Protein AF-A0A8S2ERN0-F1 (afdb_monomer)

Organism: NCBI:txid1234261

Sequence (405 aa):
MSYMSVAFYAIYRSSVLSDYANKTKGFGINRALESDCRTRWNSTRRMLETFLLFKNVISSFHKEKSSLTLRSEQRTKLSSLELDTDAWSVLEAGEIVLRPFKLATDFISGRQYPTIGASYHAIHQIKEFLEDTSEQDTLVYQIKILLLHQLEHYFFEDQQQLELIQCNVCRDGIRLNYTMTSTTVPPLPSDCAVITASRCWASIFWELDFNRTFLEFHGRPGMAINAPSRDVVSVRIVKGMERNNQTLSSGREVIYECDSSDKCNDQAGLEKLLSSLVVEDQFQQEVAPLLKIVSPFDIRAADCLYFHNTTFRCPPPDLRRCHRCTIEVGQQTSLIEHVCATCEVDEVRENFVERFKTFVLSNRTEDIDVAVLGCQLKGCNSVNNANIVYKASQITFNSDEYFKN

Solvent-accessible surface area (backbone atoms only — not comparable to full-atom values): 22435 Å² total; per-residue (Å²): 128,71,66,65,58,50,46,48,54,54,51,74,68,29,65,69,55,52,52,48,57,66,68,48,70,85,73,78,75,90,73,76,84,47,73,65,42,97,89,45,88,60,24,58,47,51,18,41,56,44,49,60,70,41,44,66,59,52,55,49,46,68,70,47,53,82,82,48,99,65,58,71,70,57,50,51,59,53,57,76,58,64,76,52,71,66,58,50,50,54,49,51,34,49,38,61,67,45,46,60,57,47,54,39,51,57,50,55,26,88,88,61,67,56,51,72,69,56,42,52,49,44,52,49,54,51,49,53,60,37,68,54,72,86,63,83,52,67,65,43,49,54,51,27,52,58,50,41,56,51,46,40,51,70,72,74,61,38,50,81,83,40,54,51,28,43,17,40,29,38,89,65,69,48,80,40,92,40,69,69,47,42,88,56,60,63,79,77,60,88,75,44,44,81,42,78,13,28,30,24,31,30,37,41,36,34,37,62,84,73,37,22,24,38,37,39,35,37,53,46,72,62,75,55,65,95,64,77,73,54,31,34,42,36,39,38,42,38,40,32,38,40,97,82,73,74,51,74,50,42,38,38,37,38,39,40,37,35,41,80,51,65,38,50,56,36,49,69,36,47,22,46,50,40,68,21,47,47,80,48,74,39,48,80,78,74,46,48,83,60,56,46,90,51,84,83,71,49,65,76,75,18,52,58,75,68,65,89,72,54,97,66,89,65,74,84,59,47,80,90,51,45,65,33,25,26,23,37,38,31,35,55,59,93,78,42,71,43,50,40,48,39,35,42,65,62,87,74,74,53,24,33,39,35,39,40,39,32,37,36,60,76,79,70,40,70,44,38,45,35,26,38,36,34,22,46,39,62,58,48,55,31,71,70,51,39,53,45,55,56,70,32,37,47,81,50,73,40,61,72,62,48,71,72,115

Nearest PDB structures (foldseek):
  6gbi-assembly1_A  TM=4.073E-01  e=3.941E+00  Homo sapiens
  5voh-assembly1_C  TM=3.138E-01  e=2.389E+00  Levilactobacillus brevis KB290
  4ye5-assembly1_A  TM=2.500E-01  e=2.022E+00  Bifidobacterium adolescentis ATCC 15703
  4ye5-assembly2_B  TM=2.511E-01  e=2.259E+00  Bifidobacterium adolescentis ATCC 15703

InterPro domains:
  IPR012337 Ribonuclease H-like superfamily [SSF53098] (33-155)

Foldseek 3Di:
DPLVLVLLVLCLPPPVLVVQVVVCPVLVDPDDQFHADPVDPCSLLSNLVSVLSCVVVLVVCLVCVVVDPDDPVVSVSSVVSDDDPVNSVLSVLVNVLCVLVVVLCVCVDPVNPDDPVVNVVSLVVNLVVLPDPVDPDPSNVVVSVVVNVVSCVPPVVPCVVQLKAKWWAAPDKDKFQAQDALVRQDADDPRTDIDIAQKKKKKWKAFPVRRMIIIGIDGHHDGPDPDPWWWKKKKKWKWKQDPVQPDITTMIMIMTMGSPHHHCVGSNNVSLQRVQKDKAFQCVPQPVVQFHDDPPFDCVQQVLPDDDDAPDDEDAAPNVQFLWKKWKWKDAPPPGTDIYIYGDNDPPNMWMKMWMWMATLVVRDTGMTMIMTTGRHHCSRDPVSSVSRVVRMDIGGHSVSSPPD

Mean predicted aligned error: 14.94 Å

Radius of gyration: 35.51 Å; Cα contacts (8 Å, |Δi|>4): 699; chains: 1; bounding box: 63×47×109 Å

Secondary structure (DSSP, 8-state):
-HHHHHHHHHHHT-HHHHHHHHH-GGG----PPPPP-TTSTTHHHHHHHHHHHTHHHHHHHHHHTTTS---HHHHHHHHTT---HHHHHHHHHHHHHHHHHHHHHHHHSTTT---HHHHHHHHHHHHHHHH------HHHHHHHHHHHHHHIIIIIS-TTTTT-EEEEE-SS-EEESS---TT-PPPPPTTPEEEEESEEEEEEEEETTTTEEEEEEEEE-SPPPSSPP--EEEEEEEEEE-TTSSPEEEEEEEEEEE-SSTTTTSHHHHHHHHHTEEEEE-HHHHTGGG----SS--TTTTT-------SS-PPPP-TTS--SEEEEEEEETTTEEEEEEEE--SS----EEEEEEEEETTTTEEEEEEEEEEE-STTTTSHHHHHHHHHTEEEEE-HHHHTT-

pLDDT: mean 83.31, std 13.03, range [38.31, 98.31]

Structure (mmCIF, N/CA/C/O backbone):
data_AF-A0A8S2ERN0-F1
#
_entry.id   AF-A0A8S2ERN0-F1
#
loop_
_atom_site.group_PDB
_atom_site.id
_atom_site.type_symbol
_atom_site.label_atom_id
_atom_site.label_alt_id
_atom_site.label_comp_id
_atom_site.label_asym_id
_atom_site.label_entity_id
_atom_site.label_seq_id
_atom_site.pdbx_PDB_ins_code
_atom_site.Cartn_x
_atom_site.Cartn_y
_atom_site.Cartn_z
_atom_site.occupancy
_atom_site.B_iso_or_equiv
_atom_site.auth_seq_id
_atom_site.auth_comp_id
_atom_site.auth_asym_id
_atom_site.auth_atom_id
_atom_site.pdbx_PDB_model_num
ATOM 1 N N . MET A 1 1 ? 19.504 3.166 -39.425 1.00 40.09 1 MET A N 1
ATOM 2 C CA . MET A 1 1 ? 18.797 1.954 -39.915 1.00 40.09 1 MET A CA 1
ATOM 3 C C . MET A 1 1 ? 18.474 1.943 -41.427 1.00 40.09 1 MET A C 1
ATOM 5 O O . MET A 1 1 ? 17.782 1.028 -41.856 1.00 40.09 1 MET A O 1
ATOM 9 N N . SER A 1 2 ? 18.972 2.867 -42.273 1.00 41.00 2 SER A N 1
ATOM 10 C CA . SER A 1 2 ? 18.612 2.896 -43.713 1.00 41.00 2 SER A CA 1
ATOM 11 C C . SER A 1 2 ? 19.577 2.162 -44.662 1.00 41.00 2 SER A C 1
ATOM 13 O O . SER A 1 2 ? 19.144 1.748 -45.729 1.00 41.00 2 SER A O 1
ATOM 15 N N . TYR A 1 3 ? 20.844 1.937 -44.293 1.00 38.31 3 TYR A N 1
ATOM 16 C CA . TYR A 1 3 ? 21.815 1.269 -45.179 1.00 38.31 3 TYR A CA 1
ATOM 17 C C . TYR A 1 3 ? 21.750 -0.268 -45.118 1.00 38.31 3 TYR A C 1
ATOM 19 O O . TYR A 1 3 ? 21.763 -0.925 -46.157 1.00 38.31 3 TYR A O 1
ATOM 27 N N . MET A 1 4 ? 21.594 -0.854 -43.922 1.00 46.22 4 MET A N 1
ATOM 28 C CA . MET A 1 4 ? 21.590 -2.317 -43.739 1.00 46.22 4 MET A CA 1
ATOM 29 C C . MET A 1 4 ? 20.371 -3.009 -44.358 1.00 46.22 4 MET A C 1
ATOM 31 O O . MET A 1 4 ? 20.527 -4.034 -45.017 1.00 46.22 4 MET A O 1
ATOM 35 N N . SER A 1 5 ? 19.162 -2.456 -44.197 1.00 44.47 5 SER A N 1
ATOM 36 C CA . SER A 1 5 ? 17.960 -3.094 -44.751 1.00 44.47 5 SER A CA 1
ATOM 37 C C . SER A 1 5 ? 17.917 -2.997 -46.276 1.00 44.47 5 SER A C 1
ATOM 39 O O . SE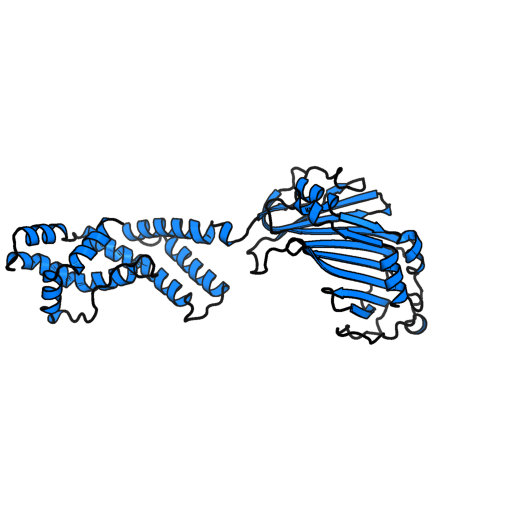R A 1 5 ? 17.490 -3.942 -46.927 1.00 44.47 5 SER A O 1
ATOM 41 N N . VAL A 1 6 ? 18.419 -1.904 -46.861 1.00 45.88 6 VAL A N 1
ATOM 42 C CA . VAL A 1 6 ? 18.461 -1.700 -48.316 1.00 45.88 6 VAL A CA 1
ATOM 43 C C . VAL A 1 6 ? 19.513 -2.596 -48.967 1.00 45.88 6 VAL A C 1
ATOM 45 O O . VAL A 1 6 ? 19.208 -3.243 -49.971 1.00 45.88 6 VAL A O 1
ATOM 48 N N . ALA A 1 7 ? 20.710 -2.700 -48.376 1.00 48.09 7 ALA A N 1
ATOM 49 C CA . ALA A 1 7 ? 21.753 -3.597 -48.865 1.00 48.09 7 ALA A CA 1
ATOM 50 C C . ALA A 1 7 ? 21.302 -5.063 -48.799 1.00 48.09 7 ALA A C 1
ATOM 52 O O . ALA A 1 7 ? 21.364 -5.786 -49.794 1.00 48.09 7 ALA A O 1
ATOM 53 N N . PHE A 1 8 ? 20.731 -5.470 -47.664 1.00 52.81 8 PHE A N 1
ATOM 54 C CA . PHE A 1 8 ? 20.222 -6.821 -47.466 1.00 52.81 8 PHE A CA 1
ATOM 55 C C . PHE A 1 8 ? 19.047 -7.155 -48.400 1.00 52.81 8 PHE A C 1
ATOM 57 O O . PHE A 1 8 ? 19.038 -8.200 -49.050 1.00 52.81 8 PHE A O 1
ATOM 64 N N . TYR A 1 9 ? 18.069 -6.253 -48.531 1.00 50.78 9 TYR A N 1
ATOM 65 C CA . TYR A 1 9 ? 16.900 -6.452 -49.393 1.00 50.78 9 TYR A CA 1
ATOM 66 C C . TYR A 1 9 ? 17.283 -6.552 -50.877 1.00 50.78 9 TYR A C 1
ATOM 68 O O . TYR A 1 9 ? 16.685 -7.324 -51.632 1.00 50.78 9 TYR A O 1
ATOM 76 N N . ALA A 1 10 ? 18.307 -5.806 -51.302 1.00 49.50 10 ALA A N 1
ATOM 77 C CA . ALA A 1 10 ? 18.823 -5.859 -52.664 1.00 49.50 10 ALA A CA 1
ATOM 78 C C . ALA A 1 10 ? 19.654 -7.127 -52.947 1.00 49.50 10 ALA A C 1
ATOM 80 O O . ALA A 1 10 ? 19.554 -7.675 -54.045 1.00 49.50 10 ALA A O 1
ATOM 81 N N . ILE A 1 11 ? 20.408 -7.623 -51.960 1.00 52.97 11 ILE A N 1
ATOM 82 C CA . ILE A 1 11 ? 21.165 -8.887 -52.012 1.00 52.97 11 ILE A CA 1
ATOM 83 C C . ILE A 1 11 ? 20.207 -10.088 -52.053 1.00 52.97 11 ILE A C 1
ATOM 85 O O . ILE A 1 11 ? 20.339 -10.946 -52.924 1.00 52.97 11 ILE A O 1
ATOM 89 N N . TYR A 1 12 ? 19.190 -10.115 -51.186 1.00 53.38 12 TYR A N 1
ATOM 90 C CA . TYR A 1 12 ? 18.214 -11.208 -51.076 1.00 53.38 12 TYR A CA 1
ATOM 91 C C . TYR A 1 12 ? 17.341 -11.379 -52.332 1.00 53.38 12 TYR A C 1
ATOM 93 O O . TYR A 1 12 ? 17.023 -12.499 -52.723 1.00 53.38 12 TYR A O 1
ATOM 101 N N . ARG A 1 13 ? 16.966 -10.279 -53.004 1.00 53.78 13 ARG A N 1
ATOM 102 C CA . ARG A 1 13 ? 16.193 -10.324 -54.263 1.00 53.78 13 ARG A CA 1
ATOM 103 C C . ARG A 1 13 ? 17.046 -10.434 -55.528 1.00 53.78 13 ARG A C 1
ATOM 105 O O . ARG A 1 13 ? 16.488 -10.512 -56.624 1.00 53.78 13 ARG A O 1
ATOM 112 N N . SER A 1 14 ? 18.373 -10.429 -55.417 1.00 61.94 14 SER A N 1
ATOM 113 C CA . SER A 1 14 ? 19.241 -10.645 -56.571 1.00 61.94 14 SER A CA 1
ATOM 114 C C . SER A 1 14 ? 19.281 -12.136 -56.898 1.00 61.94 14 SER A C 1
ATOM 116 O O . SER A 1 14 ? 20.059 -12.887 -56.309 1.00 61.94 14 SER A O 1
ATOM 118 N N . SER A 1 15 ? 18.463 -12.570 -57.865 1.00 64.06 15 SER A N 1
ATOM 119 C CA . SER A 1 15 ? 18.507 -13.945 -58.386 1.00 64.06 15 SER A CA 1
ATOM 120 C C . SER A 1 15 ? 19.922 -14.332 -58.823 1.00 64.06 15 SER A C 1
ATOM 122 O O . SER A 1 15 ? 20.353 -15.446 -58.587 1.00 64.06 15 SER A O 1
ATOM 124 N N . VAL A 1 16 ? 20.694 -13.370 -59.337 1.00 66.62 16 VAL A N 1
ATOM 125 C CA . VAL A 1 16 ? 22.097 -13.536 -59.739 1.00 66.62 16 VAL A CA 1
ATOM 126 C C . VAL A 1 16 ? 23.006 -13.900 -58.562 1.00 66.62 16 VAL A C 1
ATOM 128 O O . VAL A 1 16 ? 23.854 -14.777 -58.699 1.00 66.62 16 VAL A O 1
ATOM 131 N N . LEU A 1 17 ? 22.850 -13.235 -57.413 1.00 65.88 17 LEU A N 1
ATOM 132 C CA . LEU A 1 17 ? 23.678 -13.502 -56.235 1.00 65.88 17 LEU A CA 1
ATOM 133 C C . LEU A 1 17 ? 23.269 -14.820 -55.565 1.00 65.88 17 LEU A C 1
ATOM 135 O O . LEU A 1 17 ? 24.129 -15.591 -55.146 1.00 65.88 17 LEU A O 1
ATOM 139 N N . SER A 1 18 ? 21.964 -15.101 -55.510 1.00 64.44 18 SER A N 1
ATOM 140 C CA . SER A 1 18 ? 21.445 -16.376 -55.008 1.00 64.44 18 SER A CA 1
ATOM 141 C C . SER A 1 18 ? 21.891 -17.550 -55.890 1.00 64.44 18 SER A C 1
ATOM 143 O O . SER A 1 18 ? 22.392 -18.547 -55.376 1.00 64.44 18 SER A O 1
ATOM 145 N N . ASP A 1 19 ? 21.825 -17.404 -57.216 1.00 69.44 19 ASP A N 1
ATOM 146 C CA . ASP A 1 19 ? 22.321 -18.394 -58.177 1.00 69.44 19 ASP A CA 1
ATOM 147 C C . ASP A 1 19 ? 23.839 -18.581 -58.072 1.00 69.44 19 ASP A C 1
ATOM 149 O O . ASP A 1 19 ? 24.326 -19.705 -58.187 1.00 69.44 19 ASP A O 1
ATOM 153 N N . TYR A 1 20 ? 24.598 -17.505 -57.834 1.00 72.31 20 TYR A N 1
ATOM 154 C CA . TYR A 1 20 ? 26.042 -17.579 -57.611 1.00 72.31 20 TYR A CA 1
ATOM 155 C C . TYR A 1 20 ? 26.372 -18.345 -56.324 1.00 72.31 20 TYR A C 1
ATOM 157 O O . TYR A 1 20 ? 27.139 -19.305 -56.368 1.00 72.31 20 TYR A O 1
ATOM 165 N N . ALA A 1 21 ? 25.720 -17.995 -55.212 1.00 64.88 21 ALA A N 1
ATOM 166 C CA . ALA A 1 21 ? 25.876 -18.677 -53.931 1.00 64.88 21 ALA A CA 1
ATOM 167 C C . ALA A 1 21 ? 25.505 -20.172 -54.017 1.00 64.88 21 ALA A C 1
ATOM 169 O O . ALA A 1 21 ? 26.222 -21.017 -53.481 1.00 64.88 21 ALA A O 1
ATOM 170 N N . ASN A 1 22 ? 24.441 -20.510 -54.758 1.00 65.62 22 ASN A N 1
ATOM 171 C CA . ASN A 1 22 ? 24.001 -21.889 -54.997 1.00 65.62 22 ASN A CA 1
ATOM 172 C C . ASN A 1 22 ? 24.946 -22.676 -55.926 1.00 65.62 22 ASN A C 1
ATOM 174 O O . ASN A 1 22 ? 25.107 -23.888 -55.762 1.00 65.62 22 ASN A O 1
ATOM 178 N N . LYS A 1 23 ? 25.579 -22.012 -56.905 1.00 64.38 23 LYS A N 1
ATOM 179 C CA . LYS A 1 23 ? 26.601 -22.617 -57.780 1.00 64.38 23 LYS A CA 1
ATOM 180 C C . LYS A 1 23 ? 27.892 -22.903 -57.025 1.00 64.38 23 LYS A C 1
ATOM 182 O O . LYS A 1 23 ? 28.546 -23.911 -57.287 1.00 64.38 23 LYS A O 1
ATOM 187 N N . THR A 1 24 ? 28.232 -22.079 -56.042 1.00 58.03 24 THR A N 1
ATOM 188 C CA . THR A 1 24 ? 29.378 -22.305 -55.167 1.00 58.03 24 THR A CA 1
ATOM 189 C C . THR A 1 24 ? 29.045 -23.282 -54.032 1.00 58.03 24 THR A C 1
ATOM 191 O O . THR A 1 24 ? 29.126 -22.944 -52.854 1.00 58.03 24 THR A O 1
ATOM 194 N N . LYS A 1 25 ? 28.748 -24.549 -54.367 1.00 53.00 25 LYS A N 1
ATOM 195 C CA . LYS A 1 25 ? 28.655 -25.660 -53.388 1.00 53.00 25 LYS A CA 1
ATOM 196 C C . LYS A 1 25 ? 29.949 -25.882 -52.573 1.00 53.00 25 LYS A C 1
ATOM 198 O O . LYS A 1 25 ? 29.944 -26.657 -51.624 1.00 53.00 25 LYS A O 1
ATOM 203 N N . GLY A 1 26 ? 31.048 -25.209 -52.925 1.00 53.94 26 GLY A N 1
ATOM 204 C CA . GLY A 1 26 ? 32.361 -25.325 -52.284 1.00 53.94 26 GLY A CA 1
ATOM 205 C C . GLY A 1 26 ? 32.527 -24.610 -50.937 1.00 53.94 26 GLY A C 1
ATOM 206 O O . GLY A 1 26 ? 33.544 -24.829 -50.291 1.00 53.94 26 GLY A O 1
ATOM 207 N N . PHE A 1 27 ? 31.568 -23.790 -50.485 1.00 59.62 27 PHE A N 1
ATOM 208 C CA . PHE A 1 27 ? 31.702 -23.051 -49.214 1.00 59.62 27 PHE A CA 1
ATOM 209 C C . PHE A 1 27 ? 31.040 -23.729 -48.001 1.00 59.62 27 PHE A C 1
ATOM 211 O O . PHE A 1 27 ? 31.152 -23.217 -46.893 1.00 59.62 27 PHE A O 1
ATOM 218 N N . GLY A 1 28 ? 30.358 -24.869 -48.176 1.00 61.94 28 GLY A N 1
ATOM 219 C CA . GLY A 1 28 ? 29.804 -25.652 -47.057 1.00 61.94 28 GLY A CA 1
ATOM 220 C C . GLY A 1 28 ? 28.675 -24.976 -46.259 1.00 61.94 28 GLY A C 1
ATOM 221 O O . GLY A 1 28 ? 28.356 -25.421 -45.158 1.00 61.94 28 GLY A O 1
ATOM 222 N N . ILE A 1 29 ? 28.060 -23.911 -46.785 1.00 66.44 29 ILE A N 1
ATOM 223 C CA . ILE A 1 29 ? 26.994 -23.163 -46.103 1.00 66.44 29 ILE A CA 1
ATOM 224 C C . ILE A 1 29 ? 25.632 -23.797 -46.423 1.00 66.44 29 ILE A C 1
ATOM 226 O O . ILE A 1 29 ? 25.141 -23.694 -47.542 1.00 66.44 29 ILE A O 1
ATOM 230 N N . ASN A 1 30 ? 25.000 -24.420 -45.423 1.00 64.00 30 ASN A N 1
ATOM 231 C CA . ASN A 1 30 ? 23.682 -25.071 -45.546 1.00 64.00 30 ASN A CA 1
ATOM 232 C C . ASN A 1 30 ? 22.506 -24.194 -45.063 1.00 64.00 30 ASN A C 1
ATOM 234 O O . ASN A 1 30 ? 21.386 -24.686 -44.923 1.00 64.00 30 ASN A O 1
ATOM 238 N N . ARG A 1 31 ? 22.746 -22.912 -44.756 1.00 67.19 31 ARG A N 1
ATOM 239 C CA . ARG A 1 31 ? 21.732 -21.970 -44.252 1.00 67.19 31 ARG A CA 1
ATOM 240 C C . ARG A 1 31 ? 21.358 -20.945 -45.324 1.00 67.19 31 ARG A C 1
ATOM 242 O O . ARG A 1 31 ? 22.231 -20.439 -46.021 1.00 67.19 31 ARG A O 1
ATOM 249 N N . ALA A 1 32 ? 20.070 -20.625 -45.430 1.00 68.81 32 ALA A N 1
ATOM 250 C CA . ALA A 1 32 ? 19.577 -19.557 -46.298 1.00 68.81 32 ALA A CA 1
ATOM 251 C C . ALA A 1 32 ? 19.725 -18.190 -45.615 1.00 68.81 32 ALA A C 1
ATOM 253 O O . ALA A 1 32 ? 19.572 -18.104 -44.401 1.00 68.81 32 ALA A O 1
ATOM 254 N N . LEU A 1 33 ? 19.968 -17.130 -46.393 1.00 68.94 33 LEU A N 1
ATOM 255 C CA . LEU A 1 33 ? 20.003 -15.750 -45.893 1.00 68.94 33 LEU A CA 1
ATOM 256 C C . LEU A 1 33 ? 18.667 -15.374 -45.222 1.00 68.94 33 LEU A C 1
ATOM 258 O O . LEU A 1 33 ? 17.611 -15.457 -45.850 1.00 68.94 33 LEU A O 1
ATOM 262 N N . GLU A 1 34 ? 18.717 -14.943 -43.959 1.00 71.00 34 GLU A N 1
ATOM 263 C CA . GLU A 1 34 ? 17.536 -14.570 -43.166 1.00 71.00 34 GLU A CA 1
ATOM 264 C C . GLU A 1 34 ? 17.273 -13.064 -43.202 1.00 71.00 34 GLU A C 1
ATOM 266 O O . GLU A 1 34 ? 18.189 -12.288 -42.974 1.00 71.00 34 GLU A O 1
ATOM 271 N N . SER A 1 35 ? 16.027 -12.632 -43.421 1.00 70.88 35 SER A N 1
ATOM 272 C CA . SER A 1 35 ? 15.659 -11.211 -43.385 1.00 70.88 35 SER A CA 1
ATOM 273 C C . SER A 1 35 ? 15.354 -10.704 -41.978 1.00 70.88 35 SER A C 1
ATOM 275 O O . SER A 1 35 ? 14.624 -11.359 -41.229 1.00 70.88 35 SER A O 1
ATOM 277 N N . ASP A 1 36 ? 15.793 -9.480 -41.683 1.00 72.81 36 ASP A N 1
ATOM 278 C CA . ASP A 1 36 ? 15.362 -8.746 -40.495 1.00 72.81 36 ASP A CA 1
ATOM 279 C C . ASP A 1 36 ? 13.834 -8.550 -40.467 1.00 72.81 36 ASP A C 1
ATOM 281 O O . ASP A 1 36 ? 13.187 -8.320 -41.495 1.00 72.81 36 ASP A O 1
ATOM 285 N N . CYS A 1 37 ? 13.237 -8.669 -39.283 1.00 74.12 37 CYS A N 1
ATOM 286 C CA . CYS A 1 37 ? 11.791 -8.652 -39.103 1.00 74.12 37 CYS A CA 1
ATOM 287 C C . CYS A 1 37 ? 11.424 -7.912 -37.818 1.00 74.12 37 CYS A C 1
ATOM 289 O O . CYS A 1 37 ? 11.622 -8.426 -36.717 1.00 74.12 37 CYS A O 1
ATOM 291 N N . ARG A 1 38 ? 10.806 -6.735 -37.972 1.00 69.75 38 ARG A N 1
ATOM 292 C CA . ARG A 1 38 ? 10.484 -5.817 -36.866 1.00 69.75 38 ARG A CA 1
ATOM 293 C C . ARG A 1 38 ? 9.676 -6.446 -35.728 1.00 69.75 38 ARG A C 1
ATOM 295 O O . ARG A 1 38 ? 9.835 -6.046 -34.587 1.00 69.75 38 ARG A O 1
ATOM 302 N N . THR A 1 39 ? 8.803 -7.407 -36.027 1.00 62.22 39 THR A N 1
ATOM 303 C CA . THR A 1 39 ? 7.916 -8.031 -35.031 1.00 62.22 39 THR A CA 1
ATOM 304 C C . THR A 1 39 ? 8.508 -9.283 -34.387 1.00 62.22 39 THR A C 1
ATOM 306 O O . THR A 1 39 ? 7.945 -9.798 -33.426 1.00 62.22 39 THR A O 1
ATOM 309 N N . ARG A 1 40 ? 9.634 -9.800 -34.897 1.00 75.06 40 ARG A N 1
ATOM 310 C CA . ARG A 1 40 ? 10.280 -11.008 -34.371 1.00 75.06 40 ARG A CA 1
ATOM 311 C C . ARG A 1 40 ? 11.545 -10.629 -33.623 1.00 75.06 40 ARG A C 1
ATOM 313 O O . ARG A 1 40 ? 12.512 -10.170 -34.227 1.00 75.06 40 ARG A O 1
ATOM 320 N N . TRP A 1 41 ? 11.554 -10.891 -32.321 1.00 74.50 41 TRP A N 1
ATOM 321 C CA . TRP A 1 41 ? 12.728 -10.676 -31.484 1.00 74.50 41 TRP A CA 1
ATOM 322 C C . TRP A 1 41 ? 13.931 -11.458 -32.024 1.00 74.50 41 TRP A C 1
ATOM 324 O O . TRP A 1 41 ? 13.803 -12.606 -32.461 1.00 74.50 41 TRP A O 1
ATOM 334 N N . ASN A 1 42 ? 15.105 -10.825 -31.986 1.00 83.19 42 ASN A N 1
ATOM 335 C CA . ASN A 1 42 ? 16.387 -11.347 -32.475 1.00 83.19 42 ASN A CA 1
ATOM 336 C C . ASN A 1 42 ? 16.525 -11.568 -33.990 1.00 83.19 42 ASN A C 1
ATOM 338 O O . ASN A 1 42 ? 17.522 -12.154 -34.419 1.00 83.19 42 ASN A O 1
ATOM 342 N N . SER A 1 43 ? 15.571 -11.128 -34.810 1.00 83.25 43 SER A N 1
ATOM 343 C CA . SER A 1 43 ? 15.654 -11.276 -36.270 1.00 83.25 43 SER A CA 1
ATOM 344 C C . SER A 1 43 ? 16.889 -10.583 -36.860 1.00 83.25 43 SER A C 1
ATOM 346 O O . SER A 1 43 ? 17.585 -11.183 -37.677 1.00 83.25 43 SER A O 1
ATOM 348 N N . THR A 1 44 ? 17.246 -9.395 -36.362 1.00 85.56 44 THR A N 1
ATOM 349 C CA . THR A 1 44 ? 18.450 -8.663 -36.783 1.00 85.56 44 THR A CA 1
ATOM 350 C C . THR A 1 44 ? 19.728 -9.456 -36.516 1.00 85.56 44 THR A C 1
ATOM 352 O O . THR A 1 44 ? 20.563 -9.586 -37.405 1.00 85.56 44 THR A O 1
ATOM 355 N N . ARG A 1 45 ? 19.879 -10.057 -35.326 1.00 87.88 45 ARG A N 1
ATOM 356 C CA . ARG A 1 45 ? 21.062 -10.874 -35.013 1.00 87.88 45 ARG A CA 1
ATOM 357 C C . ARG A 1 45 ? 21.157 -12.083 -35.942 1.00 87.88 45 ARG A C 1
ATOM 359 O O . ARG A 1 45 ? 22.232 -12.352 -36.461 1.00 87.88 45 ARG A O 1
ATOM 366 N N . ARG A 1 46 ? 20.054 -12.808 -36.163 1.00 84.25 46 ARG A N 1
ATOM 367 C CA . ARG A 1 46 ? 20.065 -13.996 -37.039 1.00 84.25 46 ARG A CA 1
ATOM 368 C C . ARG A 1 46 ? 20.398 -13.644 -38.487 1.00 84.25 46 ARG A C 1
ATOM 370 O O . ARG A 1 46 ? 21.142 -14.377 -39.141 1.00 84.25 46 ARG A O 1
ATOM 377 N N . MET A 1 47 ? 19.893 -12.501 -38.958 1.00 85.69 47 MET A N 1
ATOM 378 C CA . MET A 1 47 ? 20.289 -11.922 -40.239 1.00 85.69 47 MET A CA 1
ATOM 379 C C . MET A 1 47 ? 21.801 -11.675 -40.270 1.00 85.69 47 MET A C 1
ATOM 381 O O . MET A 1 47 ? 22.451 -12.148 -41.195 1.00 85.69 47 MET A O 1
ATOM 385 N N . LEU A 1 48 ? 22.365 -10.984 -39.271 1.00 87.94 48 LEU A N 1
ATOM 386 C CA . LEU A 1 48 ? 23.800 -10.679 -39.207 1.00 87.94 48 LEU A CA 1
ATOM 387 C C . LEU A 1 48 ? 24.666 -11.940 -39.141 1.00 87.94 48 LEU A C 1
ATOM 389 O O . LEU A 1 48 ? 25.585 -12.075 -39.942 1.00 87.94 48 LEU A O 1
ATOM 393 N N . GLU A 1 49 ? 24.342 -12.880 -38.250 1.00 87.25 49 GLU A N 1
ATOM 394 C CA . GLU A 1 49 ? 25.042 -14.163 -38.109 1.00 87.25 49 GLU A CA 1
ATOM 395 C C . GLU A 1 49 ? 25.104 -14.881 -39.459 1.00 87.25 49 GLU A C 1
ATOM 397 O O . GLU A 1 49 ? 26.171 -15.284 -39.916 1.00 87.25 49 GLU A O 1
ATOM 402 N N . THR A 1 50 ? 23.962 -14.986 -40.138 1.00 83.12 50 THR A N 1
ATOM 403 C CA . THR A 1 50 ? 23.902 -15.657 -41.434 1.00 83.12 50 THR A CA 1
ATOM 404 C C . THR A 1 50 ? 24.644 -14.864 -42.502 1.00 83.12 50 THR A C 1
ATOM 406 O O . THR A 1 50 ? 25.406 -15.438 -43.268 1.00 83.12 50 THR A O 1
ATOM 409 N N . PHE A 1 51 ? 24.470 -13.548 -42.557 1.00 84.00 51 PHE A N 1
ATOM 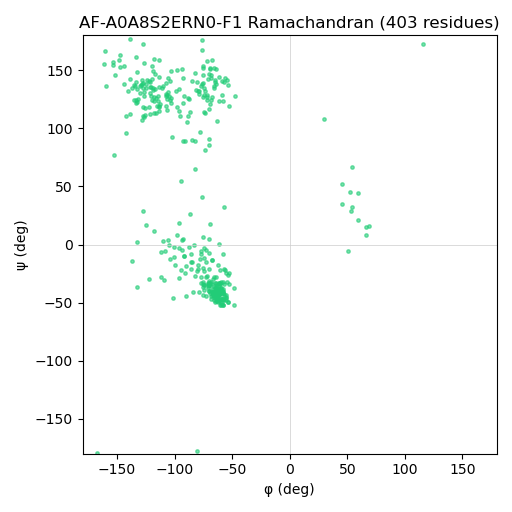410 C CA . PHE A 1 51 ? 25.099 -12.697 -43.562 1.00 84.00 51 PHE A CA 1
ATOM 411 C C . PHE A 1 51 ? 26.632 -12.706 -43.459 1.00 84.00 51 PHE A C 1
ATOM 413 O O . PHE A 1 51 ? 27.314 -12.791 -44.481 1.00 84.00 51 PHE A O 1
ATOM 420 N N . LEU A 1 52 ? 27.177 -12.720 -42.240 1.00 87.19 52 LEU A N 1
ATOM 421 C CA . LEU A 1 52 ? 28.614 -12.843 -41.989 1.00 87.19 52 LEU A CA 1
ATOM 422 C C . LEU A 1 52 ? 29.174 -14.200 -42.447 1.00 87.19 52 LEU A C 1
ATOM 424 O O . LEU A 1 52 ? 30.286 -14.240 -42.970 1.00 87.19 52 LEU A O 1
ATOM 428 N N . LEU A 1 53 ? 28.402 -15.296 -42.371 1.00 84.75 53 LEU A N 1
ATOM 429 C CA . LEU A 1 53 ? 28.810 -16.582 -42.967 1.00 84.75 53 LEU A CA 1
ATOM 430 C C . LEU A 1 53 ? 29.009 -16.472 -44.487 1.00 84.75 53 LEU A C 1
ATOM 432 O O . LEU A 1 53 ? 29.892 -17.119 -45.047 1.00 84.75 53 LEU A O 1
ATOM 436 N N . PHE A 1 54 ? 28.223 -15.626 -45.157 1.00 81.31 54 PHE A N 1
ATOM 437 C CA . PHE A 1 54 ? 28.334 -15.382 -46.596 1.00 81.31 54 PHE A CA 1
ATOM 438 C C . PHE A 1 54 ? 29.413 -14.354 -46.972 1.00 81.31 54 PHE A C 1
ATOM 440 O O . PHE A 1 54 ? 29.612 -14.134 -48.166 1.00 81.31 54 PHE A O 1
ATOM 447 N N . LYS A 1 55 ? 30.154 -13.767 -46.016 1.00 86.00 55 LYS A N 1
ATOM 448 C CA . LYS A 1 55 ? 31.177 -12.733 -46.273 1.00 86.00 55 LYS A CA 1
ATOM 449 C C . LYS A 1 55 ? 32.134 -13.124 -47.398 1.00 86.00 55 LYS A C 1
ATOM 451 O O . LYS A 1 55 ? 32.254 -12.400 -48.379 1.00 86.00 55 LYS A O 1
ATOM 456 N N . ASN A 1 56 ? 32.734 -14.313 -47.319 1.00 83.88 56 ASN A N 1
ATOM 457 C CA . ASN A 1 56 ? 33.678 -14.792 -48.335 1.00 83.88 56 ASN A CA 1
ATOM 458 C C . ASN A 1 56 ? 33.020 -15.003 -49.705 1.00 83.88 56 ASN A C 1
ATOM 460 O O . ASN A 1 56 ? 33.624 -14.694 -50.728 1.00 83.88 56 ASN A O 1
ATOM 464 N N . VAL A 1 57 ? 31.777 -15.491 -49.733 1.00 81.38 57 VAL A N 1
ATOM 465 C CA . VAL A 1 57 ? 31.018 -15.696 -50.977 1.00 81.38 57 VAL A CA 1
ATOM 466 C C . VAL A 1 57 ? 30.723 -14.355 -51.641 1.00 81.38 57 VAL A C 1
ATOM 468 O O . VAL A 1 57 ? 30.936 -14.204 -52.842 1.00 81.38 57 VAL A O 1
ATOM 471 N N . ILE A 1 58 ? 30.284 -13.371 -50.853 1.00 80.94 58 ILE A N 1
ATOM 472 C CA . ILE A 1 58 ? 30.008 -12.006 -51.307 1.00 80.94 58 ILE A CA 1
ATOM 473 C C . ILE A 1 58 ? 31.308 -11.360 -51.800 1.00 80.94 58 ILE A C 1
ATOM 475 O O . ILE A 1 58 ? 31.357 -10.867 -52.924 1.00 80.94 58 ILE A O 1
ATOM 479 N N . SER A 1 59 ? 32.399 -11.432 -51.037 1.00 83.94 59 SER A N 1
ATOM 480 C CA . SER A 1 59 ? 33.693 -10.887 -51.462 1.00 83.94 59 SER A CA 1
ATOM 481 C C . SER A 1 59 ? 34.213 -11.533 -52.752 1.00 83.94 59 SER A C 1
ATOM 483 O O . SER A 1 59 ? 34.696 -10.822 -53.632 1.00 83.94 59 SER A O 1
ATOM 485 N N . SER A 1 60 ? 34.097 -12.856 -52.909 1.00 82.44 60 SER A N 1
ATOM 486 C CA . SER A 1 60 ? 34.478 -13.545 -54.151 1.00 82.44 60 SER A CA 1
ATOM 487 C C . SER A 1 60 ? 33.577 -13.159 -55.320 1.00 82.44 60 SER A C 1
ATOM 489 O O . SER A 1 60 ? 34.078 -12.863 -56.401 1.00 82.44 60 SER A O 1
ATOM 491 N N . PHE A 1 61 ? 32.263 -13.059 -55.096 1.00 82.25 61 PHE A N 1
ATOM 492 C CA . PHE A 1 61 ? 31.329 -12.568 -56.106 1.00 82.25 61 PHE A CA 1
ATOM 493 C C . PHE A 1 61 ? 31.731 -11.182 -56.613 1.00 82.25 61 PHE A C 1
ATOM 495 O O . PHE A 1 61 ? 31.777 -10.954 -57.818 1.00 82.25 61 PHE A O 1
ATOM 502 N N . HIS A 1 62 ? 32.068 -10.257 -55.713 1.00 81.25 62 HIS A N 1
ATOM 503 C CA . HIS A 1 62 ? 32.463 -8.904 -56.097 1.00 81.25 62 HIS A CA 1
ATOM 504 C C . HIS A 1 62 ? 33.794 -8.854 -56.862 1.00 81.25 62 HIS A C 1
ATOM 506 O O . HIS A 1 62 ? 33.943 -8.012 -57.749 1.00 81.25 62 HIS A O 1
ATOM 512 N N . LYS A 1 63 ? 34.716 -9.790 -56.604 1.00 82.81 63 LYS A N 1
ATOM 513 C CA . LYS A 1 63 ? 35.948 -9.959 -57.396 1.00 82.81 63 LYS A CA 1
ATOM 514 C C . LYS A 1 63 ? 35.666 -10.517 -58.795 1.00 82.81 63 LYS A C 1
ATOM 516 O O . LYS A 1 63 ? 36.263 -10.066 -59.769 1.00 82.81 63 LYS A O 1
ATOM 521 N N . GLU A 1 64 ? 34.739 -11.465 -58.903 1.00 81.69 64 GLU A N 1
ATOM 522 C CA . GLU A 1 64 ? 34.430 -12.190 -60.143 1.00 81.69 64 GLU A CA 1
ATOM 523 C C . GLU A 1 64 ? 33.311 -11.538 -60.977 1.00 81.69 64 GLU A C 1
ATOM 525 O O . GLU A 1 64 ? 33.115 -11.881 -62.139 1.00 81.69 64 GLU A O 1
ATOM 530 N N . LYS A 1 65 ? 32.590 -10.537 -60.453 1.00 77.19 65 LYS A N 1
ATOM 531 C CA . LYS A 1 65 ? 31.439 -9.905 -61.137 1.00 77.19 65 LYS A CA 1
ATOM 532 C C . LYS A 1 65 ? 31.758 -9.349 -62.530 1.00 77.19 65 LYS A C 1
ATOM 534 O O . LYS A 1 65 ? 30.854 -9.185 -63.351 1.00 77.19 65 LYS A O 1
ATOM 539 N N . SER A 1 66 ? 33.024 -9.021 -62.795 1.00 76.12 66 SER A N 1
ATOM 540 C CA . SER A 1 66 ? 33.491 -8.514 -64.087 1.00 76.12 66 SER A CA 1
ATOM 541 C C . SER A 1 66 ? 33.459 -9.584 -65.184 1.00 76.12 66 SER A C 1
ATOM 543 O O . SER A 1 66 ? 33.151 -9.234 -66.328 1.00 76.12 66 SER A O 1
ATOM 545 N N . SER A 1 67 ? 33.698 -10.854 -64.833 1.00 77.00 67 SER A N 1
ATOM 546 C CA . SER A 1 67 ? 33.688 -12.012 -65.738 1.00 77.00 67 SER A CA 1
ATOM 547 C C . SER A 1 67 ? 32.288 -12.604 -65.943 1.00 77.00 67 SER A C 1
ATOM 549 O O . SER A 1 67 ? 32.064 -13.346 -66.899 1.00 77.00 67 SER A O 1
ATOM 551 N N . LEU A 1 68 ? 31.323 -12.241 -65.093 1.00 77.06 68 LEU A N 1
ATOM 552 C CA . LEU A 1 68 ? 29.927 -12.649 -65.231 1.00 77.06 68 LEU A CA 1
ATOM 553 C C . LEU A 1 68 ? 29.207 -11.866 -66.342 1.00 77.06 68 LEU A C 1
ATOM 555 O O . LEU A 1 68 ? 29.335 -10.642 -66.471 1.00 77.06 68 LEU A O 1
ATOM 559 N N . THR A 1 69 ? 28.377 -12.574 -67.113 1.00 77.19 69 THR A N 1
ATOM 560 C CA . THR A 1 69 ? 27.521 -12.004 -68.164 1.00 77.19 69 THR A CA 1
ATOM 561 C C . THR A 1 69 ? 26.341 -11.242 -67.543 1.00 77.19 69 THR A C 1
ATOM 563 O O . THR A 1 69 ? 25.240 -11.769 -67.408 1.00 77.19 69 THR A O 1
ATOM 566 N N . LEU A 1 70 ? 26.579 -9.996 -67.121 1.00 77.31 70 LEU A N 1
ATOM 567 C CA . LEU A 1 70 ? 25.594 -9.121 -66.469 1.00 77.31 70 LEU A CA 1
ATOM 568 C C . LEU A 1 70 ? 25.248 -7.916 -67.350 1.00 77.31 70 LEU A C 1
ATOM 570 O O . LEU A 1 70 ? 26.128 -7.357 -68.006 1.00 77.31 70 LEU A O 1
ATOM 574 N N . ARG A 1 71 ? 23.986 -7.462 -67.322 1.00 81.19 71 ARG A N 1
ATOM 575 C CA . ARG A 1 71 ? 23.589 -6.191 -67.960 1.00 81.19 71 ARG A CA 1
ATOM 576 C C . ARG A 1 71 ? 24.258 -5.009 -67.246 1.00 81.19 71 ARG A C 1
ATOM 578 O O . ARG A 1 71 ? 24.504 -5.081 -66.040 1.00 81.19 71 ARG A O 1
ATOM 585 N N . SER A 1 72 ? 24.507 -3.906 -67.957 1.00 77.19 72 SER A N 1
ATOM 586 C CA . SER A 1 72 ? 25.173 -2.714 -67.396 1.00 77.19 72 SER A CA 1
ATOM 587 C C . SER A 1 72 ? 24.458 -2.173 -66.150 1.00 77.19 72 SER A C 1
ATOM 589 O O . SER A 1 72 ? 25.097 -1.955 -65.126 1.00 77.19 72 SER A O 1
ATOM 591 N N . GLU A 1 73 ? 23.129 -2.066 -66.188 1.00 77.44 73 GLU A N 1
ATOM 592 C CA . GLU A 1 73 ? 22.303 -1.615 -65.058 1.00 77.44 73 GLU A CA 1
ATOM 593 C C . GLU A 1 73 ? 22.427 -2.527 -63.828 1.00 77.44 73 GLU A C 1
ATOM 595 O O . GLU A 1 73 ? 22.535 -2.053 -62.696 1.00 77.44 73 GLU A O 1
ATOM 600 N N . GLN A 1 74 ? 22.467 -3.848 -64.040 1.00 73.31 74 GLN A N 1
ATOM 601 C CA . GLN A 1 74 ? 22.654 -4.823 -62.962 1.00 73.31 74 GLN A CA 1
ATOM 602 C C . GLN A 1 74 ? 24.049 -4.694 -62.349 1.00 73.31 74 GLN A C 1
ATOM 604 O O . GLN A 1 74 ? 24.189 -4.745 -61.130 1.00 73.31 74 GLN A O 1
ATOM 609 N N . ARG A 1 75 ? 25.076 -4.482 -63.178 1.00 75.31 75 ARG A N 1
ATOM 610 C CA . ARG A 1 75 ? 26.462 -4.304 -62.732 1.00 75.31 75 ARG A CA 1
ATOM 611 C C . ARG A 1 75 ? 26.636 -3.033 -61.897 1.00 75.31 75 ARG A C 1
ATOM 613 O O . ARG A 1 75 ? 27.308 -3.088 -60.867 1.00 75.31 75 ARG A O 1
ATOM 620 N N . THR A 1 76 ? 26.007 -1.926 -62.293 1.00 78.44 76 THR A N 1
ATOM 621 C CA . THR A 1 76 ? 26.015 -0.672 -61.522 1.00 78.44 76 THR A CA 1
ATOM 622 C C . THR A 1 76 ? 25.309 -0.853 -60.182 1.00 78.44 76 THR A C 1
ATOM 624 O O . THR A 1 76 ? 25.890 -0.550 -59.143 1.00 78.44 76 THR A O 1
ATOM 627 N N . LYS A 1 77 ? 24.105 -1.441 -60.185 1.00 75.88 77 LYS A N 1
ATOM 628 C CA . LYS A 1 77 ? 23.334 -1.702 -58.961 1.00 75.88 77 LYS A CA 1
ATOM 629 C C . LYS A 1 77 ? 24.059 -2.643 -57.996 1.00 75.88 77 LYS A C 1
ATOM 631 O O . LYS A 1 77 ? 24.033 -2.420 -56.794 1.00 75.88 77 LYS A O 1
ATOM 636 N N . LEU A 1 78 ? 24.712 -3.689 -58.500 1.00 73.56 78 LEU A N 1
ATOM 637 C CA . LEU A 1 78 ? 25.486 -4.611 -57.665 1.00 73.56 78 LEU A CA 1
ATOM 638 C C . LEU A 1 78 ? 26.763 -3.960 -57.133 1.00 73.56 78 LEU A C 1
ATOM 640 O O . LEU A 1 78 ? 27.138 -4.209 -55.998 1.00 73.56 78 LEU A O 1
ATOM 644 N N . SER A 1 79 ? 27.411 -3.093 -57.912 1.00 78.81 79 SER A N 1
ATOM 645 C CA . SER A 1 79 ? 28.614 -2.392 -57.452 1.00 78.81 79 SER A CA 1
ATOM 646 C C . SER A 1 79 ? 28.314 -1.356 -56.369 1.00 78.81 79 SER A C 1
ATOM 648 O O . SER A 1 79 ? 29.125 -1.198 -55.470 1.00 78.81 79 SER A O 1
ATOM 650 N N . SER A 1 80 ? 27.136 -0.721 -56.383 1.00 75.88 80 SER A N 1
ATOM 651 C CA . SER A 1 80 ? 26.701 0.162 -55.287 1.00 75.88 80 SER A CA 1
ATOM 652 C C . SER A 1 80 ? 26.363 -0.566 -53.978 1.00 75.88 80 SER A C 1
ATOM 654 O O . SER A 1 80 ? 26.077 0.087 -52.982 1.00 75.88 80 SER A O 1
ATOM 656 N N . LEU A 1 81 ? 26.337 -1.902 -53.983 1.00 73.00 81 LEU A N 1
ATOM 657 C CA . LEU A 1 81 ? 26.029 -2.743 -52.818 1.00 73.00 81 LEU A CA 1
ATOM 658 C C . LEU A 1 81 ? 27.279 -3.413 -52.234 1.00 73.00 81 LEU A C 1
ATOM 660 O O . LEU A 1 81 ? 27.167 -4.237 -51.330 1.00 73.00 81 LEU A O 1
ATOM 664 N N . GLU A 1 82 ? 28.455 -3.102 -52.779 1.00 81.44 82 GLU A N 1
ATOM 665 C CA . GLU A 1 82 ? 29.721 -3.618 -52.279 1.00 81.44 82 GLU A CA 1
ATOM 666 C C . GLU A 1 82 ? 30.021 -3.016 -50.909 1.00 81.44 82 GLU A C 1
ATOM 668 O O . GLU A 1 82 ? 30.021 -1.798 -50.745 1.00 81.44 82 GLU A O 1
ATOM 673 N N . LEU A 1 83 ? 30.243 -3.886 -49.928 1.00 83.00 83 LEU A N 1
ATOM 674 C CA . LEU A 1 83 ? 30.595 -3.484 -48.575 1.00 83.00 83 LEU A CA 1
ATOM 675 C C . LEU A 1 83 ? 32.110 -3.322 -48.480 1.00 83.00 83 LEU A C 1
ATOM 677 O O . LEU A 1 83 ? 32.855 -4.254 -48.801 1.00 83.00 83 LEU A O 1
ATOM 681 N N . ASP A 1 84 ? 32.541 -2.150 -48.032 1.00 84.62 84 ASP A N 1
ATOM 682 C CA . ASP A 1 84 ? 33.930 -1.877 -47.690 1.00 84.62 84 ASP A CA 1
ATOM 683 C C . ASP A 1 84 ? 34.311 -2.508 -46.340 1.00 84.62 84 ASP A C 1
ATOM 685 O O . ASP A 1 84 ? 33.501 -3.143 -45.657 1.00 84.62 84 ASP A O 1
ATOM 689 N N . THR A 1 85 ? 35.589 -2.388 -45.979 1.00 86.19 85 THR A N 1
ATOM 690 C CA . THR A 1 85 ? 36.130 -2.947 -44.734 1.00 86.19 85 THR A CA 1
ATOM 691 C C . THR A 1 85 ? 35.387 -2.416 -43.510 1.00 86.19 85 THR A C 1
ATOM 693 O O . THR A 1 85 ? 35.022 -3.207 -42.644 1.00 86.19 85 THR A O 1
ATOM 696 N N . ASP A 1 86 ? 35.096 -1.116 -43.477 1.00 85.44 86 ASP A N 1
ATOM 697 C CA . ASP A 1 86 ? 34.432 -0.466 -42.347 1.00 85.44 86 ASP A CA 1
ATOM 698 C C . ASP A 1 86 ? 32.996 -0.981 -42.180 1.00 85.44 86 ASP A C 1
ATOM 700 O O . ASP A 1 86 ? 32.568 -1.297 -41.068 1.00 85.44 86 ASP A O 1
ATOM 704 N N . ALA A 1 87 ? 32.258 -1.163 -43.281 1.00 84.25 87 ALA A N 1
ATOM 705 C CA . ALA A 1 87 ? 30.924 -1.748 -43.249 1.00 84.25 87 ALA A CA 1
ATOM 706 C C . ALA A 1 87 ? 30.934 -3.191 -42.722 1.00 84.25 87 ALA A C 1
ATOM 708 O O . ALA A 1 87 ? 30.036 -3.570 -41.966 1.00 84.25 87 ALA A O 1
ATOM 709 N N . TRP A 1 88 ? 31.946 -3.994 -43.071 1.00 87.00 88 TRP A N 1
ATOM 710 C CA . TRP A 1 88 ? 32.112 -5.331 -42.491 1.00 87.00 88 TRP A CA 1
ATOM 711 C C . TRP A 1 88 ? 32.422 -5.279 -40.993 1.00 87.00 88 TRP A C 1
ATOM 713 O O . TRP A 1 88 ? 31.818 -6.043 -40.240 1.00 87.00 88 TRP A O 1
ATOM 723 N N . SER A 1 89 ? 33.284 -4.362 -40.552 1.00 89.25 89 SER A N 1
ATOM 724 C CA . SER A 1 89 ? 33.598 -4.174 -39.131 1.00 89.25 89 SER A CA 1
ATOM 725 C C . SER A 1 89 ? 32.370 -3.765 -38.314 1.00 89.25 89 SER A C 1
ATOM 727 O O . SER A 1 89 ? 32.151 -4.293 -37.227 1.00 89.25 89 SER A O 1
ATOM 729 N N . VAL A 1 90 ? 31.496 -2.906 -38.853 1.00 88.56 90 VAL A N 1
ATOM 730 C CA . VAL A 1 90 ? 30.226 -2.543 -38.196 1.00 88.56 90 VAL A CA 1
ATOM 731 C C . VAL A 1 90 ? 29.291 -3.751 -38.052 1.00 88.56 90 VAL A C 1
ATOM 733 O O . VAL A 1 90 ? 28.633 -3.901 -37.021 1.00 88.56 90 VAL A O 1
ATOM 736 N N . LEU A 1 91 ? 29.213 -4.624 -39.064 1.00 88.88 91 LEU A N 1
ATOM 737 C CA . LEU A 1 91 ? 28.390 -5.840 -39.003 1.00 88.88 91 LEU A CA 1
ATOM 738 C C . LEU A 1 91 ? 28.911 -6.830 -37.951 1.00 88.88 91 LEU A C 1
ATOM 740 O O . LEU A 1 91 ? 28.113 -7.423 -37.225 1.00 88.88 91 LEU A O 1
ATOM 744 N N . GLU A 1 92 ? 30.231 -6.989 -37.861 1.00 91.06 92 GLU A N 1
ATOM 745 C CA . GLU A 1 92 ? 30.894 -7.847 -36.873 1.00 91.06 92 GLU A CA 1
ATOM 746 C C . GLU A 1 92 ? 30.693 -7.316 -35.450 1.00 91.06 92 GLU A C 1
ATOM 748 O O . GLU A 1 92 ? 30.236 -8.061 -34.582 1.00 91.06 92 GLU A O 1
ATOM 753 N N . ALA A 1 93 ? 30.908 -6.015 -35.232 1.00 90.81 93 ALA A N 1
ATOM 754 C CA . ALA A 1 93 ? 30.627 -5.360 -33.955 1.00 90.81 93 ALA A CA 1
ATOM 755 C C . ALA A 1 93 ? 29.149 -5.517 -33.549 1.00 90.81 93 ALA A C 1
ATOM 757 O O . ALA A 1 93 ? 28.838 -5.825 -32.397 1.00 90.81 93 ALA A O 1
ATOM 758 N N . GLY A 1 94 ? 28.225 -5.380 -34.506 1.00 89.62 94 GLY A N 1
ATOM 759 C CA . GLY A 1 94 ? 26.798 -5.601 -34.280 1.00 89.62 94 GLY A CA 1
ATOM 760 C C . GLY A 1 94 ? 26.459 -7.033 -33.850 1.00 89.62 94 GLY A C 1
ATOM 761 O O . GLY A 1 94 ? 25.650 -7.219 -32.941 1.00 89.62 94 GLY A O 1
ATOM 762 N N . GLU A 1 95 ? 27.070 -8.058 -34.455 1.00 90.44 95 GLU A N 1
ATOM 763 C CA . GLU A 1 95 ? 26.849 -9.455 -34.043 1.00 90.44 95 GLU A CA 1
ATOM 764 C C . GLU A 1 95 ? 27.382 -9.721 -32.632 1.00 90.44 95 GLU A C 1
ATOM 766 O O . GLU A 1 95 ? 26.674 -10.340 -31.832 1.00 90.44 95 GLU A O 1
ATOM 771 N N . ILE A 1 96 ? 28.569 -9.193 -32.308 1.00 90.62 96 ILE A N 1
ATOM 772 C CA . ILE A 1 96 ? 29.190 -9.312 -30.982 1.00 90.62 96 ILE A CA 1
ATOM 773 C C . ILE A 1 96 ? 28.261 -8.739 -29.909 1.00 90.62 96 ILE A C 1
ATOM 775 O O . ILE A 1 96 ? 27.933 -9.430 -28.943 1.00 90.62 96 ILE A O 1
ATOM 779 N N . VAL A 1 97 ? 27.782 -7.506 -30.098 1.00 92.69 97 VAL A N 1
ATOM 780 C CA . VAL A 1 97 ? 26.958 -6.820 -29.092 1.00 92.69 97 VAL A CA 1
ATOM 781 C C . VAL A 1 97 ? 25.566 -7.436 -28.963 1.00 92.69 97 VAL A C 1
ATOM 783 O O . VAL A 1 97 ? 25.028 -7.515 -27.861 1.00 92.69 97 VAL A O 1
ATOM 786 N N . LEU A 1 98 ? 24.965 -7.921 -30.053 1.00 92.06 98 LEU A N 1
ATOM 787 C CA . LEU A 1 98 ? 23.630 -8.529 -30.004 1.00 92.06 98 LEU A CA 1
ATOM 788 C C . LEU A 1 98 ? 23.637 -9.967 -29.463 1.00 92.06 98 LEU A C 1
ATOM 790 O O . LEU A 1 98 ? 22.574 -10.526 -29.163 1.00 92.06 98 LEU A O 1
ATOM 794 N N . ARG A 1 99 ? 24.808 -10.602 -29.338 1.00 91.62 99 ARG A N 1
ATOM 795 C CA . ARG A 1 99 ? 24.907 -11.996 -28.904 1.00 91.62 99 ARG A CA 1
ATOM 796 C C . ARG A 1 99 ? 24.363 -12.230 -27.486 1.00 91.62 99 ARG A C 1
ATOM 798 O O . ARG A 1 99 ? 23.521 -13.128 -27.367 1.00 91.62 99 ARG A O 1
ATOM 805 N N . PRO A 1 100 ? 24.743 -11.452 -26.453 1.00 93.19 100 PRO A N 1
ATOM 806 C CA . PRO A 1 100 ? 24.183 -11.584 -25.107 1.00 93.19 100 PRO A CA 1
ATOM 807 C C . PRO A 1 100 ? 22.661 -11.410 -25.059 1.00 93.19 100 PRO A C 1
ATOM 809 O O . PRO A 1 100 ? 21.974 -12.214 -24.435 1.00 93.19 100 PRO A O 1
ATOM 812 N N . PHE A 1 101 ? 22.101 -10.450 -25.804 1.00 92.00 101 PHE A N 1
ATOM 813 C CA . PHE A 1 101 ? 20.650 -10.201 -25.834 1.00 92.00 101 PHE A CA 1
ATOM 814 C C . PHE A 1 101 ? 19.845 -11.413 -26.304 1.00 92.00 101 PHE A C 1
ATOM 816 O O . PHE A 1 101 ? 18.771 -11.704 -25.779 1.00 92.00 101 PHE A O 1
ATOM 823 N N . LYS A 1 102 ? 20.363 -12.171 -27.271 1.00 90.81 102 LYS A N 1
ATOM 824 C CA . LYS A 1 102 ? 19.732 -13.426 -27.704 1.00 90.81 102 LYS A CA 1
ATOM 825 C C . LYS A 1 102 ? 19.727 -14.481 -26.603 1.00 90.81 102 LYS A C 1
ATOM 827 O O . LYS A 1 102 ? 18.743 -15.197 -26.474 1.00 90.81 102 LYS A O 1
ATOM 832 N N . LEU A 1 103 ? 20.825 -14.601 -25.855 1.00 90.69 103 LEU A N 1
ATOM 833 C CA . LEU A 1 103 ? 20.923 -15.561 -24.756 1.00 90.69 103 LEU A CA 1
ATOM 834 C C . LEU A 1 103 ? 19.923 -15.194 -23.658 1.00 90.69 103 LEU A C 1
ATOM 836 O O . LEU A 1 103 ? 19.151 -16.048 -23.232 1.00 90.69 103 LEU A O 1
ATOM 840 N N . ALA A 1 104 ? 19.867 -13.911 -23.291 1.00 91.31 104 ALA A N 1
ATOM 841 C CA . ALA A 1 104 ? 18.896 -13.403 -22.331 1.00 91.31 104 ALA A CA 1
ATOM 842 C C . ALA A 1 104 ? 17.454 -13.616 -22.815 1.00 91.31 104 ALA A C 1
ATOM 844 O O . ALA A 1 104 ? 16.639 -14.161 -22.086 1.00 91.31 104 ALA A O 1
ATOM 845 N N . THR A 1 105 ? 17.124 -13.272 -24.060 1.00 89.75 105 THR A N 1
ATOM 846 C CA . THR A 1 105 ? 15.754 -13.447 -24.584 1.00 89.75 105 THR A CA 1
ATOM 847 C C . THR A 1 105 ? 15.351 -14.910 -24.769 1.00 89.75 105 THR A C 1
ATOM 849 O O . THR A 1 105 ? 14.181 -15.234 -24.582 1.00 89.75 105 THR A O 1
ATOM 852 N N . ASP A 1 106 ? 16.279 -15.814 -25.099 1.00 89.19 106 ASP A N 1
ATOM 853 C CA . ASP A 1 106 ? 16.007 -17.257 -25.112 1.00 89.19 106 ASP A CA 1
ATOM 854 C C . ASP A 1 106 ? 15.736 -17.786 -23.706 1.00 89.19 106 ASP A C 1
ATOM 856 O O . ASP A 1 106 ? 14.805 -18.572 -23.517 1.00 89.19 106 ASP A O 1
ATOM 860 N N . PHE A 1 107 ? 16.527 -17.335 -22.731 1.00 89.19 107 PHE A N 1
ATOM 861 C CA . PHE A 1 107 ? 16.340 -17.662 -21.325 1.00 89.19 107 PHE A CA 1
ATOM 862 C C . PHE A 1 107 ? 15.004 -17.130 -20.795 1.00 89.19 107 PHE A C 1
ATOM 864 O O . PHE A 1 107 ? 14.266 -17.873 -20.160 1.00 89.19 107 PHE A O 1
ATOM 871 N N . ILE A 1 108 ? 14.657 -15.884 -21.132 1.00 87.75 108 ILE A N 1
ATOM 872 C CA . ILE A 1 108 ? 13.415 -15.202 -20.728 1.00 87.75 108 ILE A CA 1
ATOM 873 C C . ILE A 1 108 ? 12.186 -15.759 -21.477 1.00 87.75 108 ILE A C 1
ATOM 875 O O . ILE A 1 108 ? 11.039 -15.529 -21.095 1.00 87.75 108 ILE A O 1
ATOM 879 N N . SER A 1 109 ? 12.397 -16.517 -22.556 1.00 85.75 109 SER A N 1
ATOM 880 C CA . SER A 1 109 ? 11.305 -17.008 -23.391 1.00 85.75 109 SER A CA 1
ATOM 881 C C . SER A 1 109 ? 10.374 -17.967 -22.642 1.00 85.75 109 SER A C 1
ATOM 883 O O . SER A 1 109 ? 10.792 -18.772 -21.808 1.00 85.75 109 SER A O 1
ATOM 885 N N . GLY A 1 110 ? 9.101 -17.988 -23.049 1.00 77.06 110 GLY A N 1
ATOM 886 C CA . GLY A 1 110 ? 8.092 -18.909 -22.511 1.00 77.06 110 GLY A CA 1
ATOM 887 C C . GLY A 1 110 ? 8.382 -20.401 -22.734 1.00 77.06 110 GLY A C 1
ATOM 888 O O . GLY A 1 110 ? 7.589 -21.238 -22.328 1.00 77.06 110 GLY A O 1
ATOM 889 N N . ARG A 1 111 ? 9.501 -20.761 -23.380 1.00 83.00 111 ARG A N 1
ATOM 890 C CA . ARG A 1 111 ? 9.968 -22.152 -23.478 1.00 83.00 111 ARG A CA 1
ATOM 891 C C . ARG A 1 111 ? 10.731 -22.609 -22.236 1.00 83.00 111 ARG A C 1
ATOM 893 O O . ARG A 1 111 ? 10.760 -23.805 -21.979 1.00 83.00 111 ARG A O 1
ATOM 900 N N . GLN A 1 112 ? 11.353 -21.679 -21.512 1.00 83.06 112 GLN A N 1
ATOM 901 C CA . GLN A 1 112 ? 12.166 -21.966 -20.326 1.00 83.06 112 GLN A CA 1
ATOM 902 C C . GLN A 1 112 ? 11.417 -21.696 -19.014 1.00 83.06 112 GLN A C 1
ATOM 904 O O . GLN A 1 112 ? 11.893 -22.098 -17.959 1.00 83.06 112 GLN A O 1
ATOM 909 N N . TYR A 1 113 ? 10.247 -21.044 -19.079 1.00 80.38 113 TYR A N 1
ATOM 910 C CA . TYR A 1 113 ? 9.408 -20.691 -17.923 1.00 80.38 113 TYR A CA 1
ATOM 911 C C . TYR A 1 113 ? 10.193 -20.080 -16.740 1.00 80.38 113 TYR A C 1
ATOM 913 O O . TYR A 1 113 ? 10.082 -20.562 -15.611 1.00 80.38 113 TYR A O 1
ATOM 921 N N . PRO A 1 114 ? 11.006 -19.033 -16.966 1.00 84.06 114 PRO A N 1
ATOM 922 C CA . PRO A 1 114 ? 11.785 -18.420 -15.898 1.00 84.06 114 PRO A CA 1
ATOM 923 C C . PRO A 1 114 ? 10.883 -17.676 -14.910 1.00 84.06 114 PRO A C 1
ATOM 925 O O . PRO A 1 114 ? 9.828 -17.144 -15.265 1.00 84.06 114 PRO A O 1
ATOM 928 N N . THR A 1 115 ? 11.326 -17.595 -13.657 1.00 83.56 115 THR A N 1
ATOM 929 C CA . THR A 1 115 ? 10.694 -16.715 -12.669 1.00 83.56 115 THR A CA 1
ATOM 930 C C . THR A 1 115 ? 11.005 -15.254 -12.986 1.00 83.56 115 THR A C 1
ATOM 932 O O . THR A 1 115 ? 12.013 -14.943 -13.620 1.00 83.56 115 THR A O 1
ATOM 935 N N . ILE A 1 116 ? 10.177 -14.331 -12.490 1.00 78.06 116 ILE A N 1
ATOM 936 C CA . ILE A 1 116 ? 10.404 -12.891 -12.685 1.00 78.06 116 ILE A CA 1
ATOM 937 C C . ILE A 1 116 ? 11.768 -12.435 -12.143 1.00 78.06 116 ILE A C 1
ATOM 939 O O . ILE A 1 116 ? 12.460 -11.668 -12.803 1.00 78.06 116 ILE A O 1
ATOM 943 N N . GLY A 1 117 ? 12.206 -12.978 -11.001 1.00 73.56 117 GLY A N 1
ATOM 944 C CA . GLY A 1 117 ? 13.524 -12.685 -10.433 1.00 73.56 117 GLY A CA 1
ATOM 945 C C . GLY A 1 117 ? 14.673 -13.185 -11.312 1.00 73.56 117 GLY A C 1
ATOM 946 O O . GLY A 1 117 ? 15.668 -12.484 -11.479 1.00 73.56 117 GLY A O 1
ATOM 947 N N . ALA A 1 118 ? 14.522 -14.357 -11.934 1.00 81.12 118 ALA A N 1
ATOM 948 C CA . ALA A 1 118 ? 15.507 -14.875 -12.878 1.00 81.12 118 ALA A CA 1
ATOM 949 C C . ALA A 1 118 ? 15.564 -14.029 -14.161 1.00 81.12 118 ALA A C 1
ATOM 951 O O . ALA A 1 118 ? 16.651 -13.724 -14.649 1.00 81.12 118 ALA A O 1
ATOM 952 N N . SER A 1 119 ? 14.409 -13.599 -14.677 1.00 85.06 119 SER A N 1
ATOM 953 C CA . SER A 1 119 ? 14.333 -12.686 -15.823 1.00 85.06 119 SER A CA 1
ATOM 954 C C . SER A 1 119 ? 14.975 -11.332 -15.516 1.00 85.06 119 SER A C 1
ATOM 956 O O . SER A 1 119 ? 15.755 -10.831 -16.320 1.00 85.06 119 SER A O 1
ATOM 958 N N . TYR A 1 120 ? 14.714 -10.774 -14.331 1.00 84.69 120 TYR A N 1
ATOM 959 C CA . TYR A 1 120 ? 15.328 -9.528 -13.875 1.00 84.69 120 TYR A CA 1
ATOM 960 C C . TYR A 1 120 ? 16.852 -9.649 -13.776 1.00 84.69 120 TYR A C 1
ATOM 962 O O . TYR A 1 120 ? 17.578 -8.786 -14.263 1.00 84.69 120 TYR A O 1
ATOM 970 N N . HIS A 1 121 ? 17.348 -10.759 -13.224 1.00 84.50 121 HIS A N 1
ATOM 971 C CA . HIS A 1 121 ? 18.781 -11.030 -13.163 1.00 84.50 121 HIS A CA 1
ATOM 972 C C . HIS A 1 121 ? 19.420 -11.130 -14.557 1.00 84.50 121 HIS A C 1
ATOM 974 O O . HIS A 1 121 ? 20.474 -10.546 -14.790 1.00 84.50 121 HIS A O 1
ATOM 980 N N . ALA A 1 122 ? 18.770 -11.810 -15.508 1.00 88.94 122 ALA A N 1
ATOM 981 C CA . ALA A 1 122 ? 19.262 -11.902 -16.882 1.00 88.94 122 ALA A CA 1
ATOM 982 C C . ALA A 1 122 ? 19.359 -10.526 -17.565 1.00 88.94 122 ALA A C 1
ATOM 984 O O . ALA A 1 122 ? 20.280 -10.293 -18.342 1.00 88.94 122 ALA A O 1
ATOM 985 N N . ILE A 1 123 ? 18.442 -9.604 -17.262 1.00 90.50 123 ILE A N 1
ATOM 986 C CA . ILE A 1 123 ? 18.462 -8.239 -17.805 1.00 90.50 123 ILE A CA 1
ATOM 987 C C . ILE A 1 123 ? 19.544 -7.385 -17.135 1.00 90.50 123 ILE A C 1
ATOM 989 O O . ILE A 1 123 ? 20.228 -6.628 -17.821 1.00 90.50 123 ILE A O 1
ATOM 993 N N . HIS A 1 124 ? 19.779 -7.566 -15.833 1.00 88.12 124 HIS A N 1
ATOM 994 C CA . HIS A 1 124 ? 20.925 -6.960 -15.145 1.00 88.12 124 HIS A CA 1
ATOM 995 C C . HIS A 1 124 ? 22.264 -7.401 -15.735 1.00 88.12 124 HIS A C 1
ATOM 997 O O . HIS A 1 124 ? 23.109 -6.554 -15.987 1.00 88.12 124 HIS A O 1
ATOM 1003 N N . GLN A 1 125 ? 22.432 -8.681 -16.074 1.00 92.94 125 GLN A N 1
ATOM 1004 C CA . GLN A 1 125 ? 23.653 -9.135 -16.754 1.00 92.94 125 GLN A CA 1
ATOM 1005 C C . GLN A 1 125 ? 23.855 -8.471 -18.126 1.00 92.94 125 GLN A C 1
ATOM 1007 O O . GLN A 1 125 ? 24.987 -8.231 -18.543 1.00 92.94 125 GLN A O 1
ATOM 1012 N N . ILE A 1 126 ? 22.769 -8.157 -18.846 1.00 94.81 126 ILE A N 1
ATOM 1013 C CA . ILE A 1 126 ? 22.862 -7.370 -20.083 1.00 94.81 126 ILE A CA 1
ATOM 1014 C C . ILE A 1 126 ? 23.329 -5.950 -19.775 1.00 94.81 126 ILE A C 1
ATOM 1016 O O . ILE A 1 126 ? 24.198 -5.448 -20.483 1.00 94.81 126 ILE A O 1
ATOM 1020 N N . LYS A 1 127 ? 22.793 -5.316 -18.728 1.00 93.25 127 LYS A N 1
ATOM 1021 C CA . LYS A 1 127 ? 23.239 -3.990 -18.293 1.00 93.25 127 LYS A CA 1
ATOM 1022 C C . LYS A 1 127 ? 24.732 -3.990 -17.947 1.00 93.25 127 LYS A C 1
ATOM 1024 O O . LYS A 1 127 ? 25.470 -3.215 -18.544 1.00 93.25 127 LYS A O 1
ATOM 1029 N N . GLU A 1 128 ? 25.184 -4.920 -17.108 1.00 92.94 128 GLU A N 1
ATOM 1030 C CA . GLU A 1 128 ? 26.602 -5.074 -16.743 1.00 92.94 128 GLU A CA 1
ATOM 1031 C C . GLU A 1 128 ? 27.495 -5.256 -17.983 1.00 92.94 128 GLU A C 1
ATOM 1033 O O . GLU A 1 128 ? 28.538 -4.618 -18.110 1.00 92.94 128 GLU A O 1
ATOM 1038 N N . PHE A 1 129 ? 27.067 -6.075 -18.951 1.00 94.44 129 PHE A N 1
ATOM 1039 C CA . PHE A 1 129 ? 27.789 -6.250 -20.215 1.00 94.44 129 PHE A CA 1
ATOM 1040 C C . PHE A 1 129 ? 27.910 -4.948 -21.025 1.00 94.44 129 PHE A C 1
ATOM 1042 O O . PHE A 1 129 ? 28.935 -4.718 -21.675 1.00 94.44 129 PHE A O 1
ATOM 1049 N N . LEU A 1 130 ? 26.867 -4.117 -21.038 1.00 93.75 130 LEU A N 1
ATOM 1050 C CA . LEU A 1 130 ? 26.860 -2.845 -21.763 1.00 93.75 130 LEU A CA 1
ATOM 1051 C C . LEU A 1 130 ? 27.681 -1.763 -21.048 1.00 93.75 130 LEU A C 1
ATOM 1053 O O . LEU A 1 130 ? 28.284 -0.929 -21.720 1.00 93.75 130 LEU A O 1
ATOM 1057 N N . GLU A 1 131 ? 27.717 -1.792 -19.716 1.00 92.25 131 GLU A N 1
ATOM 1058 C CA . GLU A 1 131 ? 28.526 -0.902 -18.875 1.00 92.25 131 GLU A CA 1
ATOM 1059 C C . GLU A 1 131 ? 30.016 -1.261 -18.893 1.00 92.25 131 GLU A C 1
ATOM 1061 O O . GLU A 1 131 ? 30.861 -0.403 -18.635 1.00 92.25 131 GLU A O 1
ATOM 1066 N N . ASP A 1 132 ? 30.357 -2.510 -19.217 1.00 89.56 132 ASP A N 1
ATOM 1067 C CA . ASP A 1 132 ? 31.744 -2.948 -19.312 1.00 89.56 132 ASP A CA 1
ATOM 1068 C C . ASP A 1 132 ? 32.502 -2.202 -20.426 1.00 89.56 132 ASP A C 1
ATOM 1070 O O . ASP A 1 132 ? 32.336 -2.450 -21.631 1.00 89.56 132 ASP A O 1
ATOM 1074 N N . THR A 1 133 ? 33.369 -1.295 -19.968 1.00 78.62 133 THR A N 1
ATOM 1075 C CA . THR A 1 133 ? 34.235 -0.414 -20.760 1.00 78.62 133 THR A CA 1
ATOM 1076 C C . THR A 1 133 ? 35.629 -0.988 -21.010 1.00 78.62 133 THR A C 1
ATOM 1078 O O . THR A 1 133 ? 36.472 -0.306 -21.588 1.00 78.62 133 THR A O 1
ATOM 1081 N N . SER A 1 134 ? 35.897 -2.232 -20.599 1.00 78.62 134 SER A N 1
ATOM 1082 C CA . SER A 1 134 ? 37.201 -2.875 -20.814 1.00 78.62 134 SER A CA 1
ATOM 1083 C C . SER A 1 134 ? 37.512 -3.177 -22.291 1.00 78.62 134 SER A C 1
ATOM 1085 O O . SER A 1 134 ? 38.664 -3.445 -22.637 1.00 78.62 134 SER A O 1
ATOM 1087 N N . GLU A 1 135 ? 36.506 -3.096 -23.167 1.00 73.44 135 GLU A N 1
ATOM 1088 C CA . GLU A 1 135 ? 36.611 -3.354 -24.603 1.00 73.44 135 GLU A CA 1
ATOM 1089 C C . GLU A 1 135 ? 37.368 -2.236 -25.342 1.00 73.44 135 GLU A C 1
ATOM 1091 O O . GLU A 1 135 ? 37.011 -1.061 -25.262 1.00 73.44 135 GLU A O 1
ATOM 1096 N N . GLN A 1 136 ? 38.399 -2.604 -26.108 1.00 68.56 136 GLN A N 1
ATOM 1097 C CA . GLN A 1 136 ? 39.240 -1.645 -26.842 1.00 68.56 136 GLN A CA 1
ATOM 1098 C C . GLN A 1 136 ? 38.670 -1.274 -28.223 1.00 68.56 136 GLN A C 1
ATOM 1100 O O . GLN A 1 136 ? 39.102 -0.288 -28.826 1.00 68.56 136 GLN A O 1
ATOM 1105 N N . ASP A 1 137 ? 37.699 -2.038 -28.734 1.00 82.19 137 ASP A N 1
ATOM 1106 C CA . ASP A 1 137 ? 37.041 -1.754 -30.009 1.00 82.19 137 ASP A CA 1
ATOM 1107 C C . ASP A 1 137 ? 36.060 -0.574 -29.878 1.00 82.19 137 ASP A C 1
ATOM 1109 O O . ASP A 1 137 ? 35.017 -0.643 -29.219 1.00 82.19 137 ASP A O 1
ATOM 1113 N N . THR A 1 138 ? 36.392 0.526 -30.560 1.00 85.81 138 THR A N 1
ATOM 1114 C CA . THR A 1 138 ? 35.621 1.776 -30.536 1.00 85.81 138 THR A CA 1
ATOM 1115 C C . THR A 1 138 ? 34.195 1.606 -31.077 1.00 85.81 138 THR A C 1
ATOM 1117 O O . THR A 1 138 ? 33.281 2.265 -30.581 1.00 85.81 138 THR A O 1
ATOM 1120 N N . LEU A 1 139 ? 33.969 0.728 -32.061 1.00 87.62 139 LEU A N 1
ATOM 1121 C CA . LEU A 1 139 ? 32.639 0.507 -32.641 1.00 87.62 139 LEU A CA 1
ATOM 1122 C C . LEU A 1 139 ? 31.753 -0.312 -31.702 1.00 87.62 139 LEU A C 1
ATOM 1124 O O . LEU A 1 139 ? 30.590 0.038 -31.498 1.00 87.62 139 LEU A O 1
ATOM 1128 N N . VAL A 1 140 ? 32.303 -1.366 -31.095 1.00 89.88 140 VAL A N 1
ATOM 1129 C CA . VAL A 1 140 ? 31.591 -2.169 -30.086 1.00 89.88 140 VAL A CA 1
ATOM 1130 C C . VAL A 1 140 ? 31.172 -1.278 -28.920 1.00 89.88 140 VAL A C 1
ATOM 1132 O O . VAL A 1 140 ? 30.003 -1.284 -28.533 1.00 89.88 140 VAL A O 1
ATOM 1135 N N . TYR A 1 141 ? 32.090 -0.447 -28.423 1.00 90.25 141 TYR A N 1
ATOM 1136 C CA . TYR A 1 141 ? 31.820 0.508 -27.352 1.00 90.25 141 TYR A CA 1
ATOM 1137 C C . TYR A 1 141 ? 30.699 1.502 -27.703 1.00 90.25 141 TYR A C 1
ATOM 1139 O O . TYR A 1 141 ? 29.760 1.686 -26.927 1.00 90.25 141 TYR A O 1
ATOM 1147 N N . GLN A 1 142 ? 30.734 2.098 -28.899 1.00 89.38 142 GLN A N 1
ATOM 1148 C CA . GLN A 1 142 ? 29.689 3.026 -29.347 1.00 89.38 142 GLN A CA 1
ATOM 1149 C C . GLN A 1 142 ? 28.309 2.360 -29.428 1.00 89.38 142 GLN A C 1
ATOM 1151 O O . GLN A 1 142 ? 27.313 2.946 -28.997 1.00 89.38 142 GLN A O 1
ATOM 1156 N N . ILE A 1 143 ? 28.232 1.132 -29.951 1.00 90.25 143 ILE A N 1
ATOM 1157 C CA . ILE A 1 143 ? 26.971 0.382 -30.015 1.00 90.25 143 ILE A CA 1
ATOM 1158 C C . ILE A 1 143 ? 26.483 0.041 -28.599 1.00 90.25 143 ILE A C 1
ATOM 1160 O O . ILE A 1 143 ? 25.289 0.191 -28.330 1.00 90.25 143 ILE A O 1
ATOM 1164 N N . LYS A 1 144 ? 27.381 -0.364 -27.686 1.00 93.25 144 LYS A N 1
ATOM 1165 C CA . LYS A 1 144 ? 27.036 -0.633 -26.282 1.00 93.25 144 LYS A CA 1
ATOM 1166 C C . LYS A 1 144 ? 26.404 0.588 -25.610 1.00 93.25 144 LYS A C 1
ATOM 1168 O O . LYS A 1 144 ? 25.331 0.443 -25.038 1.00 93.25 144 LYS A O 1
ATOM 1173 N N . ILE A 1 145 ? 26.990 1.783 -25.749 1.00 91.25 145 ILE A N 1
ATOM 1174 C CA . ILE A 1 145 ? 26.424 3.025 -25.181 1.00 91.25 145 ILE A CA 1
ATOM 1175 C C . ILE A 1 145 ? 25.007 3.279 -25.701 1.00 91.25 145 ILE A C 1
ATOM 1177 O O . ILE A 1 145 ? 24.098 3.565 -24.922 1.00 91.25 145 ILE A O 1
ATOM 1181 N N . LEU A 1 146 ? 24.805 3.174 -27.019 1.00 90.25 146 LEU A N 1
ATOM 1182 C CA . LEU A 1 146 ? 23.494 3.422 -27.620 1.00 90.25 146 LEU A CA 1
ATOM 1183 C C . LEU A 1 146 ? 22.441 2.443 -27.095 1.00 90.25 146 LEU A C 1
ATOM 1185 O O . LEU A 1 146 ? 21.309 2.846 -26.836 1.00 90.25 146 LEU A O 1
ATOM 1189 N N . LEU A 1 147 ? 22.803 1.170 -26.931 1.00 91.94 147 LEU A N 1
ATOM 1190 C CA . LEU A 1 147 ? 21.900 0.157 -26.394 1.00 91.94 147 LEU A CA 1
ATOM 1191 C C . LEU A 1 147 ? 21.686 0.294 -24.887 1.00 91.94 147 LEU A C 1
ATOM 1193 O O . LEU A 1 147 ? 20.571 0.047 -24.440 1.00 91.94 147 LEU A O 1
ATOM 1197 N N . LEU A 1 148 ? 22.701 0.709 -24.123 1.00 92.62 148 LEU A N 1
ATOM 1198 C CA . LEU A 1 148 ? 22.583 0.966 -22.688 1.00 92.62 148 LEU A CA 1
ATOM 1199 C C . LEU A 1 148 ? 21.545 2.051 -22.435 1.00 92.62 148 LEU A C 1
ATOM 1201 O O . LEU A 1 148 ? 20.598 1.816 -21.699 1.00 92.62 148 LEU A O 1
ATOM 1205 N N . HIS A 1 149 ? 21.651 3.176 -23.143 1.00 88.94 149 HIS A N 1
ATOM 1206 C CA . HIS A 1 149 ? 20.687 4.267 -23.028 1.00 88.94 149 HIS A CA 1
ATOM 1207 C C . HIS A 1 149 ? 19.253 3.816 -23.358 1.00 88.94 149 HIS A C 1
ATOM 1209 O O . HIS A 1 149 ? 18.301 4.203 -22.689 1.00 88.94 149 HIS A O 1
ATOM 1215 N N . GLN A 1 150 ? 19.075 2.972 -24.381 1.00 88.62 150 GLN A N 1
ATOM 1216 C CA . GLN A 1 150 ? 17.755 2.417 -24.707 1.00 88.62 150 GLN A CA 1
ATOM 1217 C C . GLN A 1 150 ? 17.253 1.446 -23.627 1.00 88.62 150 GLN A C 1
ATOM 1219 O O . GLN A 1 150 ? 16.069 1.453 -23.302 1.00 88.62 150 GLN A O 1
ATOM 1224 N N . LEU A 1 151 ? 18.135 0.611 -23.072 1.00 88.06 151 LEU A N 1
ATOM 1225 C CA . LEU A 1 151 ? 17.795 -0.331 -22.008 1.00 88.06 151 LEU A CA 1
ATOM 1226 C C . LEU A 1 151 ? 17.409 0.395 -20.716 1.00 88.06 151 LEU A C 1
ATOM 1228 O O . LEU A 1 151 ? 16.427 0.022 -20.081 1.00 88.06 151 LEU A O 1
ATOM 1232 N N . GLU A 1 152 ? 18.159 1.429 -20.343 1.00 86.12 152 GLU A N 1
ATOM 1233 C CA . GLU A 1 152 ? 17.855 2.271 -19.189 1.00 86.12 152 GLU A CA 1
ATOM 1234 C C . GLU A 1 152 ? 16.498 2.934 -19.358 1.00 86.12 152 GLU A C 1
ATOM 1236 O O . GLU A 1 152 ? 15.619 2.700 -18.533 1.00 86.12 152 GLU A O 1
ATOM 1241 N N . HIS A 1 153 ? 16.278 3.605 -20.488 1.00 81.00 153 HIS A N 1
ATOM 1242 C CA . HIS A 1 153 ? 15.016 4.272 -20.778 1.00 81.00 153 HIS A CA 1
ATOM 1243 C C . HIS A 1 153 ? 13.793 3.342 -20.684 1.00 81.00 153 HIS A C 1
ATOM 1245 O O . HIS A 1 153 ? 12.802 3.694 -20.053 1.00 81.00 153 HIS A O 1
ATOM 1251 N N . TYR A 1 154 ? 13.849 2.154 -21.298 1.00 78.69 154 TYR A N 1
ATOM 1252 C CA . TYR A 1 154 ? 12.679 1.270 -21.405 1.00 78.69 154 TYR A CA 1
ATOM 1253 C C . TYR A 1 154 ? 12.504 0.269 -20.262 1.00 78.69 154 TYR A C 1
ATOM 1255 O O . TYR A 1 154 ? 11.422 -0.304 -20.140 1.00 78.69 154 TYR A O 1
ATOM 1263 N N . PHE A 1 155 ? 13.550 -0.016 -19.485 1.00 76.38 155 PHE A N 1
ATOM 1264 C CA . PHE A 1 155 ? 13.510 -1.089 -18.484 1.00 76.38 155 PHE A CA 1
ATOM 1265 C C . PHE A 1 155 ? 13.813 -0.619 -17.060 1.00 76.38 155 PHE A C 1
ATOM 1267 O O . PHE A 1 155 ? 13.321 -1.216 -16.106 1.00 76.38 155 PHE A O 1
ATOM 1274 N N . PHE A 1 156 ? 14.623 0.428 -16.898 1.00 72.75 156 PHE A N 1
ATOM 1275 C CA . PHE A 1 156 ? 15.056 0.897 -15.579 1.00 72.75 156 PHE A CA 1
ATOM 1276 C C . PHE A 1 156 ? 14.479 2.265 -15.202 1.00 72.75 156 PHE A C 1
ATOM 1278 O O . PHE A 1 156 ? 14.288 2.532 -14.019 1.00 72.75 156 PHE A O 1
ATOM 1285 N N . GLU A 1 157 ? 14.179 3.109 -16.187 1.00 66.94 157 GLU A N 1
ATOM 1286 C CA . GLU A 1 157 ? 13.635 4.458 -16.003 1.00 66.94 157 GLU A CA 1
ATOM 1287 C C . GLU A 1 157 ? 12.138 4.553 -16.316 1.00 66.94 157 GLU A C 1
ATOM 1289 O O . GLU A 1 157 ? 11.513 5.556 -15.969 1.00 66.94 157 GLU A O 1
ATOM 1294 N N . ASP A 1 158 ? 11.549 3.532 -16.949 1.00 62.19 158 ASP A N 1
ATOM 1295 C CA . ASP A 1 158 ? 10.125 3.515 -17.280 1.00 62.19 158 ASP A CA 1
ATOM 1296 C C . ASP A 1 158 ? 9.274 3.361 -16.008 1.00 62.19 158 ASP A C 1
ATOM 1298 O O . ASP A 1 158 ? 8.882 2.265 -15.598 1.00 62.19 158 ASP A O 1
ATOM 1302 N N . GLN A 1 159 ? 8.990 4.499 -15.369 1.00 51.72 159 GLN A N 1
ATOM 1303 C CA . GLN A 1 159 ? 8.122 4.617 -14.198 1.00 51.72 159 GLN A CA 1
ATOM 1304 C C . GLN A 1 159 ? 6.738 3.987 -14.433 1.00 51.72 159 GLN A C 1
ATOM 1306 O O . GLN A 1 159 ? 6.129 3.519 -13.471 1.00 51.72 159 GLN A O 1
ATOM 1311 N N . GLN A 1 160 ? 6.266 3.903 -15.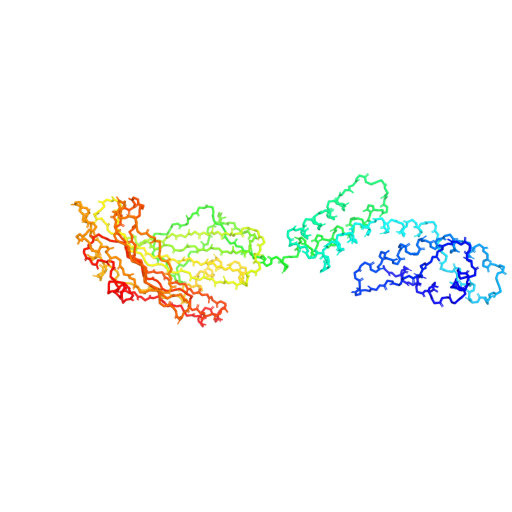689 1.00 50.19 160 GLN A N 1
ATOM 1312 C CA . GLN A 1 160 ? 4.982 3.275 -16.023 1.00 50.19 160 GLN A CA 1
ATOM 1313 C C . GLN A 1 160 ? 5.005 1.747 -15.888 1.00 50.19 160 GLN A C 1
ATOM 1315 O O . GLN A 1 160 ? 3.960 1.167 -15.609 1.00 50.19 160 GLN A O 1
ATOM 1320 N N . GLN A 1 161 ? 6.159 1.081 -16.038 1.00 52.19 161 GLN A N 1
ATOM 1321 C CA . GLN A 1 161 ? 6.265 -0.372 -15.814 1.00 52.19 161 GLN A CA 1
ATOM 1322 C C . GLN A 1 161 ? 6.361 -0.755 -14.334 1.00 52.19 161 GLN A C 1
ATOM 1324 O O . GLN A 1 161 ? 6.092 -1.904 -13.990 1.00 52.19 161 GLN A O 1
ATOM 1329 N N . LEU A 1 162 ? 6.762 0.177 -13.466 1.00 54.47 162 LEU A N 1
ATOM 1330 C CA . LEU A 1 162 ? 6.979 -0.088 -12.042 1.00 54.47 162 LEU A CA 1
ATOM 1331 C C . LEU A 1 162 ? 5.813 0.368 -11.147 1.00 54.47 162 LEU A C 1
ATOM 1333 O O . LEU A 1 162 ? 5.894 0.154 -9.938 1.00 54.47 162 LEU A O 1
ATOM 1337 N N . GLU A 1 163 ? 4.768 0.980 -11.729 1.00 63.88 163 GLU A N 1
ATOM 1338 C CA . GLU A 1 163 ? 3.610 1.571 -11.023 1.00 63.88 163 GLU A CA 1
ATOM 1339 C C . GLU A 1 163 ? 4.040 2.413 -9.806 1.00 63.88 163 GLU A C 1
ATOM 1341 O O . GLU A 1 163 ? 3.398 2.417 -8.758 1.00 63.88 163 GLU A O 1
ATOM 1346 N N . LEU A 1 164 ? 5.187 3.092 -9.912 1.00 75.81 164 LEU A N 1
ATOM 1347 C CA . LEU A 1 164 ? 5.719 3.862 -8.798 1.00 75.81 164 LEU A CA 1
ATOM 1348 C C . LEU A 1 164 ? 5.025 5.213 -8.736 1.00 75.81 164 LEU A C 1
ATOM 1350 O O . LEU A 1 164 ? 4.952 5.929 -9.733 1.00 75.81 164 LEU A O 1
ATOM 1354 N N . ILE A 1 165 ? 4.608 5.575 -7.532 1.00 87.12 165 ILE A N 1
ATOM 1355 C CA . ILE A 1 165 ? 3.989 6.851 -7.222 1.00 87.12 165 ILE A CA 1
ATOM 1356 C C . ILE A 1 165 ? 4.885 7.677 -6.300 1.00 87.12 165 ILE A C 1
ATOM 1358 O O . ILE A 1 165 ? 5.782 7.176 -5.613 1.00 87.12 165 ILE A O 1
ATOM 1362 N N . GLN A 1 166 ? 4.662 8.982 -6.289 1.00 91.94 166 GLN A N 1
ATOM 1363 C CA . GLN A 1 166 ? 5.291 9.8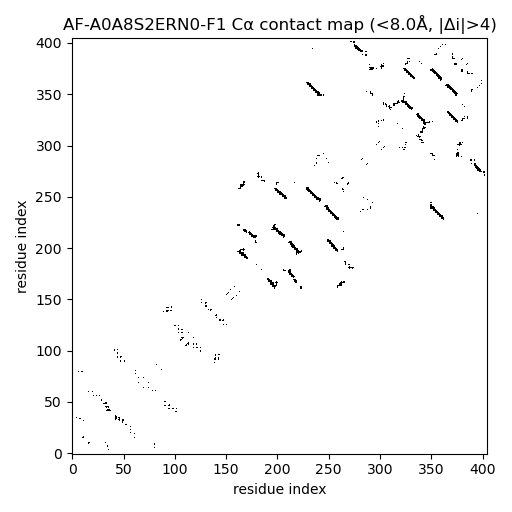97 -5.348 1.00 91.94 166 GLN A CA 1
ATOM 1364 C C . GLN A 1 166 ? 4.578 9.823 -3.997 1.00 91.94 166 GLN A C 1
ATOM 1366 O O . GLN A 1 166 ? 3.369 9.993 -3.934 1.00 91.94 166 GLN A O 1
ATOM 1371 N N . CYS A 1 167 ? 5.310 9.639 -2.903 1.00 94.62 167 CYS A N 1
ATOM 1372 C CA . CYS A 1 167 ? 4.756 9.600 -1.550 1.00 94.62 167 CYS A CA 1
ATOM 1373 C C . CYS A 1 167 ? 5.425 10.633 -0.662 1.00 94.62 167 CYS A C 1
ATOM 1375 O O . CYS A 1 167 ? 6.644 10.806 -0.721 1.00 94.62 167 CYS A O 1
ATOM 1377 N N . ASN A 1 168 ? 4.646 11.269 0.209 1.00 96.06 168 ASN A N 1
ATOM 1378 C CA . ASN A 1 168 ? 5.204 12.063 1.294 1.00 96.06 168 ASN A CA 1
ATOM 1379 C C . ASN A 1 168 ? 5.637 11.128 2.420 1.00 96.06 168 ASN A C 1
ATOM 1381 O O . ASN A 1 168 ? 4.888 10.238 2.820 1.00 96.06 168 ASN A O 1
ATOM 1385 N N . VAL A 1 169 ? 6.849 11.324 2.925 1.00 95.94 169 VAL A N 1
ATOM 1386 C CA . VAL A 1 169 ? 7.411 10.561 4.037 1.00 95.94 169 VAL A CA 1
ATOM 1387 C C . VAL A 1 169 ? 8.030 11.533 5.016 1.00 95.94 169 VAL A C 1
ATOM 1389 O O . VAL A 1 169 ? 8.900 12.323 4.653 1.00 95.94 169 VAL A O 1
ATOM 1392 N N . CYS A 1 170 ? 7.593 11.459 6.263 1.00 95.50 170 CYS A N 1
ATOM 1393 C CA . CYS A 1 170 ? 8.116 12.290 7.336 1.00 95.50 170 CYS A CA 1
ATOM 1394 C C . CYS A 1 170 ? 9.045 11.441 8.202 1.00 95.50 170 CYS A C 1
ATOM 1396 O O . CYS A 1 170 ? 8.783 10.262 8.443 1.00 95.50 170 CYS A O 1
ATOM 1398 N N . ARG A 1 171 ? 10.162 12.027 8.645 1.00 91.81 171 ARG A N 1
ATOM 1399 C CA . ARG A 1 171 ? 11.120 11.321 9.507 1.00 91.81 171 ARG A CA 1
ATOM 1400 C C . ARG A 1 171 ? 10.520 11.023 10.879 1.00 91.81 171 ARG A C 1
ATOM 1402 O O . ARG A 1 171 ? 10.710 9.928 11.397 1.00 91.81 171 ARG A O 1
ATOM 1409 N N . ASP A 1 172 ? 9.822 12.010 11.426 1.00 93.50 172 ASP A N 1
ATOM 1410 C CA . ASP A 1 172 ? 9.162 11.954 12.720 1.00 93.50 172 ASP A CA 1
ATOM 1411 C C . ASP A 1 172 ? 7.654 12.157 12.525 1.00 93.50 172 ASP A C 1
ATOM 1413 O O . ASP A 1 172 ? 7.217 12.852 11.603 1.00 93.50 172 ASP A O 1
ATOM 1417 N N . GLY A 1 173 ? 6.849 11.541 13.390 1.00 93.62 173 GLY A N 1
ATOM 1418 C CA . GLY A 1 173 ? 5.402 11.736 13.372 1.00 93.62 173 GLY A CA 1
ATOM 1419 C C . GLY A 1 173 ? 5.002 13.138 13.842 1.00 93.62 173 GLY A C 1
ATOM 1420 O O . GLY A 1 173 ? 5.623 13.726 14.733 1.00 93.62 173 GLY A O 1
ATOM 1421 N N . ILE A 1 174 ? 3.930 13.674 13.267 1.00 96.19 174 ILE A N 1
ATOM 1422 C CA . ILE A 1 174 ? 3.438 15.029 13.530 1.00 96.19 174 ILE A CA 1
ATOM 1423 C C . ILE A 1 174 ? 2.415 14.976 14.661 1.00 96.19 174 ILE A C 1
ATOM 1425 O O . ILE A 1 174 ? 1.446 14.225 14.596 1.00 96.19 174 ILE A O 1
ATOM 1429 N N . ARG A 1 175 ? 2.593 15.804 15.695 1.00 97.00 175 ARG A N 1
ATOM 1430 C CA . ARG A 1 175 ? 1.649 15.919 16.818 1.00 97.00 175 ARG A CA 1
ATOM 1431 C C . ARG A 1 175 ? 0.862 17.217 16.747 1.00 97.00 175 ARG A C 1
ATOM 1433 O O . ARG A 1 175 ? 1.441 18.301 16.739 1.00 97.00 175 ARG A O 1
ATOM 1440 N N . LEU A 1 176 ? -0.459 17.096 16.769 1.00 97.25 176 LEU A N 1
ATOM 1441 C CA . LEU A 1 176 ? -1.412 18.197 16.778 1.00 97.25 176 LEU A CA 1
ATOM 1442 C C . LEU A 1 176 ? -2.103 18.268 18.138 1.00 97.25 176 LEU A C 1
ATOM 1444 O O . LEU A 1 176 ? -2.559 17.263 18.679 1.00 97.25 176 LEU A O 1
ATOM 1448 N N . ASN A 1 177 ? -2.235 19.482 18.669 1.00 97.12 177 ASN A N 1
ATOM 1449 C CA . ASN A 1 177 ? -2.919 19.744 19.940 1.00 97.12 177 ASN A CA 1
ATOM 1450 C C . ASN A 1 177 ? -4.439 19.939 19.769 1.00 97.12 177 ASN A C 1
ATOM 1452 O O . ASN A 1 177 ? -5.057 20.676 20.535 1.00 97.12 177 ASN A O 1
ATOM 1456 N N . TYR A 1 178 ? -5.012 19.349 18.721 1.00 96.69 178 TYR A N 1
ATOM 1457 C CA . TYR A 1 178 ? -6.439 19.371 18.413 1.00 96.69 178 TYR A CA 1
ATOM 1458 C C . TYR A 1 178 ? -6.848 18.067 17.714 1.00 96.69 178 TYR A C 1
ATOM 1460 O O . TYR A 1 178 ? -6.009 17.386 17.115 1.00 96.69 178 TYR A O 1
ATOM 1468 N N . THR A 1 179 ? -8.141 17.735 17.763 1.00 95.56 179 THR A N 1
ATOM 1469 C CA . THR A 1 179 ? -8.750 16.679 16.937 1.00 95.56 179 THR A CA 1
ATOM 1470 C C . THR A 1 179 ? -8.869 17.169 15.499 1.00 95.56 179 THR A C 1
ATOM 1472 O O . THR A 1 179 ? -9.621 18.100 15.216 1.00 95.56 179 THR A O 1
ATOM 1475 N N . MET A 1 180 ? -8.111 16.551 14.598 1.00 96.62 180 MET A N 1
ATOM 1476 C CA . MET A 1 180 ? -8.114 16.881 13.178 1.00 96.62 180 MET A CA 1
ATOM 1477 C C . MET A 1 180 ? -9.419 16.427 12.516 1.00 96.62 180 MET A C 1
ATOM 1479 O O . MET A 1 180 ? -9.943 15.355 12.816 1.00 96.62 180 MET A O 1
ATOM 1483 N N . THR A 1 181 ? -9.909 17.234 11.585 1.00 96.50 181 THR A N 1
ATOM 1484 C CA . THR A 1 181 ? -11.080 16.993 10.734 1.00 96.50 181 THR A CA 1
ATOM 1485 C C . THR A 1 181 ? -10.696 17.200 9.270 1.00 96.50 181 THR A C 1
ATOM 1487 O O . THR A 1 181 ? -9.618 17.716 8.977 1.00 96.50 181 THR A O 1
ATOM 1490 N N . SER A 1 182 ? -11.599 16.879 8.342 1.00 96.50 182 SER A N 1
ATOM 1491 C CA . SER A 1 182 ? -11.394 17.097 6.902 1.00 96.50 182 SER A CA 1
ATOM 1492 C C . SER A 1 182 ? -11.091 18.546 6.510 1.00 96.50 182 SER A C 1
ATOM 1494 O O . SER A 1 182 ? -10.523 18.776 5.455 1.00 96.50 182 SER A O 1
ATOM 1496 N N . THR A 1 183 ? -11.438 19.529 7.344 1.00 96.62 183 THR A N 1
ATOM 1497 C CA . THR A 1 183 ? -11.197 20.960 7.083 1.00 96.62 183 THR A CA 1
ATOM 1498 C C . THR A 1 183 ? -10.049 21.542 7.904 1.00 96.62 183 THR A C 1
ATOM 1500 O O . THR A 1 183 ? -9.800 22.744 7.842 1.00 96.62 183 THR A O 1
ATOM 1503 N N . THR A 1 184 ? -9.412 20.735 8.753 1.00 97.50 184 THR A N 1
ATOM 1504 C CA . THR A 1 184 ? -8.335 21.178 9.655 1.00 97.50 184 THR A CA 1
ATOM 1505 C C . THR A 1 184 ? -7.057 20.365 9.475 1.00 97.50 184 THR A C 1
ATOM 1507 O O . THR A 1 184 ? -6.184 20.401 10.339 1.00 97.50 184 THR A O 1
ATOM 1510 N N . VAL A 1 185 ? -6.928 19.643 8.357 1.00 97.44 185 VAL A N 1
ATOM 1511 C CA . VAL A 1 185 ? -5.693 18.940 8.004 1.00 97.44 185 VAL A CA 1
ATOM 1512 C C . VAL A 1 185 ? -4.566 19.971 7.856 1.00 97.44 185 VAL A C 1
ATOM 1514 O O . VAL A 1 185 ? -4.713 20.933 7.099 1.00 97.44 185 VAL A O 1
ATOM 1517 N N . PRO A 1 186 ? -3.450 19.835 8.593 1.00 95.62 186 PRO A N 1
ATOM 1518 C CA . PRO A 1 186 ? -2.358 20.788 8.498 1.00 95.62 186 PRO A CA 1
ATOM 1519 C C . PRO A 1 186 ? -1.565 20.582 7.199 1.00 95.62 186 PRO A C 1
ATOM 1521 O O . PRO A 1 186 ? -1.473 19.457 6.701 1.00 95.62 186 PRO A O 1
ATOM 1524 N N . PRO A 1 187 ? -0.903 21.632 6.685 1.00 95.06 187 PRO A N 1
ATOM 1525 C CA . PRO A 1 187 ? 0.121 21.446 5.670 1.00 95.06 187 PRO A CA 1
ATOM 1526 C C . PRO A 1 187 ? 1.265 20.594 6.224 1.00 95.06 187 PRO A C 1
ATOM 1528 O O . PRO A 1 187 ? 1.636 20.714 7.397 1.00 95.06 187 PRO A O 1
ATOM 1531 N N . LEU A 1 188 ? 1.844 19.751 5.367 1.00 93.88 188 LEU A N 1
ATOM 1532 C CA . LEU A 1 188 ? 2.989 18.933 5.751 1.00 93.88 188 LEU A CA 1
ATOM 1533 C C . LEU A 1 188 ? 4.210 19.828 6.041 1.00 93.88 188 LEU A C 1
ATOM 1535 O O . LEU A 1 188 ? 4.489 20.753 5.269 1.00 93.88 188 LEU A O 1
ATOM 1539 N N . PRO A 1 189 ? 4.937 19.590 7.146 1.00 91.88 189 PRO A N 1
ATOM 1540 C CA . PRO A 1 189 ? 6.121 20.360 7.486 1.00 91.88 189 PRO A CA 1
ATOM 1541 C C . PRO A 1 189 ? 7.267 20.108 6.494 1.00 91.88 189 PRO A C 1
ATOM 1543 O O . PRO A 1 189 ? 7.303 19.118 5.764 1.00 91.88 189 PRO A O 1
ATOM 1546 N N . SER A 1 190 ? 8.210 21.051 6.439 1.00 87.06 190 SER A N 1
ATOM 1547 C CA . SER A 1 190 ? 9.272 21.089 5.421 1.00 87.06 190 SER A CA 1
ATOM 1548 C C . SER A 1 190 ? 10.294 19.951 5.511 1.00 87.06 190 SER A C 1
ATOM 1550 O O . SER A 1 190 ? 11.112 19.793 4.611 1.00 87.06 190 SER A O 1
ATOM 1552 N N . ASP A 1 191 ? 10.309 19.218 6.619 1.00 88.88 191 ASP A N 1
ATOM 1553 C CA . ASP A 1 191 ? 11.162 18.056 6.866 1.00 88.88 191 ASP A CA 1
ATOM 1554 C C . ASP A 1 191 ? 10.569 16.743 6.327 1.00 88.88 191 ASP A C 1
ATOM 1556 O O . ASP A 1 191 ? 11.272 15.730 6.290 1.00 88.88 191 ASP A O 1
ATOM 1560 N N . CYS A 1 192 ? 9.319 16.752 5.856 1.00 94.19 192 CYS A N 1
ATOM 1561 C CA . CYS A 1 192 ? 8.764 15.653 5.078 1.00 94.19 192 CYS A CA 1
ATOM 1562 C C . CYS A 1 192 ? 9.341 15.674 3.654 1.00 94.19 192 CYS A C 1
ATOM 1564 O O . CYS A 1 192 ? 9.315 16.689 2.957 1.00 94.19 192 CYS A O 1
ATOM 1566 N N . ALA A 1 193 ? 9.865 14.535 3.208 1.00 95.06 193 ALA A N 1
ATOM 1567 C CA . ALA A 1 193 ? 10.425 14.360 1.877 1.00 95.06 193 ALA A CA 1
ATOM 1568 C C . ALA A 1 193 ? 9.405 13.711 0.938 1.00 95.06 193 ALA A C 1
ATOM 1570 O O . ALA A 1 193 ? 8.596 12.883 1.353 1.00 95.06 193 ALA A O 1
ATOM 1571 N N . VAL A 1 194 ? 9.494 14.036 -0.351 1.00 94.50 194 VAL A N 1
ATOM 1572 C CA . VAL A 1 194 ? 8.792 13.290 -1.399 1.00 94.50 194 VAL A CA 1
ATOM 1573 C C . VAL A 1 194 ? 9.733 12.218 -1.929 1.00 94.50 194 VAL A C 1
ATOM 1575 O O . VAL A 1 194 ? 10.824 12.534 -2.406 1.00 94.50 194 VAL A O 1
ATOM 1578 N N . ILE A 1 195 ? 9.315 10.958 -1.848 1.00 91.62 195 ILE A N 1
ATOM 1579 C CA . ILE A 1 195 ? 10.057 9.814 -2.387 1.00 91.62 195 ILE A CA 1
ATOM 1580 C C . ILE A 1 195 ? 9.243 9.112 -3.468 1.00 91.62 195 ILE A C 1
ATOM 1582 O O . ILE A 1 195 ? 8.021 9.217 -3.500 1.00 91.62 195 ILE A O 1
ATOM 1586 N N . THR A 1 196 ? 9.913 8.345 -4.318 1.00 89.00 196 THR A N 1
ATOM 1587 C CA . THR A 1 196 ? 9.259 7.407 -5.235 1.00 89.00 196 THR A CA 1
ATOM 1588 C C . THR A 1 196 ? 9.084 6.055 -4.539 1.00 89.00 196 THR A C 1
ATOM 1590 O O . THR A 1 196 ? 10.054 5.498 -4.022 1.00 89.00 196 THR A O 1
ATOM 1593 N N . ALA A 1 197 ? 7.861 5.526 -4.508 1.00 89.25 197 ALA A N 1
ATOM 1594 C CA . ALA A 1 197 ? 7.508 4.285 -3.818 1.00 89.25 197 ALA A CA 1
ATOM 1595 C C . ALA A 1 197 ? 6.387 3.532 -4.556 1.00 89.25 197 ALA A C 1
ATOM 1597 O O . ALA A 1 197 ? 5.693 4.105 -5.384 1.00 89.25 197 ALA A O 1
ATOM 1598 N N . SER A 1 198 ? 6.198 2.246 -4.249 1.00 86.31 198 SER A N 1
ATOM 1599 C CA . SER A 1 198 ? 5.089 1.451 -4.820 1.00 86.31 198 SER A CA 1
ATOM 1600 C C . SER A 1 198 ? 3.752 1.705 -4.127 1.00 86.31 198 SER A C 1
ATOM 1602 O O . SER A 1 198 ? 2.707 1.326 -4.638 1.00 86.31 198 SER A O 1
ATOM 1604 N N . ARG A 1 199 ? 3.787 2.288 -2.926 1.00 90.31 199 ARG A N 1
ATOM 1605 C CA . ARG A 1 199 ? 2.609 2.553 -2.107 1.00 90.31 199 ARG A CA 1
ATOM 1606 C C . ARG A 1 199 ? 2.911 3.629 -1.080 1.00 90.31 199 ARG A C 1
ATOM 1608 O O . ARG A 1 199 ? 3.953 3.570 -0.416 1.00 90.31 199 ARG A O 1
ATOM 1615 N N . CYS A 1 200 ? 1.983 4.559 -0.921 1.00 94.56 200 CYS A N 1
ATOM 1616 C CA . CYS A 1 200 ? 1.993 5.537 0.151 1.00 94.56 200 CYS A CA 1
ATOM 1617 C C . CYS A 1 200 ? 1.161 5.044 1.331 1.00 94.56 200 CYS A C 1
ATOM 1619 O O . CYS A 1 200 ? 0.192 4.304 1.171 1.00 94.56 200 CYS A O 1
ATOM 1621 N N . TRP A 1 201 ? 1.549 5.486 2.519 1.00 95.12 201 TRP A N 1
ATOM 1622 C CA . TRP A 1 201 ? 0.885 5.191 3.777 1.00 95.12 201 TRP A CA 1
ATOM 1623 C C . TRP A 1 201 ? 0.715 6.498 4.549 1.00 95.12 201 TRP A C 1
ATOM 1625 O O . TRP A 1 201 ? 1.668 7.275 4.676 1.00 95.12 201 TRP A O 1
ATOM 1635 N N . ALA A 1 202 ? -0.474 6.725 5.097 1.00 97.69 202 ALA A N 1
ATOM 1636 C CA . ALA A 1 202 ? -0.712 7.688 6.166 1.00 97.69 202 ALA A CA 1
ATOM 1637 C C . ALA A 1 202 ? -1.454 7.023 7.330 1.00 97.69 202 ALA A C 1
ATOM 1639 O O . ALA A 1 202 ? -2.427 6.307 7.111 1.00 97.69 202 ALA A O 1
ATOM 1640 N N . SER A 1 203 ? -1.003 7.265 8.559 1.00 97.94 203 SER A N 1
ATOM 1641 C CA . SER A 1 203 ? -1.751 6.926 9.772 1.00 97.94 203 SER A CA 1
ATOM 1642 C C . SER A 1 203 ? -2.210 8.204 10.458 1.00 97.94 203 SER A C 1
ATOM 1644 O O . SER A 1 203 ? -1.436 9.152 10.597 1.00 97.94 203 SER A O 1
ATOM 1646 N N . ILE A 1 204 ? -3.473 8.229 10.872 1.00 98.31 204 ILE A N 1
ATOM 1647 C CA . ILE A 1 204 ? -4.085 9.297 11.652 1.00 98.31 204 ILE A CA 1
ATOM 1648 C C . ILE A 1 204 ? -4.602 8.676 12.939 1.00 98.31 204 ILE A C 1
ATOM 1650 O O . ILE A 1 204 ? -5.562 7.911 12.916 1.00 98.31 204 ILE A O 1
ATOM 1654 N N . PHE A 1 205 ? -3.999 9.034 14.065 1.00 97.88 205 PHE A N 1
ATOM 1655 C CA . PHE A 1 205 ? -4.405 8.556 15.377 1.00 97.88 205 PHE A CA 1
ATOM 1656 C C . PHE A 1 205 ? -4.955 9.704 16.223 1.00 97.88 205 PHE A C 1
ATOM 1658 O O . PHE A 1 205 ? -4.243 10.660 16.521 1.00 97.88 205 PHE A O 1
ATOM 1665 N N . TRP A 1 206 ? -6.218 9.616 16.631 1.00 97.50 206 TRP A N 1
ATOM 1666 C CA . TRP A 1 206 ? -6.848 10.569 17.539 1.00 97.50 206 TRP A CA 1
ATOM 1667 C C . TRP A 1 206 ? -6.830 10.036 18.970 1.00 97.50 206 TRP A C 1
ATOM 1669 O O . TRP A 1 206 ? -7.476 9.035 19.279 1.00 97.50 206 TRP A O 1
ATOM 1679 N N . GLU A 1 207 ? -6.152 10.759 19.858 1.00 94.81 207 GLU A N 1
ATOM 1680 C CA . GLU A 1 207 ? -6.190 10.560 21.306 1.00 94.81 207 GLU A CA 1
ATOM 1681 C C . GLU A 1 207 ? -7.400 11.312 21.878 1.00 94.81 207 GLU A C 1
ATOM 1683 O O . GLU A 1 207 ? -7.305 12.496 22.228 1.00 94.81 207 GLU A O 1
ATOM 1688 N N . LEU A 1 208 ? -8.558 10.649 21.952 1.00 92.50 208 LEU A N 1
ATOM 1689 C CA . LEU A 1 208 ? -9.827 11.324 22.258 1.00 92.50 208 LEU A CA 1
ATOM 1690 C C . LEU A 1 208 ? -9.838 11.958 23.656 1.00 92.50 208 LEU A C 1
ATOM 1692 O O . LEU A 1 208 ? -10.377 13.049 23.826 1.00 92.50 208 LEU A O 1
ATOM 1696 N N . ASP A 1 209 ? -9.194 11.323 24.640 1.00 91.00 209 ASP A N 1
ATOM 1697 C CA . ASP A 1 209 ? -9.145 11.835 26.018 1.00 91.00 209 ASP A CA 1
ATOM 1698 C C . ASP A 1 209 ? -8.276 13.097 26.158 1.00 91.00 209 ASP A C 1
ATOM 1700 O O . ASP A 1 209 ? -8.443 13.872 27.101 1.00 91.00 209 ASP A O 1
ATOM 1704 N N . PHE A 1 210 ? -7.360 13.326 25.213 1.00 92.62 210 PHE A N 1
ATOM 1705 C CA . PHE A 1 210 ? -6.447 14.472 25.218 1.00 92.62 210 PHE A CA 1
ATOM 1706 C C . PHE A 1 210 ? -6.780 15.513 24.150 1.00 92.62 210 PHE A C 1
ATOM 1708 O O . PHE A 1 210 ? -6.151 16.573 24.136 1.00 92.62 210 PHE A O 1
ATOM 1715 N N . ASN A 1 211 ? -7.756 15.234 23.279 1.00 95.00 211 ASN A N 1
ATOM 1716 C CA . ASN A 1 211 ? -8.089 16.052 22.115 1.00 95.00 211 ASN A CA 1
ATOM 1717 C C . ASN A 1 211 ? -6.848 16.329 21.243 1.00 95.00 211 ASN A C 1
ATOM 1719 O O . ASN A 1 211 ? -6.580 17.468 20.858 1.00 95.00 211 ASN A O 1
ATOM 1723 N N . ARG A 1 212 ? -6.048 15.287 20.991 1.00 96.94 212 ARG A N 1
ATOM 1724 C CA . ARG A 1 212 ? -4.819 15.358 20.191 1.00 96.94 212 ARG A CA 1
ATOM 1725 C C . ARG A 1 212 ? -4.914 14.444 18.986 1.00 96.94 212 ARG A C 1
ATOM 1727 O O . ARG A 1 212 ? -5.608 13.432 19.021 1.00 96.94 212 ARG A O 1
ATOM 1734 N N . THR A 1 213 ? -4.173 14.797 17.944 1.00 98.12 213 THR A N 1
ATOM 1735 C CA . THR A 1 213 ? -4.012 13.954 16.758 1.00 98.12 213 THR A CA 1
ATOM 1736 C C . THR A 1 213 ? -2.534 13.709 16.513 1.00 98.12 213 THR A C 1
ATOM 1738 O O . THR A 1 213 ? -1.720 14.626 16.628 1.00 98.12 213 THR A O 1
ATOM 1741 N N . PHE A 1 214 ? -2.187 12.484 16.160 1.00 97.94 214 PHE A N 1
ATOM 1742 C CA . PHE A 1 214 ? -0.860 12.084 15.739 1.00 97.94 214 PHE A CA 1
ATOM 1743 C C . PHE A 1 214 ? -0.916 11.587 14.296 1.00 97.94 214 PHE A C 1
ATOM 1745 O O . PHE A 1 214 ? -1.827 10.844 13.938 1.00 97.94 214 PHE A O 1
ATOM 1752 N N . LEU A 1 215 ? 0.025 12.037 13.470 1.00 97.88 215 LEU A N 1
ATOM 1753 C CA . LEU A 1 215 ? 0.100 11.691 12.056 1.00 97.88 215 LEU A CA 1
ATOM 1754 C C . LEU A 1 215 ? 1.436 11.028 11.748 1.00 97.88 215 LEU A C 1
ATOM 1756 O O . LEU A 1 215 ? 2.484 11.546 12.134 1.00 97.88 215 LEU A O 1
ATOM 1760 N N . GLU A 1 216 ? 1.404 9.948 10.981 1.00 97.38 216 GLU A N 1
ATOM 1761 C CA . GLU A 1 216 ? 2.601 9.295 10.452 1.00 97.38 216 GLU A CA 1
ATOM 1762 C C . GLU A 1 216 ? 2.476 9.106 8.947 1.00 97.38 216 GLU A C 1
ATOM 1764 O O . GLU A 1 216 ? 1.402 8.791 8.436 1.00 97.38 216 GLU A O 1
ATOM 1769 N N . PHE A 1 217 ? 3.587 9.288 8.235 1.00 97.25 217 PHE A N 1
ATOM 1770 C CA . PHE A 1 217 ? 3.636 9.216 6.779 1.00 97.25 217 PHE A CA 1
ATOM 1771 C C . PHE A 1 217 ? 4.803 8.344 6.353 1.00 97.25 217 PHE A C 1
ATOM 1773 O O . PHE A 1 217 ? 5.960 8.638 6.669 1.00 97.25 217 PHE A O 1
ATOM 1780 N N . HIS A 1 218 ? 4.502 7.296 5.596 1.00 95.19 218 HIS A N 1
ATOM 1781 C CA . HIS A 1 218 ? 5.493 6.352 5.102 1.00 95.19 218 HIS A CA 1
ATOM 1782 C C . HIS A 1 218 ? 5.279 6.064 3.617 1.00 95.19 218 HIS A C 1
ATOM 1784 O O . HIS A 1 218 ? 4.218 6.306 3.045 1.00 95.19 218 HIS A O 1
ATOM 1790 N N . GLY A 1 219 ? 6.317 5.533 2.983 1.00 91.38 219 GLY A N 1
ATOM 1791 C CA . GLY A 1 219 ? 6.259 5.018 1.625 1.00 91.38 219 GLY A CA 1
ATOM 1792 C C . GLY A 1 219 ? 6.973 3.682 1.597 1.00 91.38 219 GLY A C 1
ATOM 1793 O O . GLY A 1 219 ? 8.022 3.529 2.227 1.00 91.38 219 GLY A O 1
ATOM 1794 N N . ARG A 1 220 ? 6.401 2.700 0.903 1.00 86.94 220 ARG A N 1
ATOM 1795 C CA . ARG A 1 220 ? 7.017 1.381 0.762 1.00 86.94 220 ARG A CA 1
ATOM 1796 C C . ARG A 1 220 ? 7.930 1.371 -0.471 1.00 86.94 220 ARG A C 1
ATOM 1798 O O . ARG A 1 220 ? 7.422 1.335 -1.596 1.00 86.94 220 ARG A O 1
ATOM 1805 N N . PRO A 1 221 ? 9.265 1.399 -0.302 1.00 75.44 221 PRO A N 1
ATOM 1806 C CA . PRO A 1 221 ? 10.173 1.300 -1.435 1.00 75.44 221 PRO A CA 1
ATOM 1807 C C . PRO A 1 221 ? 10.122 -0.109 -2.039 1.00 75.44 221 PRO A C 1
ATOM 1809 O O . PRO A 1 221 ? 9.873 -1.092 -1.338 1.00 75.44 221 PRO A O 1
ATOM 1812 N N . GLY A 1 222 ? 10.407 -0.208 -3.336 1.00 63.56 222 GLY A N 1
ATOM 1813 C CA . GLY A 1 222 ? 10.473 -1.475 -4.066 1.00 63.56 222 GLY A CA 1
ATOM 1814 C C . GLY A 1 222 ? 9.405 -1.602 -5.148 1.00 63.56 222 GLY A C 1
ATOM 1815 O O . GLY A 1 222 ? 8.539 -0.743 -5.274 1.00 63.56 222 GLY A O 1
ATOM 1816 N N . MET A 1 223 ? 9.508 -2.665 -5.947 1.00 55.47 223 MET A N 1
ATOM 1817 C CA . MET A 1 223 ? 8.569 -2.953 -7.033 1.00 55.47 223 MET A CA 1
ATOM 1818 C C . MET A 1 223 ? 7.177 -3.254 -6.478 1.00 55.47 223 MET A C 1
ATOM 1820 O O . MET A 1 223 ? 7.059 -3.988 -5.490 1.00 55.47 223 MET A O 1
ATOM 1824 N N . ALA A 1 224 ? 6.139 -2.750 -7.150 1.00 55.16 224 ALA A N 1
ATOM 1825 C CA . ALA A 1 224 ? 4.786 -3.242 -6.957 1.00 55.16 224 ALA A CA 1
ATOM 1826 C C . ALA A 1 224 ? 4.799 -4.769 -7.145 1.00 55.16 224 ALA A C 1
ATOM 1828 O O . ALA A 1 224 ? 5.210 -5.301 -8.178 1.00 55.16 224 ALA A O 1
ATOM 1829 N N . ILE A 1 225 ? 4.419 -5.508 -6.103 1.00 55.03 225 ILE A N 1
ATOM 1830 C CA . ILE A 1 225 ? 4.053 -6.915 -6.274 1.00 55.03 225 ILE A CA 1
ATOM 1831 C C . ILE A 1 225 ? 2.807 -6.877 -7.163 1.00 55.03 225 ILE A C 1
ATOM 1833 O O . ILE A 1 225 ? 1.972 -6.020 -6.909 1.00 55.03 225 ILE A O 1
ATOM 1837 N N . ASN A 1 226 ? 2.678 -7.774 -8.153 1.00 52.94 226 ASN A N 1
ATOM 1838 C CA . ASN A 1 226 ? 1.556 -7.900 -9.115 1.00 52.94 226 ASN A CA 1
ATOM 1839 C C . ASN A 1 226 ? 0.148 -8.105 -8.480 1.00 52.94 226 ASN A C 1
ATOM 1841 O O . ASN A 1 226 ? -0.689 -8.839 -9.009 1.00 52.94 226 ASN A O 1
ATOM 1845 N N . ALA A 1 227 ? -0.117 -7.547 -7.306 1.00 56.12 227 ALA A N 1
ATOM 1846 C CA . ALA A 1 227 ? -1.436 -7.339 -6.769 1.00 56.12 227 ALA A CA 1
ATOM 1847 C C . ALA A 1 227 ? -2.057 -6.136 -7.498 1.00 56.12 227 ALA A C 1
ATOM 1849 O O . ALA A 1 227 ? -1.369 -5.149 -7.732 1.00 56.12 227 ALA A O 1
ATOM 1850 N N . PRO A 1 228 ? -3.346 -6.203 -7.861 1.00 62.22 228 PRO A N 1
ATOM 1851 C CA . PRO A 1 228 ? -4.035 -5.042 -8.409 1.00 62.22 228 PRO A CA 1
ATOM 1852 C C . PRO A 1 228 ? -3.936 -3.867 -7.429 1.00 62.22 228 PRO A C 1
ATOM 1854 O O . PRO A 1 228 ? -4.028 -4.102 -6.220 1.00 62.22 228 PRO A O 1
ATOM 1857 N N . SER A 1 229 ? -3.791 -2.647 -7.960 1.00 63.97 229 SER A N 1
ATOM 1858 C CA . SER A 1 229 ? -3.851 -1.406 -7.181 1.00 63.97 229 SER A CA 1
ATOM 1859 C C . SER A 1 229 ? -5.066 -1.423 -6.250 1.00 63.97 229 SER A C 1
ATOM 1861 O O . SER A 1 229 ? -6.201 -1.749 -6.639 1.00 63.97 229 SER A O 1
ATOM 1863 N N . ARG A 1 230 ? -4.796 -1.158 -4.976 1.00 80.50 230 ARG A N 1
ATOM 1864 C CA . ARG A 1 230 ? -5.769 -1.201 -3.892 1.00 80.50 230 ARG A CA 1
ATOM 1865 C C . ARG A 1 230 ? -5.452 -0.067 -2.949 1.00 80.50 230 ARG A C 1
ATOM 1867 O O . ARG A 1 230 ? -4.670 -0.227 -2.015 1.00 80.50 230 ARG A O 1
ATOM 1874 N N . ASP A 1 231 ? -6.154 1.033 -3.161 1.00 90.81 231 ASP A N 1
ATOM 1875 C CA . ASP A 1 231 ? -6.341 1.994 -2.096 1.00 90.81 231 ASP A CA 1
ATOM 1876 C C . ASP A 1 231 ? -7.222 1.351 -1.025 1.00 90.81 231 ASP A C 1
ATOM 1878 O O . ASP A 1 231 ? -8.303 0.815 -1.311 1.00 90.81 231 ASP A O 1
ATOM 1882 N N . VAL A 1 232 ? -6.730 1.371 0.205 1.00 94.00 232 VAL A N 1
ATOM 1883 C CA . VAL A 1 232 ? -7.352 0.733 1.357 1.00 94.00 232 VAL A CA 1
ATOM 1884 C C . VAL A 1 232 ? -7.425 1.734 2.493 1.00 94.00 232 VAL A C 1
ATOM 1886 O O . VAL A 1 232 ? -6.435 2.365 2.859 1.00 94.00 232 VAL A O 1
ATOM 1889 N N . VAL A 1 233 ? -8.610 1.842 3.082 1.00 96.38 233 VAL A N 1
ATOM 1890 C CA . VAL A 1 233 ? -8.845 2.620 4.296 1.00 96.38 233 VAL A CA 1
ATOM 1891 C C . VAL A 1 233 ? -9.202 1.646 5.398 1.00 96.38 233 VAL A C 1
ATOM 1893 O O . VAL A 1 233 ? -10.236 0.985 5.327 1.00 96.38 233 VAL A O 1
ATOM 1896 N N . SER A 1 234 ? -8.355 1.556 6.413 1.00 96.81 234 SER A N 1
ATOM 1897 C CA . SER A 1 234 ? -8.616 0.780 7.619 1.00 96.81 234 SER A CA 1
ATOM 1898 C C . SER A 1 234 ? -8.895 1.725 8.773 1.00 96.81 234 SER A C 1
ATOM 1900 O O . SER A 1 234 ? -8.140 2.659 9.020 1.00 96.81 234 SER A O 1
ATOM 1902 N N . VAL A 1 235 ? -9.994 1.493 9.475 1.00 97.44 235 VAL A N 1
ATOM 1903 C CA . VAL A 1 235 ? -10.470 2.333 10.567 1.00 97.44 235 VAL A CA 1
ATOM 1904 C C . VAL A 1 235 ? -10.554 1.488 11.818 1.00 97.44 235 VAL A C 1
ATOM 1906 O O . VAL A 1 235 ? -11.156 0.416 11.812 1.00 97.44 235 VAL A O 1
ATOM 1909 N N . ARG A 1 236 ? -9.989 1.997 12.903 1.00 96.62 236 ARG A N 1
ATOM 1910 C CA . ARG A 1 236 ? -9.969 1.358 14.209 1.00 96.62 236 ARG A CA 1
ATOM 1911 C C . ARG A 1 236 ? -10.563 2.298 15.244 1.00 96.62 236 ARG A C 1
ATOM 1913 O O . ARG A 1 236 ? -10.210 3.472 15.304 1.00 96.62 236 ARG A O 1
ATOM 1920 N N . ILE A 1 237 ? -11.436 1.780 16.091 1.00 96.38 237 ILE A N 1
ATOM 1921 C CA . ILE A 1 237 ? -11.914 2.450 17.301 1.00 96.38 237 ILE A CA 1
ATOM 1922 C C . ILE A 1 237 ? -11.477 1.568 18.455 1.00 96.38 237 ILE A C 1
ATOM 1924 O O . ILE A 1 237 ? -11.811 0.387 18.467 1.00 96.38 237 ILE A O 1
ATOM 1928 N N . VAL A 1 238 ? -10.730 2.112 19.410 1.00 94.88 238 VAL A N 1
ATOM 1929 C CA . VAL A 1 238 ? -10.178 1.346 20.528 1.00 94.88 238 VAL A CA 1
ATOM 1930 C C . VAL A 1 238 ? -10.490 2.021 21.856 1.00 94.88 238 VAL A C 1
ATOM 1932 O O . VAL A 1 238 ? -10.363 3.235 22.012 1.00 94.88 238 VAL A O 1
ATOM 1935 N N . LYS A 1 239 ? -10.879 1.210 22.839 1.00 94.12 239 LYS A N 1
ATOM 1936 C CA . LYS A 1 239 ? -10.942 1.585 24.249 1.00 94.12 239 LYS A CA 1
ATOM 1937 C C . LYS A 1 239 ? -10.166 0.552 25.048 1.00 94.12 239 LYS A C 1
ATOM 1939 O O . LYS A 1 239 ? -10.526 -0.621 25.034 1.00 94.12 239 LYS A O 1
ATOM 1944 N N . GLY A 1 240 ? -9.113 0.969 25.736 1.00 92.12 240 GLY A N 1
ATOM 1945 C CA . GLY A 1 240 ? -8.260 0.082 26.527 1.00 92.12 240 GLY A CA 1
ATOM 1946 C C . GLY A 1 240 ? -8.103 0.572 27.957 1.00 92.12 240 GLY A C 1
ATOM 1947 O O . GLY A 1 240 ? -8.269 1.757 28.230 1.00 92.12 240 GLY A O 1
ATOM 1948 N N . MET A 1 241 ? -7.786 -0.329 28.884 1.00 88.50 241 MET A N 1
ATOM 1949 C CA . MET A 1 241 ? -7.191 0.072 30.160 1.00 88.50 241 MET A CA 1
ATOM 1950 C C . MET A 1 241 ? -5.721 0.405 29.965 1.00 88.50 241 ME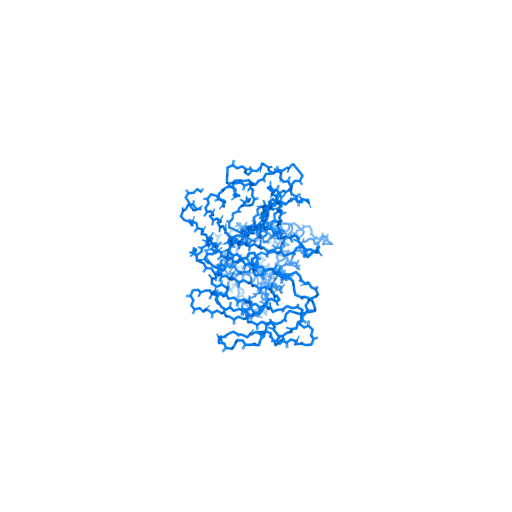T A C 1
ATOM 1952 O O . MET A 1 241 ? -5.004 -0.334 29.307 1.00 88.50 241 MET A O 1
ATOM 1956 N N . GLU A 1 242 ? -5.259 1.489 30.573 1.00 85.62 242 GLU A N 1
ATOM 1957 C CA . GLU A 1 242 ? -3.837 1.810 30.599 1.00 85.62 242 GLU A CA 1
ATOM 1958 C C . GLU A 1 242 ? -3.077 0.931 31.602 1.00 85.62 242 GLU A C 1
ATOM 1960 O O . GLU A 1 242 ? -3.660 0.322 32.502 1.00 85.62 242 GLU A O 1
ATOM 1965 N N . ARG A 1 243 ? -1.741 0.952 31.526 1.00 81.94 243 ARG A N 1
ATOM 1966 C CA . ARG A 1 243 ? -0.827 0.201 32.411 1.00 81.94 243 ARG A CA 1
ATOM 1967 C C . ARG A 1 243 ? -1.053 0.410 33.908 1.00 81.94 243 ARG A C 1
ATOM 1969 O O . ARG A 1 243 ? -0.653 -0.431 34.713 1.00 81.94 243 ARG A O 1
ATOM 1976 N N . ASN A 1 244 ? -1.637 1.542 34.304 1.00 81.88 244 ASN A N 1
ATOM 1977 C CA . ASN A 1 244 ? -1.957 1.815 35.705 1.00 81.88 244 ASN A CA 1
ATOM 1978 C C . ASN A 1 244 ? -3.209 1.064 36.195 1.00 81.88 244 ASN A C 1
ATOM 1980 O O . ASN A 1 244 ? -3.507 1.119 37.387 1.00 81.88 244 ASN A O 1
ATOM 1984 N N . ASN A 1 245 ? -3.917 0.361 35.301 1.00 81.31 245 ASN A N 1
ATOM 1985 C CA . ASN A 1 245 ? -5.118 -0.424 35.571 1.00 81.31 245 ASN A CA 1
ATOM 1986 C C . ASN A 1 245 ? -6.285 0.394 36.155 1.00 81.31 245 ASN A C 1
ATOM 1988 O O . ASN A 1 245 ? -7.158 -0.160 36.826 1.00 81.31 245 ASN A O 1
ATOM 1992 N N . GLN A 1 246 ? -6.277 1.714 35.951 1.00 81.44 246 GLN A N 1
ATOM 1993 C CA . GLN A 1 246 ? -7.240 2.653 36.533 1.00 81.44 246 GLN A CA 1
ATOM 1994 C C . GLN A 1 246 ? -7.807 3.632 35.505 1.00 81.44 246 GLN A C 1
ATOM 1996 O O . GLN A 1 246 ? -8.986 3.974 35.593 1.00 81.44 246 GLN A O 1
ATOM 2001 N N . THR A 1 247 ? -7.002 4.082 34.542 1.00 86.12 247 THR A N 1
ATOM 2002 C CA . THR A 1 247 ? -7.468 4.936 33.445 1.00 86.12 247 THR A CA 1
ATOM 2003 C C . THR A 1 247 ? -7.855 4.107 32.236 1.00 86.12 247 THR A C 1
ATOM 2005 O O . THR A 1 247 ? -7.233 3.093 31.922 1.00 86.12 247 THR A O 1
ATOM 2008 N N . LEU A 1 248 ? -8.909 4.560 31.558 1.00 88.81 248 LEU A N 1
ATOM 2009 C CA . LEU A 1 248 ? -9.293 4.047 30.256 1.00 88.81 248 LEU A CA 1
ATOM 2010 C C . LEU A 1 248 ? -8.860 5.040 29.187 1.00 88.81 248 LEU A C 1
ATOM 2012 O O . LEU A 1 248 ? -9.305 6.184 29.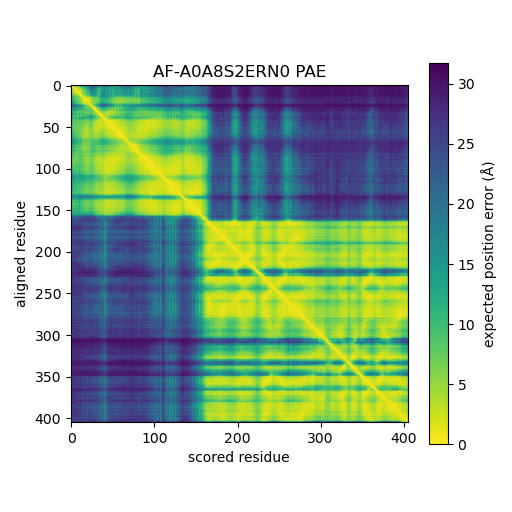235 1.00 88.81 248 LEU A O 1
ATOM 2016 N N . SER A 1 249 ? -8.108 4.583 28.195 1.00 91.56 249 SER A N 1
ATOM 2017 C CA . SER A 1 249 ? -7.727 5.374 27.031 1.00 91.56 249 SER A CA 1
ATOM 2018 C C . SER A 1 249 ? -8.635 5.067 25.842 1.00 91.56 249 SER A C 1
ATOM 2020 O O . SER A 1 249 ? -8.926 3.908 25.541 1.00 91.56 249 SER A O 1
ATOM 2022 N N . SER A 1 250 ? -9.127 6.119 25.197 1.00 93.56 250 SER A N 1
ATOM 2023 C CA . SER A 1 250 ? -9.910 6.111 23.966 1.00 93.56 250 SER A CA 1
ATOM 2024 C C . SER A 1 250 ? -9.044 6.558 22.796 1.00 93.56 250 SER A C 1
ATOM 2026 O O . SER A 1 250 ? -8.471 7.650 22.818 1.00 93.56 250 SER A O 1
ATOM 2028 N N . GLY A 1 251 ? -9.030 5.755 21.739 1.00 94.69 251 GLY A N 1
ATOM 2029 C CA . GLY A 1 251 ? -8.343 6.070 20.497 1.00 94.69 251 GLY A CA 1
ATOM 2030 C C . GLY A 1 251 ? -9.221 5.818 19.280 1.00 94.69 251 GLY A C 1
ATOM 2031 O O . GLY A 1 251 ? -10.035 4.893 19.262 1.00 94.69 251 GLY A O 1
ATOM 2032 N N . ARG A 1 252 ? -9.016 6.619 18.238 1.00 96.62 252 ARG A N 1
ATOM 2033 C CA . ARG A 1 252 ? -9.425 6.275 16.872 1.00 96.62 252 ARG A CA 1
ATOM 2034 C C . ARG A 1 252 ? -8.185 6.254 16.002 1.00 96.62 252 ARG A C 1
ATOM 2036 O O . ARG A 1 252 ? -7.316 7.099 16.174 1.00 96.62 252 ARG A O 1
ATOM 2043 N N . GLU A 1 253 ? -8.114 5.325 15.070 1.00 97.50 253 GLU A N 1
ATOM 2044 C CA . GLU A 1 253 ? -7.029 5.239 14.103 1.00 97.50 253 GLU A CA 1
ATOM 2045 C C . GLU A 1 253 ? -7.616 5.107 12.705 1.00 97.50 253 GLU A C 1
ATOM 2047 O O . GLU A 1 253 ? -8.560 4.347 12.489 1.00 97.50 253 GLU A O 1
ATOM 2052 N N . VAL A 1 254 ? -7.062 5.843 11.755 1.00 98.12 254 VAL A N 1
ATOM 2053 C CA . VAL A 1 254 ? -7.308 5.654 10.330 1.00 98.12 254 VAL A CA 1
ATOM 2054 C C . VAL A 1 254 ? -5.967 5.405 9.673 1.00 98.12 254 VAL A C 1
ATOM 2056 O O . VAL A 1 254 ? -5.092 6.265 9.694 1.00 98.12 254 VAL A O 1
ATOM 2059 N N . ILE A 1 255 ? -5.824 4.230 9.078 1.00 97.56 255 ILE A N 1
ATOM 2060 C CA . ILE A 1 255 ? -4.691 3.860 8.244 1.00 97.56 255 ILE A CA 1
ATOM 2061 C C . ILE A 1 255 ? -5.160 3.934 6.800 1.00 97.56 255 ILE A C 1
ATOM 2063 O O . ILE A 1 255 ? -6.114 3.260 6.407 1.00 97.56 255 ILE A O 1
ATOM 2067 N N . TYR A 1 256 ? -4.485 4.760 6.018 1.00 97.25 256 TYR A N 1
ATOM 2068 C CA . TYR A 1 256 ? -4.744 4.938 4.606 1.00 97.25 256 TYR A CA 1
ATOM 2069 C C . TYR A 1 256 ? -3.532 4.496 3.801 1.00 97.25 256 TYR A C 1
ATOM 2071 O O . TYR A 1 256 ? -2.461 5.100 3.864 1.00 97.25 256 TYR A O 1
ATOM 2079 N N . GLU A 1 257 ? -3.723 3.425 3.048 1.00 95.19 257 GLU A N 1
ATOM 2080 C CA . GLU A 1 257 ? -2.769 2.911 2.081 1.00 95.19 257 GLU A CA 1
ATOM 2081 C C . GLU A 1 257 ? -3.272 3.240 0.681 1.00 95.19 257 GLU A C 1
ATOM 2083 O O . GLU A 1 257 ? -4.431 2.976 0.368 1.00 95.19 257 GLU A O 1
ATOM 2088 N N . CYS A 1 258 ? -2.413 3.794 -0.166 1.00 92.69 258 CYS A N 1
ATOM 2089 C CA . CYS A 1 258 ? -2.787 4.138 -1.530 1.00 92.69 258 CYS A CA 1
ATOM 2090 C C . CYS A 1 258 ? -1.639 3.914 -2.505 1.00 92.69 258 CYS A C 1
ATOM 2092 O O . CYS A 1 258 ? -0.479 4.199 -2.207 1.00 92.69 258 CYS A O 1
ATOM 2094 N N . ASP A 1 259 ? -1.976 3.357 -3.659 1.00 89.62 259 ASP A N 1
ATOM 2095 C CA . ASP A 1 259 ? -1.057 3.076 -4.765 1.00 89.62 259 ASP A CA 1
ATOM 2096 C C . ASP A 1 259 ? -1.619 3.537 -6.122 1.00 89.62 259 ASP A C 1
ATOM 2098 O O . ASP A 1 259 ? -0.967 3.380 -7.149 1.00 89.62 259 ASP A O 1
ATOM 2102 N N . SER A 1 260 ? -2.806 4.155 -6.132 1.00 86.31 260 SER A N 1
ATOM 2103 C CA . SER A 1 260 ? -3.485 4.573 -7.360 1.00 86.31 260 SER A CA 1
ATOM 2104 C C . SER A 1 260 ? -3.069 5.950 -7.894 1.00 86.31 260 SER A C 1
ATOM 2106 O O . SER A 1 260 ? -3.289 6.240 -9.073 1.00 86.31 260 SER A O 1
ATOM 2108 N N . SER A 1 261 ? -2.497 6.826 -7.057 1.00 89.12 261 SER A N 1
ATOM 2109 C CA . SER A 1 261 ? -2.169 8.198 -7.457 1.00 89.12 261 SER A CA 1
ATOM 2110 C C . SER A 1 261 ? -0.984 8.795 -6.706 1.00 89.12 261 SER A C 1
ATOM 2112 O O . SER A 1 261 ? -0.831 8.605 -5.498 1.00 89.12 261 SER A O 1
ATOM 2114 N N . ASP A 1 262 ? -0.214 9.627 -7.406 1.00 91.62 262 ASP A N 1
ATOM 2115 C CA . ASP A 1 262 ? 0.842 10.444 -6.813 1.00 91.62 262 ASP A CA 1
ATOM 2116 C C . ASP A 1 262 ? 0.330 11.298 -5.655 1.00 91.62 262 ASP A C 1
ATOM 2118 O O . ASP A 1 262 ? -0.720 11.934 -5.732 1.00 91.62 262 ASP A O 1
ATOM 2122 N N . LYS A 1 263 ? 1.131 11.338 -4.591 1.00 92.38 263 LYS A N 1
ATOM 2123 C CA . LYS A 1 263 ? 0.948 12.146 -3.383 1.00 92.38 263 LYS A CA 1
ATOM 2124 C C . LYS A 1 263 ? -0.417 11.956 -2.735 1.00 92.38 263 LYS A C 1
ATOM 2126 O O . LYS A 1 263 ? -0.889 12.837 -2.032 1.00 92.38 263 LYS A O 1
ATOM 2131 N N . CYS A 1 264 ? -1.018 10.779 -2.890 1.00 93.56 264 CYS A N 1
ATOM 2132 C CA . CYS A 1 264 ? -2.305 10.458 -2.283 1.00 93.56 264 CYS A CA 1
ATOM 2133 C C . CYS A 1 264 ? -2.320 10.625 -0.753 1.00 93.56 264 CYS A C 1
ATOM 2135 O O . CYS A 1 264 ? -3.384 10.818 -0.181 1.00 93.56 264 CYS A O 1
ATOM 2137 N N . ASN A 1 265 ? -1.161 10.584 -0.089 1.00 96.06 265 ASN A N 1
ATOM 2138 C CA . ASN A 1 265 ? -1.021 10.827 1.345 1.00 96.06 265 ASN A CA 1
ATOM 2139 C C . ASN A 1 265 ? -0.614 12.272 1.704 1.00 96.06 265 ASN A C 1
ATOM 2141 O O . ASN A 1 265 ? -0.078 12.497 2.786 1.00 96.06 265 ASN A O 1
ATOM 2145 N N . ASP A 1 266 ? -0.788 13.243 0.806 1.00 95.56 266 ASP A N 1
ATOM 2146 C CA . ASP A 1 266 ? -0.589 14.661 1.115 1.00 95.56 266 ASP A CA 1
ATOM 2147 C C . ASP A 1 266 ? -1.793 15.285 1.841 1.00 95.56 266 ASP A C 1
ATOM 2149 O O . ASP A 1 266 ? -2.775 14.613 2.158 1.00 95.56 266 ASP A O 1
ATOM 2153 N N . GLN A 1 267 ? -1.713 16.592 2.116 1.00 96.25 267 GLN A N 1
ATOM 2154 C CA . GLN A 1 267 ? -2.800 17.327 2.762 1.00 96.25 267 GLN A CA 1
ATOM 2155 C C . GLN A 1 267 ? -4.132 17.148 2.013 1.00 96.25 267 GLN A C 1
ATOM 2157 O O . GLN A 1 267 ? -5.126 16.793 2.638 1.00 96.25 267 GLN A O 1
ATOM 2162 N N . ALA A 1 268 ? -4.155 17.337 0.692 1.00 95.75 268 ALA A N 1
ATOM 2163 C CA . ALA A 1 268 ? -5.382 17.256 -0.099 1.00 95.75 268 ALA A CA 1
ATOM 2164 C C . ALA A 1 268 ? -5.950 15.828 -0.123 1.00 95.75 268 ALA A C 1
ATOM 2166 O O . ALA A 1 268 ? -7.163 15.630 -0.025 1.00 95.75 268 ALA A O 1
ATOM 2167 N N . GLY A 1 269 ? -5.075 14.824 -0.201 1.00 95.38 269 GLY A N 1
ATOM 2168 C CA . GLY A 1 269 ? -5.447 13.418 -0.112 1.00 95.38 269 GLY A CA 1
ATOM 2169 C C . GLY A 1 269 ? -6.087 13.055 1.229 1.00 95.38 269 GLY A C 1
ATOM 2170 O O . GLY A 1 269 ? -7.118 12.378 1.256 1.00 95.38 269 GLY A O 1
ATOM 2171 N N . LEU A 1 270 ? -5.545 13.565 2.341 1.00 97.25 270 LEU A N 1
ATOM 2172 C CA . LEU A 1 270 ? -6.135 13.378 3.669 1.00 97.25 270 LEU A CA 1
ATOM 2173 C C . LEU A 1 270 ? -7.449 14.149 3.849 1.00 97.25 270 LEU A C 1
ATOM 2175 O O . LEU A 1 270 ? -8.389 13.606 4.425 1.00 97.25 270 LEU A O 1
ATOM 2179 N N . GLU A 1 271 ? -7.556 15.380 3.346 1.00 97.19 271 GLU A N 1
ATOM 2180 C CA . GLU A 1 271 ? -8.806 16.157 3.378 1.00 97.19 271 GLU A CA 1
ATOM 2181 C C . GLU A 1 271 ? -9.933 15.404 2.657 1.00 97.19 271 GLU A C 1
ATOM 2183 O O . GLU A 1 271 ? -11.020 15.222 3.210 1.00 97.19 271 GLU A O 1
ATOM 2188 N N . LYS A 1 272 ? -9.634 14.888 1.459 1.00 95.75 272 LYS A N 1
ATOM 2189 C CA . LYS A 1 272 ? -10.530 14.071 0.631 1.00 95.75 272 LYS A CA 1
ATOM 2190 C C . LYS A 1 272 ? -10.923 12.748 1.298 1.00 95.75 272 LYS A C 1
ATOM 2192 O O . LYS A 1 272 ? -12.086 12.336 1.249 1.00 95.75 272 LYS A O 1
ATOM 2197 N N . LEU A 1 273 ? -9.960 12.068 1.922 1.00 96.31 273 LEU A N 1
ATOM 2198 C CA . LEU A 1 273 ? -10.206 10.847 2.687 1.00 96.31 273 LEU A CA 1
ATOM 2199 C C . LEU A 1 273 ? -11.185 11.116 3.835 1.00 96.31 273 LEU A C 1
ATOM 2201 O O . LEU A 1 273 ? -12.192 10.423 3.975 1.00 96.31 273 LEU A O 1
ATOM 2205 N N . LEU A 1 274 ? -10.889 12.131 4.646 1.00 97.12 274 LEU A N 1
ATOM 2206 C CA . LEU A 1 274 ? -11.636 12.436 5.861 1.00 97.12 274 LEU A CA 1
ATOM 2207 C C . LEU A 1 274 ? -13.007 13.043 5.576 1.00 97.12 274 LEU A C 1
ATOM 2209 O O . LEU A 1 274 ? -13.912 12.856 6.380 1.00 97.12 274 LEU A O 1
ATOM 2213 N N . SER A 1 275 ? -13.194 13.748 4.456 1.00 96.75 275 SER A N 1
ATOM 2214 C CA . SER A 1 275 ? -14.528 14.222 4.063 1.00 96.75 275 SER A CA 1
ATOM 2215 C C . SER A 1 275 ? -15.466 13.061 3.739 1.00 96.75 275 SER A C 1
ATOM 2217 O O . SER A 1 275 ? -16.670 13.167 3.929 1.00 96.75 275 SER A O 1
ATOM 2219 N N . SER A 1 276 ? -14.903 11.938 3.294 1.00 96.69 276 SER A N 1
ATOM 2220 C CA . SER A 1 276 ? -15.647 10.755 2.866 1.00 96.69 276 SER A CA 1
ATOM 2221 C C . SER A 1 276 ? -15.838 9.727 3.984 1.00 96.69 276 SER A C 1
ATOM 2223 O O . SER A 1 276 ? -16.505 8.714 3.772 1.00 96.69 276 SER A O 1
ATOM 2225 N N . LEU A 1 277 ? -15.251 9.949 5.162 1.00 96.75 277 LEU A N 1
ATOM 2226 C CA . LEU A 1 277 ? -15.252 9.002 6.269 1.00 96.75 277 LEU A CA 1
ATOM 2227 C C . LEU A 1 277 ? -16.030 9.555 7.466 1.00 96.75 277 LEU A C 1
ATOM 2229 O O . LEU A 1 277 ? -15.730 10.626 7.985 1.00 96.75 277 LEU A O 1
ATOM 2233 N N . VAL A 1 278 ? -16.977 8.763 7.966 1.00 95.88 278 VAL A N 1
ATOM 2234 C CA . VAL A 1 278 ? -17.700 9.046 9.209 1.00 95.88 278 VAL A CA 1
ATOM 2235 C C . VAL A 1 278 ? -17.340 7.985 10.240 1.00 95.88 278 VAL A C 1
ATOM 2237 O O . VAL A 1 278 ? -17.521 6.788 9.999 1.00 95.88 278 VAL A O 1
ATOM 2240 N N . VAL A 1 279 ? -16.831 8.442 11.387 1.00 94.81 279 VAL A N 1
ATOM 2241 C CA . VAL A 1 279 ? -16.488 7.607 12.544 1.00 94.81 279 VAL A CA 1
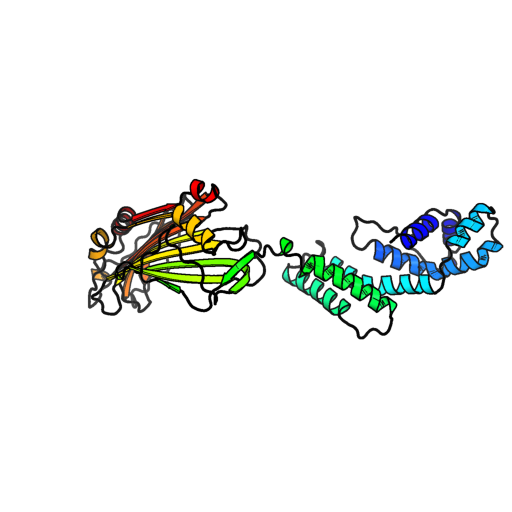ATOM 2242 C C . VAL A 1 279 ? -17.167 8.175 13.783 1.00 94.81 279 VAL A C 1
ATOM 2244 O O . VAL A 1 279 ? -16.792 9.237 14.290 1.00 94.81 279 VAL A O 1
ATOM 2247 N N . GLU A 1 280 ? -18.150 7.445 14.289 1.00 93.12 280 GLU A N 1
ATOM 2248 C CA . GLU A 1 280 ? -18.874 7.764 15.515 1.00 93.12 280 GLU A CA 1
ATOM 2249 C C . GLU A 1 280 ? -18.740 6.606 16.503 1.00 93.12 280 GLU A C 1
ATOM 2251 O O . GLU A 1 280 ? -18.773 5.436 16.116 1.00 93.12 280 GLU A O 1
ATOM 2256 N N . ASP A 1 281 ? -18.584 6.920 17.788 1.00 90.25 281 ASP A N 1
ATOM 2257 C CA . ASP A 1 281 ? -18.538 5.916 18.845 1.00 90.25 281 ASP A CA 1
ATOM 2258 C C . ASP A 1 281 ? -19.139 6.431 20.154 1.00 90.25 281 ASP A C 1
ATOM 2260 O O . ASP A 1 281 ? -19.149 7.629 20.440 1.00 90.25 281 ASP A O 1
ATOM 2264 N N . GLN A 1 282 ? -19.648 5.483 20.932 1.00 90.81 282 GLN A N 1
ATOM 2265 C CA . GLN A 1 282 ? -20.201 5.626 22.275 1.00 90.81 282 GLN A CA 1
ATOM 2266 C C . GLN A 1 282 ? -19.526 4.621 23.223 1.00 90.81 282 GLN A C 1
ATOM 2268 O O . GLN A 1 282 ? -20.120 4.151 24.199 1.00 90.81 282 GLN A O 1
ATOM 2273 N N . PHE A 1 283 ? -18.266 4.255 22.940 1.00 87.94 283 PHE A N 1
ATOM 2274 C CA . PHE A 1 283 ? -17.547 3.229 23.705 1.00 87.94 283 PHE A CA 1
ATOM 2275 C C . PHE A 1 283 ? -17.413 3.628 25.178 1.00 87.94 283 PHE A C 1
ATOM 2277 O O . PHE A 1 283 ? -17.498 2.782 26.072 1.00 87.94 283 PHE A O 1
ATOM 2284 N N . GLN A 1 284 ? -17.262 4.925 25.453 1.00 81.94 284 GLN A N 1
ATOM 2285 C CA . GLN A 1 284 ? -17.166 5.441 26.815 1.00 81.94 284 GLN A CA 1
ATOM 2286 C C . GLN A 1 284 ? -18.415 5.130 27.658 1.00 81.94 284 GLN A C 1
ATOM 2288 O O . GLN A 1 284 ? -18.283 4.859 28.851 1.00 81.94 284 GLN A O 1
ATOM 2293 N N . GLN A 1 285 ? -19.611 5.176 27.071 1.00 85.56 285 GLN A N 1
ATOM 2294 C CA . GLN A 1 285 ? -20.876 4.986 27.781 1.00 85.56 285 GLN A CA 1
ATOM 2295 C C . GLN A 1 285 ? -21.301 3.516 27.806 1.00 85.56 285 GLN A C 1
ATOM 2297 O O . GLN A 1 285 ? -21.720 3.018 28.851 1.00 85.56 285 GLN A O 1
ATOM 2302 N N . GLU A 1 286 ? -21.190 2.824 26.671 1.00 86.38 286 GLU A N 1
ATOM 2303 C CA . GLU A 1 286 ? -21.785 1.494 26.500 1.00 86.38 286 GLU A CA 1
ATOM 2304 C C . GLU A 1 286 ? -20.806 0.346 26.769 1.00 86.38 286 GLU A C 1
ATOM 2306 O O . GLU A 1 286 ? -21.210 -0.730 27.208 1.00 86.38 286 GLU A O 1
ATOM 2311 N N . VAL A 1 287 ? -19.511 0.571 26.537 1.00 87.56 287 VAL A N 1
ATOM 2312 C CA . VAL A 1 287 ? -18.498 -0.494 26.500 1.00 87.56 287 VAL A CA 1
ATOM 2313 C C . VAL A 1 287 ? -17.562 -0.447 27.709 1.00 87.56 287 VAL A C 1
ATOM 2315 O O . VAL A 1 287 ? -17.126 -1.494 28.187 1.00 87.56 287 VAL A O 1
ATOM 2318 N N . ALA A 1 288 ? -17.298 0.737 28.274 1.00 86.12 288 ALA A N 1
ATOM 2319 C CA . ALA A 1 288 ? -16.433 0.910 29.446 1.00 86.12 288 ALA A CA 1
ATOM 2320 C C . ALA A 1 288 ? -16.730 -0.043 30.631 1.00 86.12 288 ALA A C 1
ATOM 2322 O O . ALA A 1 288 ? -15.771 -0.527 31.239 1.00 86.12 288 ALA A O 1
ATOM 2323 N N . PRO A 1 289 ? -17.994 -0.400 30.956 1.00 89.00 289 PRO A N 1
ATOM 2324 C CA . PRO A 1 289 ? -18.283 -1.365 32.023 1.00 89.00 289 PRO A CA 1
ATOM 2325 C C . PRO A 1 289 ? -17.697 -2.770 31.799 1.00 89.00 289 PRO A C 1
ATOM 2327 O O . PRO A 1 289 ? -17.507 -3.507 32.769 1.00 89.00 289 PRO A O 1
ATOM 2330 N N . LEU A 1 290 ? -17.392 -3.147 30.551 1.00 86.94 290 LEU A N 1
ATOM 2331 C CA . LEU A 1 290 ? -16.770 -4.430 30.198 1.00 86.94 290 LEU A CA 1
ATOM 2332 C C . LEU A 1 290 ? -15.266 -4.463 30.530 1.00 86.94 290 LEU A C 1
ATOM 2334 O O . LEU A 1 290 ? -14.676 -5.533 30.696 1.00 86.94 290 LEU A O 1
ATOM 2338 N N . LEU A 1 291 ? -14.641 -3.294 30.685 1.00 89.38 291 LEU A N 1
ATOM 2339 C CA . LEU A 1 291 ? -13.201 -3.122 30.861 1.00 89.38 291 LEU A CA 1
ATOM 2340 C C . LEU A 1 291 ? -12.806 -3.048 32.342 1.00 89.38 291 LEU A C 1
ATOM 2342 O O . LEU A 1 291 ? -12.132 -2.120 32.771 1.00 89.38 291 LEU A O 1
ATOM 2346 N N . LYS A 1 292 ? -13.197 -4.047 33.142 1.00 86.62 292 LYS A N 1
ATOM 2347 C CA . LYS A 1 292 ? -12.817 -4.135 34.564 1.00 86.62 292 LYS A CA 1
ATOM 2348 C C . LYS A 1 292 ? -11.777 -5.223 34.820 1.00 86.62 292 LYS A C 1
ATOM 2350 O O . LYS A 1 292 ? -11.994 -6.378 34.451 1.00 86.62 292 LYS A O 1
ATOM 2355 N N . ILE A 1 293 ? -10.683 -4.875 35.501 1.00 85.62 293 ILE A N 1
ATOM 2356 C CA . ILE A 1 293 ? -9.676 -5.857 35.923 1.00 85.62 293 ILE A CA 1
ATOM 2357 C C . ILE A 1 293 ? -10.185 -6.693 37.096 1.00 85.62 293 ILE A C 1
ATOM 2359 O O . ILE A 1 293 ? -10.733 -6.172 38.072 1.00 85.62 293 ILE A O 1
ATOM 2363 N N . VAL A 1 294 ? -9.970 -8.003 36.999 1.00 84.94 294 VAL A N 1
ATOM 2364 C CA . VAL A 1 294 ? -10.258 -8.989 38.043 1.00 84.94 294 VAL A CA 1
ATOM 2365 C C . VAL A 1 294 ? -8.933 -9.602 38.486 1.00 84.94 294 VAL A C 1
ATOM 2367 O O . VAL A 1 294 ? -8.227 -10.210 37.686 1.00 84.94 294 VAL A O 1
ATOM 2370 N N . SER A 1 295 ? -8.587 -9.438 39.764 1.00 84.81 295 SER A N 1
ATOM 2371 C CA . SER A 1 295 ? -7.348 -9.967 40.342 1.00 84.81 295 SER A CA 1
ATOM 2372 C C . SER A 1 295 ? -7.630 -10.695 41.666 1.00 84.81 295 SER A C 1
ATOM 2374 O O . SER A 1 295 ? -8.211 -10.078 42.563 1.00 84.81 295 SER A O 1
ATOM 2376 N N . PRO A 1 296 ? -7.226 -11.973 41.818 1.00 85.69 296 PRO A N 1
ATOM 2377 C CA . PRO A 1 296 ? -6.606 -12.810 40.788 1.00 85.69 296 PRO A CA 1
ATOM 2378 C C . PRO A 1 296 ? -7.603 -13.169 39.673 1.00 85.69 296 PRO A C 1
ATOM 2380 O O . PRO A 1 296 ? -8.792 -13.352 39.929 1.00 85.69 296 PRO A O 1
ATOM 2383 N N . PHE A 1 297 ? -7.114 -13.272 38.436 1.00 87.38 297 PHE A N 1
ATOM 2384 C CA . PHE A 1 297 ? -7.921 -13.737 37.311 1.00 87.38 297 PHE A CA 1
ATOM 2385 C C . PHE A 1 297 ? -8.111 -15.257 37.401 1.00 87.38 297 PHE A C 1
ATOM 2387 O O . PHE A 1 297 ? -7.134 -15.999 37.518 1.00 87.38 297 PHE A O 1
ATOM 2394 N N . ASP A 1 298 ? -9.362 -15.714 37.343 1.00 87.94 298 ASP A N 1
ATOM 2395 C CA . ASP A 1 298 ? -9.720 -17.132 37.272 1.00 87.94 298 ASP A CA 1
ATOM 2396 C C . ASP A 1 298 ? -10.460 -17.405 35.962 1.00 87.94 298 ASP A C 1
ATOM 2398 O O . ASP A 1 298 ? -11.595 -16.967 35.759 1.00 87.94 298 ASP A O 1
ATOM 2402 N N . ILE A 1 299 ? -9.815 -18.183 35.093 1.00 86.88 299 ILE A N 1
ATOM 2403 C CA . ILE A 1 299 ? -10.309 -18.548 33.762 1.00 86.88 299 ILE A CA 1
ATOM 2404 C C . ILE A 1 299 ? -11.678 -19.239 33.819 1.00 86.88 299 ILE A C 1
ATOM 2406 O O . ILE A 1 299 ? -12.490 -19.093 32.905 1.00 86.88 299 ILE A O 1
ATOM 2410 N N . ARG A 1 300 ? -11.936 -20.022 34.880 1.00 85.69 300 ARG A N 1
ATOM 2411 C CA . ARG A 1 300 ? -13.175 -20.795 35.027 1.00 85.69 300 ARG A CA 1
ATOM 2412 C C . ARG A 1 300 ? -14.300 -19.892 35.499 1.00 85.69 300 ARG A C 1
ATOM 2414 O O . ARG A 1 300 ? -15.414 -19.999 34.999 1.00 85.69 300 ARG A O 1
ATOM 2421 N N . ALA A 1 301 ? -14.005 -18.986 36.429 1.00 87.50 301 ALA A N 1
ATOM 2422 C CA . ALA A 1 301 ? -14.966 -17.994 36.898 1.00 87.50 301 ALA A CA 1
ATOM 2423 C C . ALA A 1 301 ? -15.327 -16.970 35.809 1.00 87.50 301 ALA A C 1
ATOM 2425 O O . ALA A 1 301 ? -16.477 -16.531 35.747 1.00 87.50 301 ALA A O 1
ATOM 2426 N N . ALA A 1 302 ? -14.365 -16.619 34.949 1.00 85.94 302 ALA A N 1
ATOM 2427 C CA . ALA A 1 302 ? -14.559 -15.718 33.815 1.00 85.94 302 ALA A CA 1
ATOM 2428 C C . ALA A 1 302 ? -15.319 -16.360 32.638 1.00 85.94 302 ALA A C 1
ATOM 2430 O O . ALA A 1 302 ? -15.787 -15.646 31.753 1.00 85.94 302 ALA A O 1
ATOM 2431 N N . ASP A 1 303 ? -15.503 -17.684 32.663 1.00 85.25 303 ASP A N 1
ATOM 2432 C CA . ASP A 1 303 ? -16.188 -18.449 31.621 1.00 85.25 303 ASP A CA 1
ATOM 2433 C C . ASP A 1 303 ? -15.527 -18.304 30.239 1.00 85.25 303 ASP A C 1
ATOM 2435 O O . ASP A 1 303 ? -16.190 -18.163 29.214 1.00 85.25 303 ASP A O 1
ATOM 2439 N N . CYS A 1 304 ? -14.189 -18.386 30.181 1.00 82.75 304 CYS A N 1
ATOM 2440 C CA . CYS A 1 304 ? -13.465 -18.391 28.901 1.00 82.75 304 CYS A CA 1
ATOM 2441 C C . CYS A 1 304 ? -13.681 -19.696 28.087 1.00 82.75 304 CYS A C 1
ATOM 2443 O O . CYS A 1 304 ? -12.873 -20.039 27.220 1.00 82.75 304 CYS A O 1
ATOM 2445 N N . LEU A 1 305 ? -14.715 -20.487 28.399 1.00 68.12 305 LEU A N 1
ATOM 2446 C CA . LEU A 1 305 ? -14.920 -21.845 27.905 1.00 68.12 305 LEU A CA 1
ATOM 2447 C C . LEU A 1 305 ? -15.570 -21.828 26.511 1.00 68.12 305 LEU A C 1
ATOM 2449 O O . LEU A 1 305 ? -16.781 -21.855 26.358 1.00 68.12 305 LEU A O 1
ATOM 2453 N N . TYR A 1 306 ? -14.699 -21.776 25.507 1.00 65.19 306 TYR A N 1
ATOM 2454 C CA . TYR A 1 306 ? -14.841 -22.197 24.107 1.00 65.19 306 TYR A CA 1
ATOM 2455 C C . TYR A 1 306 ? -16.232 -22.147 23.438 1.00 65.19 306 TYR A C 1
ATOM 2457 O O . TYR A 1 306 ? -17.069 -23.034 23.611 1.00 65.19 306 TYR A O 1
ATOM 2465 N N . PHE A 1 307 ? -16.413 -21.187 22.524 1.00 61.97 307 PHE A N 1
ATOM 2466 C CA . PHE A 1 307 ? -17.528 -21.161 21.574 1.00 61.97 307 PHE A CA 1
ATOM 2467 C C . PHE A 1 307 ? -17.086 -21.798 20.243 1.00 61.97 307 PHE A C 1
ATOM 2469 O O . PHE A 1 307 ? -16.257 -21.238 19.531 1.00 61.97 307 PHE A O 1
ATOM 2476 N N . HIS A 1 308 ? -17.615 -22.975 19.900 1.00 58.09 308 HIS A N 1
ATOM 2477 C CA . HIS A 1 308 ? -17.396 -23.615 18.596 1.00 58.09 308 HIS A CA 1
ATOM 2478 C C . HIS A 1 308 ? -18.624 -23.410 17.710 1.00 58.09 308 HIS A C 1
ATOM 2480 O O . HIS A 1 308 ? -19.551 -24.219 17.735 1.00 58.09 308 HIS A O 1
ATOM 2486 N N . ASN A 1 309 ? -18.627 -22.349 16.908 1.00 51.97 309 ASN A N 1
ATOM 2487 C CA . ASN A 1 309 ? -19.508 -22.290 15.748 1.00 51.97 309 ASN A CA 1
ATOM 2488 C C . ASN A 1 309 ? -18.908 -21.398 14.660 1.00 51.97 309 ASN A C 1
ATOM 2490 O O . ASN A 1 309 ? -19.314 -20.251 14.516 1.00 51.97 309 ASN A O 1
ATOM 2494 N N . THR A 1 310 ? -17.913 -21.904 13.928 1.00 54.69 310 THR A N 1
ATOM 2495 C CA . THR A 1 310 ? -17.353 -21.196 12.771 1.00 54.69 310 THR A CA 1
ATOM 2496 C C . THR A 1 310 ? -16.737 -22.115 11.730 1.00 54.69 310 THR A C 1
ATOM 2498 O O . THR A 1 310 ? -16.246 -23.206 12.013 1.00 54.69 310 THR A O 1
ATOM 2501 N N . THR A 1 311 ? -16.721 -21.609 10.502 1.00 57.38 311 THR A N 1
ATOM 2502 C CA . THR A 1 311 ? -16.003 -22.124 9.330 1.00 57.38 311 THR A CA 1
ATOM 2503 C C . THR A 1 311 ? -14.487 -21.859 9.376 1.00 57.38 311 THR A C 1
ATOM 2505 O O . THR A 1 311 ? -13.769 -22.310 8.485 1.00 57.38 311 THR A O 1
ATOM 2508 N N . PHE A 1 312 ? -13.983 -21.155 10.399 1.00 68.38 312 PHE A N 1
ATOM 2509 C CA . PHE A 1 312 ? -12.602 -20.670 10.506 1.00 68.38 312 PHE A CA 1
ATOM 2510 C C . PHE A 1 312 ? -11.860 -21.298 11.699 1.00 68.38 312 PHE A C 1
ATOM 2512 O O . PHE A 1 312 ? -12.461 -21.601 12.729 1.00 68.38 312 PHE A O 1
ATOM 2519 N N . ARG A 1 313 ? -10.542 -21.522 11.583 1.00 69.06 313 ARG A N 1
ATOM 2520 C CA . ARG A 1 313 ? -9.740 -22.131 12.662 1.00 69.06 313 ARG A CA 1
ATOM 2521 C C . ARG A 1 313 ? -9.242 -21.077 13.648 1.00 69.06 313 ARG A C 1
ATOM 2523 O O . ARG A 1 313 ? -8.361 -20.295 13.314 1.00 69.06 313 ARG A O 1
ATOM 2530 N N . CYS A 1 314 ? -9.730 -21.145 14.881 1.00 77.81 314 CYS A N 1
ATOM 2531 C CA . CYS A 1 314 ? -9.147 -20.434 16.015 1.00 77.81 314 CYS A CA 1
ATOM 2532 C C . CYS A 1 314 ? -7.855 -21.097 16.507 1.00 77.81 314 CYS A C 1
ATOM 2534 O O . CYS A 1 314 ? -7.768 -22.332 16.501 1.00 77.81 314 CYS A O 1
ATOM 2536 N N . PRO A 1 315 ? -6.873 -20.318 16.996 1.00 78.25 315 PRO A N 1
ATOM 2537 C CA . PRO A 1 315 ? -5.757 -20.866 17.752 1.00 78.25 315 PRO A CA 1
ATOM 2538 C C . PRO A 1 315 ? -6.258 -21.705 18.943 1.00 78.25 315 PRO A C 1
ATOM 2540 O O . PRO A 1 315 ? -7.255 -21.343 19.577 1.00 78.25 315 PRO A O 1
ATOM 2543 N N . PRO A 1 316 ? -5.602 -22.834 19.267 1.00 75.50 316 PRO A N 1
ATOM 2544 C CA . PRO A 1 316 ? -5.938 -23.589 20.465 1.00 75.50 316 PRO A CA 1
ATOM 2545 C C . PRO A 1 316 ? -5.609 -22.745 21.712 1.00 75.50 316 PRO A C 1
ATOM 2547 O O . PRO A 1 316 ? -4.543 -22.131 21.766 1.00 75.50 316 PRO A O 1
ATOM 2550 N N . PRO A 1 317 ? -6.484 -22.715 22.728 1.00 75.00 317 PRO A N 1
ATOM 2551 C CA . PRO A 1 317 ? -6.298 -21.863 23.891 1.00 75.00 317 PRO A CA 1
ATOM 2552 C C . PRO A 1 317 ? -5.274 -22.493 24.842 1.00 75.00 317 PRO A C 1
ATOM 2554 O O . PRO A 1 317 ? -5.402 -23.665 25.209 1.00 75.00 317 PRO A O 1
ATOM 2557 N N . ASP A 1 318 ? -4.293 -21.717 25.310 1.00 80.94 318 ASP A N 1
ATOM 2558 C CA . ASP A 1 318 ? -3.433 -22.134 26.423 1.00 80.94 318 ASP A CA 1
ATOM 2559 C C . ASP A 1 318 ? -4.027 -21.665 27.755 1.00 80.94 318 ASP A C 1
ATOM 2561 O O . ASP A 1 318 ? -3.719 -20.601 28.292 1.00 80.94 318 ASP A O 1
ATOM 2565 N N . LEU A 1 319 ? -4.883 -22.512 28.321 1.00 81.56 319 LEU A N 1
ATOM 2566 C CA . LEU A 1 319 ? -5.547 -22.251 29.596 1.00 81.56 319 LEU A CA 1
ATOM 2567 C C . LEU A 1 319 ? -4.575 -22.106 30.781 1.00 81.56 319 LEU A C 1
ATOM 2569 O O . LEU A 1 319 ? -4.973 -21.589 31.821 1.00 81.56 319 LEU A O 1
ATOM 2573 N N . ARG A 1 320 ? -3.316 -22.557 30.665 1.00 82.12 320 ARG A N 1
ATOM 2574 C CA . ARG A 1 320 ? -2.324 -22.439 31.749 1.00 82.12 320 ARG A CA 1
ATOM 2575 C C . ARG A 1 320 ? -1.691 -21.055 31.814 1.00 82.12 320 ARG A C 1
ATOM 2577 O O . ARG A 1 320 ? -1.175 -20.685 32.864 1.00 82.12 320 ARG A O 1
ATOM 2584 N N . ARG A 1 321 ? -1.708 -20.325 30.699 1.00 84.25 321 ARG A N 1
ATOM 2585 C CA . ARG A 1 321 ? -1.107 -18.993 30.547 1.00 84.25 321 ARG A CA 1
ATOM 2586 C C . ARG A 1 321 ? -2.141 -17.918 30.209 1.00 84.25 321 ARG A C 1
ATOM 2588 O O . ARG A 1 321 ? -1.777 -16.813 29.841 1.00 84.25 321 ARG A O 1
ATOM 2595 N N . CYS A 1 322 ? -3.426 -18.239 30.337 1.00 85.25 322 CYS A N 1
ATOM 2596 C CA . CYS A 1 322 ? -4.506 -17.326 29.996 1.00 85.25 322 CYS A CA 1
ATOM 2597 C C . CYS A 1 322 ? -4.571 -16.166 30.997 1.00 85.25 322 CYS A C 1
ATOM 2599 O O . CYS A 1 322 ? -4.852 -16.370 32.182 1.00 85.25 322 CYS A O 1
ATOM 2601 N N . HIS A 1 323 ? -4.340 -14.948 30.511 1.00 85.69 323 HIS A N 1
ATOM 2602 C CA . HIS A 1 323 ? -4.402 -13.728 31.324 1.00 85.69 323 HIS A CA 1
ATOM 2603 C C . HIS A 1 323 ? -5.724 -12.954 31.178 1.00 85.69 323 HIS A C 1
ATOM 2605 O O . HIS A 1 323 ? -6.051 -12.129 32.039 1.00 85.69 323 HIS A O 1
ATOM 2611 N N . ARG A 1 324 ? -6.485 -13.232 30.113 1.00 88.69 324 ARG A N 1
ATOM 2612 C CA . ARG A 1 324 ? -7.809 -12.663 29.810 1.00 88.69 324 ARG A CA 1
ATOM 2613 C C . ARG A 1 324 ? -8.543 -13.541 28.791 1.00 88.69 324 ARG A C 1
ATOM 2615 O O . ARG A 1 324 ? -7.893 -14.237 28.007 1.00 88.69 324 ARG A O 1
ATOM 2622 N N . CYS A 1 325 ? -9.874 -13.484 28.777 1.00 89.38 325 CYS A N 1
ATOM 2623 C CA . CYS A 1 325 ? -10.645 -14.054 27.676 1.00 89.38 325 CYS A CA 1
ATOM 2624 C C . CYS A 1 325 ? -10.642 -13.060 26.504 1.00 89.38 325 CYS A C 1
ATOM 2626 O O . CYS A 1 325 ? -10.827 -11.863 26.730 1.00 89.38 325 CYS A O 1
ATOM 2628 N N . THR A 1 326 ? -10.510 -13.550 25.273 1.00 90.31 326 THR A N 1
ATOM 2629 C CA . THR A 1 326 ? -10.638 -12.736 24.059 1.00 90.31 326 THR A CA 1
ATOM 2630 C C . THR A 1 326 ? -11.751 -13.296 23.180 1.00 90.31 326 THR A C 1
ATOM 2632 O O . THR A 1 326 ? -11.874 -14.514 23.047 1.00 90.31 326 THR A O 1
ATOM 2635 N N . ILE A 1 327 ? -12.559 -12.428 22.577 1.00 89.62 327 ILE A N 1
ATOM 2636 C CA . ILE A 1 327 ? -13.446 -12.780 21.468 1.00 89.62 327 ILE A CA 1
ATOM 2637 C C . ILE A 1 327 ? -13.228 -11.821 20.304 1.00 89.62 327 ILE A C 1
ATOM 2639 O O . ILE A 1 327 ? -13.123 -10.615 20.497 1.00 89.62 327 ILE A O 1
ATOM 2643 N N . GLU A 1 328 ? -13.202 -12.378 19.107 1.00 90.69 328 GLU A N 1
ATOM 2644 C CA . GLU A 1 328 ? -13.272 -11.682 17.835 1.00 90.69 328 GLU A CA 1
ATOM 2645 C C . GLU A 1 328 ? -14.564 -12.115 17.139 1.00 90.69 328 GLU A C 1
ATOM 2647 O O . GLU A 1 328 ? -14.818 -13.310 16.995 1.00 90.69 328 GLU A O 1
ATOM 2652 N N . VAL A 1 329 ? -15.405 -11.168 16.744 1.00 90.75 329 VAL A N 1
ATOM 2653 C CA . VAL A 1 329 ? -16.601 -11.422 15.934 1.00 90.75 329 VAL A CA 1
ATOM 2654 C C . VAL A 1 329 ? -16.524 -10.516 14.729 1.00 90.75 329 VAL A C 1
ATOM 2656 O O . VAL A 1 329 ? -16.286 -9.330 14.906 1.00 90.75 329 VAL A O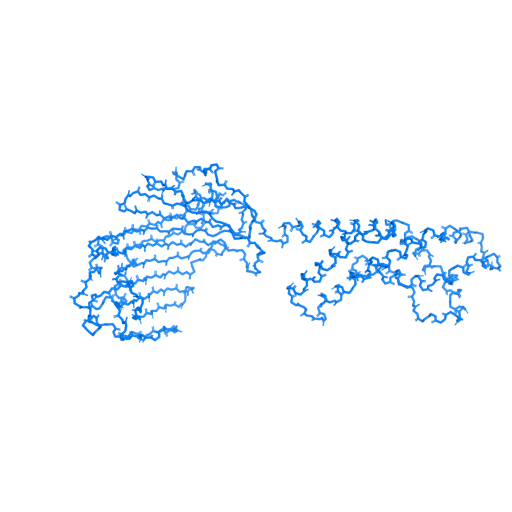 1
ATOM 2659 N N . GLY A 1 330 ? -16.735 -11.036 13.529 1.00 87.56 330 GLY A N 1
ATOM 2660 C CA . GLY A 1 330 ? -16.719 -10.205 12.342 1.00 87.56 330 GLY A CA 1
ATOM 2661 C C . GLY A 1 330 ? -17.251 -10.858 11.094 1.00 87.56 330 GLY A C 1
ATOM 2662 O O . GLY A 1 330 ? -17.705 -12.000 11.096 1.00 87.56 330 GLY A O 1
ATOM 2663 N N . GLN A 1 331 ? -17.208 -10.080 10.023 1.00 82.69 331 GLN A N 1
ATOM 2664 C CA . GLN A 1 331 ? -17.465 -10.541 8.673 1.00 82.69 331 GLN A CA 1
ATOM 2665 C C . GLN A 1 331 ? -16.225 -10.275 7.830 1.00 82.69 331 GLN A C 1
ATOM 2667 O O . GLN A 1 331 ? -15.726 -9.149 7.783 1.00 82.69 331 GLN A O 1
ATOM 2672 N N . GLN A 1 332 ? -15.748 -11.317 7.154 1.00 72.25 332 GLN A N 1
ATOM 2673 C CA . GLN A 1 332 ? -14.745 -11.201 6.105 1.00 72.25 332 GLN A CA 1
ATOM 2674 C C . GLN A 1 332 ? -15.449 -11.451 4.770 1.00 72.25 332 GLN A C 1
ATOM 2676 O O . GLN A 1 332 ? -16.024 -12.521 4.547 1.00 72.25 332 GLN A O 1
ATOM 2681 N N . THR A 1 333 ? -15.442 -10.465 3.872 1.00 61.75 333 THR A N 1
ATOM 2682 C CA . THR A 1 333 ? -16.044 -10.545 2.528 1.00 61.75 333 THR A CA 1
ATOM 2683 C C . THR A 1 333 ? -17.524 -10.969 2.498 1.00 61.75 333 THR A C 1
ATOM 2685 O O . THR A 1 333 ? -17.856 -12.017 1.960 1.00 61.75 333 THR A O 1
ATOM 2688 N N . SER A 1 334 ? -18.448 -10.155 3.025 1.00 56.84 334 SER A N 1
ATOM 2689 C CA . SER A 1 334 ? -19.929 -10.208 2.847 1.00 56.84 334 SER A CA 1
ATOM 2690 C C . SER A 1 334 ? -20.704 -11.531 3.073 1.00 56.84 334 SER A C 1
ATOM 2692 O O . SER A 1 334 ? -21.930 -11.524 3.002 1.00 56.84 334 SER A O 1
ATOM 2694 N N . LEU A 1 335 ? -20.048 -12.669 3.321 1.00 58.62 335 LEU A N 1
ATOM 2695 C CA . LEU A 1 335 ? -20.668 -14.000 3.253 1.00 58.62 335 LEU A CA 1
ATOM 2696 C C . LEU A 1 335 ? -20.278 -14.932 4.403 1.00 58.62 335 LEU A C 1
ATOM 2698 O O . LEU A 1 335 ? -20.925 -15.964 4.574 1.00 58.62 335 LEU A O 1
ATOM 2702 N N . ILE A 1 336 ? -19.242 -14.610 5.182 1.00 62.38 336 ILE A N 1
ATOM 2703 C CA . ILE A 1 336 ? -18.775 -15.477 6.266 1.00 62.38 336 ILE A CA 1
ATOM 2704 C C . ILE A 1 336 ? -18.679 -14.664 7.550 1.00 62.38 336 ILE A C 1
ATOM 2706 O O . ILE A 1 336 ? -17.773 -13.850 7.713 1.00 62.38 336 ILE A O 1
ATOM 2710 N N . GLU A 1 337 ? -19.619 -14.911 8.459 1.00 75.75 337 GLU A N 1
ATOM 2711 C CA . GLU A 1 337 ? -19.479 -14.514 9.856 1.00 75.75 337 GLU A CA 1
ATOM 2712 C C . GLU A 1 337 ? -18.439 -15.418 10.525 1.00 75.75 337 GLU A C 1
ATOM 2714 O O . GLU A 1 337 ? -18.559 -16.649 10.508 1.00 75.75 337 GLU A O 1
ATOM 2719 N N . HIS A 1 338 ? -17.415 -14.814 11.122 1.00 84.81 338 HIS A N 1
ATOM 2720 C CA . HIS A 1 338 ? -16.456 -15.504 11.967 1.00 84.81 338 HIS A CA 1
ATOM 2721 C C . HIS A 1 338 ? -16.584 -15.029 13.411 1.00 84.81 338 HIS A C 1
ATOM 2723 O O . HIS A 1 338 ? -16.708 -13.853 13.715 1.00 84.81 338 HIS A O 1
ATOM 2729 N N . VAL A 1 339 ? -16.568 -15.995 14.313 1.00 87.62 339 VAL A N 1
ATOM 2730 C CA . VAL A 1 339 ? -16.534 -15.872 15.763 1.00 87.62 339 VAL A CA 1
ATOM 2731 C C . VAL A 1 339 ? -15.344 -16.683 16.264 1.00 87.62 339 VAL A C 1
ATOM 2733 O O . VAL A 1 339 ? -15.293 -17.905 16.097 1.00 87.62 339 VAL A O 1
ATOM 2736 N N . CYS A 1 340 ? -14.384 -16.018 16.891 1.00 86.81 340 CYS A N 1
ATOM 2737 C CA . CYS A 1 340 ? -13.226 -16.657 17.477 1.00 86.81 340 CYS A CA 1
ATOM 2738 C C . CYS A 1 340 ? -13.050 -16.261 18.934 1.00 86.81 340 CYS A C 1
ATOM 2740 O O . CYS A 1 340 ? -12.695 -15.130 19.240 1.00 86.81 340 CYS A O 1
ATOM 2742 N N . ALA A 1 341 ? -13.290 -17.206 19.842 1.00 86.56 341 ALA A N 1
ATOM 2743 C CA . ALA A 1 341 ? -13.043 -17.024 21.265 1.00 86.56 341 ALA A CA 1
ATOM 2744 C C . ALA A 1 341 ? -11.773 -17.779 21.672 1.00 86.56 341 ALA A C 1
ATOM 2746 O O . ALA A 1 341 ? -11.667 -18.989 21.461 1.00 86.56 341 ALA A O 1
ATOM 2747 N N . THR A 1 342 ? -10.816 -17.072 22.265 1.00 85.88 342 THR A N 1
ATOM 2748 C CA . THR A 1 342 ? -9.523 -17.626 22.680 1.00 85.88 342 THR A CA 1
ATOM 2749 C C . THR A 1 342 ? -9.087 -17.089 24.047 1.00 85.88 342 THR A C 1
ATOM 2751 O O . THR A 1 342 ? -9.766 -16.276 24.676 1.00 85.88 342 THR A O 1
ATOM 2754 N N . CYS A 1 343 ? -7.952 -17.588 24.520 1.00 84.81 343 CYS A N 1
ATOM 2755 C CA . CYS A 1 343 ? -7.241 -17.129 25.702 1.00 84.81 343 CYS A CA 1
ATOM 2756 C C . CYS A 1 343 ? -5.919 -16.507 25.255 1.00 84.81 343 CYS A C 1
ATOM 2758 O O . CYS A 1 343 ? -5.102 -17.197 24.645 1.00 84.81 343 CYS A O 1
ATOM 2760 N N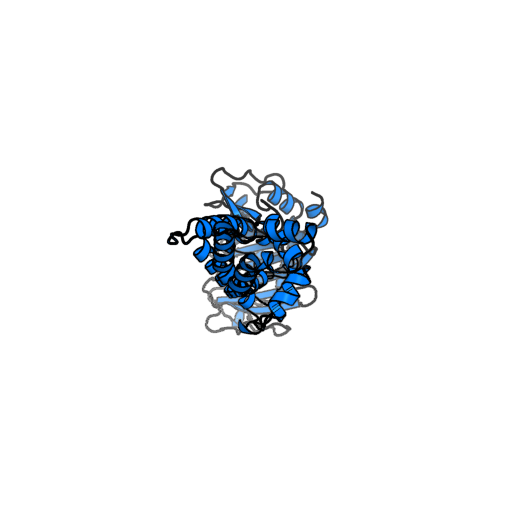 . GLU A 1 344 ? -5.709 -15.230 25.571 1.00 79.62 344 GLU A N 1
ATOM 2761 C CA . GLU A 1 344 ? -4.463 -14.542 25.231 1.00 79.62 344 GLU A CA 1
ATOM 2762 C C . GLU A 1 344 ? -3.323 -15.011 26.142 1.00 79.62 344 GLU A C 1
ATOM 2764 O O . GLU A 1 344 ? -3.486 -15.064 27.369 1.00 79.62 344 GLU A O 1
ATOM 2769 N N . VAL A 1 345 ? -2.186 -15.347 25.528 1.00 72.38 345 VAL A N 1
ATOM 2770 C CA . VAL A 1 345 ? -0.970 -15.809 26.223 1.00 72.38 345 VAL A CA 1
ATOM 2771 C C . VAL A 1 345 ? -0.042 -14.640 26.556 1.00 72.38 345 VAL A C 1
ATOM 2773 O O . VAL A 1 345 ? 0.747 -14.735 27.496 1.00 72.38 345 VAL A O 1
ATOM 2776 N N . ASP A 1 346 ? -0.141 -13.540 25.808 1.00 71.19 346 ASP A N 1
ATOM 2777 C CA . ASP A 1 346 ? 0.680 -12.356 26.028 1.00 71.19 346 ASP A CA 1
ATOM 2778 C C . ASP A 1 346 ? 0.390 -11.704 27.385 1.00 71.19 346 ASP A C 1
ATOM 2780 O O . ASP A 1 346 ? -0.751 -11.588 27.836 1.00 71.19 346 ASP A O 1
ATOM 2784 N N . GLU A 1 347 ? 1.451 -11.213 28.031 1.00 59.78 347 GLU A N 1
ATOM 2785 C CA . GLU A 1 347 ? 1.389 -10.562 29.347 1.00 59.78 347 GLU A CA 1
ATOM 2786 C C . GLU A 1 347 ? 0.706 -9.183 29.323 1.00 59.78 347 GLU A C 1
ATOM 2788 O O . GLU A 1 347 ? 0.658 -8.498 30.349 1.00 59.78 347 GLU A O 1
ATOM 2793 N N . VAL A 1 348 ? 0.163 -8.749 28.182 1.00 63.62 348 VAL A N 1
ATOM 2794 C CA . VAL A 1 348 ? -0.605 -7.505 28.089 1.00 63.62 348 VAL A CA 1
ATOM 2795 C C . VAL A 1 348 ? -1.937 -7.704 28.819 1.00 63.62 348 VAL A C 1
ATOM 2797 O O . VAL A 1 348 ? -2.932 -8.163 28.263 1.00 63.62 348 VAL A O 1
ATOM 2800 N N . ARG A 1 349 ? -1.939 -7.369 30.114 1.00 62.66 349 ARG A N 1
ATOM 2801 C CA . ARG A 1 349 ? -3.082 -7.527 31.037 1.00 62.66 349 ARG A CA 1
ATOM 2802 C C . ARG A 1 349 ? -4.215 -6.530 30.812 1.00 62.66 349 ARG A C 1
ATOM 2804 O O . ARG A 1 349 ? -5.221 -6.587 31.512 1.00 62.66 349 ARG A O 1
ATOM 2811 N N . GLU A 1 350 ? -4.032 -5.589 29.902 1.00 83.56 350 GLU A N 1
ATOM 2812 C CA . GLU A 1 350 ? -4.973 -4.504 29.671 1.00 83.56 350 GLU A CA 1
ATOM 2813 C C . GLU A 1 350 ? -6.243 -5.076 29.038 1.00 83.56 350 GLU A C 1
ATOM 2815 O O . GLU A 1 350 ? -6.184 -5.711 27.986 1.00 83.56 350 GLU A O 1
ATOM 2820 N N . ASN A 1 351 ? -7.406 -4.904 29.671 1.00 90.50 351 ASN A N 1
ATOM 2821 C CA . ASN A 1 351 ? -8.646 -5.201 28.958 1.00 90.50 351 ASN A CA 1
ATOM 2822 C C . ASN A 1 351 ? -8.817 -4.154 27.860 1.00 90.50 351 ASN A C 1
ATOM 2824 O O . ASN A 1 351 ? -8.530 -2.976 28.077 1.00 90.50 351 ASN A O 1
ATOM 2828 N N . PHE A 1 352 ? -9.339 -4.570 26.719 1.00 93.06 352 PHE A N 1
ATOM 2829 C CA . PHE A 1 352 ? -9.592 -3.691 25.595 1.00 93.06 352 PHE A CA 1
ATOM 2830 C C . PHE A 1 352 ? -10.863 -4.101 24.864 1.00 93.06 352 PHE A C 1
ATOM 2832 O O . PHE A 1 352 ? -11.283 -5.259 24.893 1.00 93.06 352 PHE A O 1
ATOM 2839 N N . VAL A 1 353 ? -11.468 -3.124 24.210 1.00 94.31 353 VAL A N 1
ATOM 2840 C CA . VAL A 1 353 ? -12.469 -3.329 23.180 1.00 94.31 353 VAL A CA 1
ATOM 2841 C C . VAL A 1 353 ? -12.048 -2.548 21.956 1.00 94.31 353 VAL A C 1
ATOM 2843 O O . VAL A 1 353 ? -11.573 -1.417 22.048 1.00 94.31 353 VAL A O 1
ATOM 2846 N N . GLU A 1 354 ? -12.239 -3.170 20.810 1.00 94.88 354 GLU A N 1
ATOM 2847 C CA . GLU A 1 354 ? -11.867 -2.643 19.523 1.00 94.88 354 GLU A CA 1
ATOM 2848 C C . GLU A 1 354 ? -12.962 -2.929 18.499 1.00 94.88 354 GLU A C 1
ATOM 2850 O O . GLU A 1 354 ? -13.564 -4.003 18.498 1.00 94.88 354 GLU A O 1
ATOM 2855 N N . ARG A 1 355 ? -13.193 -1.973 17.603 1.00 95.62 355 ARG A N 1
ATOM 2856 C CA . ARG A 1 355 ? -13.839 -2.218 16.317 1.00 95.62 355 ARG A CA 1
ATOM 2857 C C . ARG A 1 355 ? -12.874 -1.852 15.208 1.00 95.62 355 ARG A C 1
ATOM 2859 O O . ARG A 1 355 ? -12.292 -0.771 15.241 1.00 95.62 355 ARG A O 1
ATOM 2866 N N . PHE A 1 356 ? -12.750 -2.728 14.228 1.00 95.50 356 PHE A N 1
ATOM 2867 C CA . PHE A 1 356 ? -11.886 -2.571 13.077 1.00 95.50 356 PHE A CA 1
ATOM 2868 C C . PHE A 1 356 ? -12.699 -2.766 11.800 1.00 95.50 356 PHE A C 1
ATOM 2870 O O . PHE A 1 356 ? -13.393 -3.772 11.662 1.00 95.50 356 PHE A O 1
ATOM 2877 N N . LYS A 1 357 ? -12.620 -1.818 10.867 1.00 94.81 357 LYS A N 1
ATOM 2878 C CA . LYS A 1 357 ? -13.316 -1.896 9.583 1.00 94.81 357 LYS A CA 1
ATOM 2879 C C . LYS A 1 357 ? -12.412 -1.461 8.437 1.00 94.81 357 LYS A C 1
ATOM 2881 O O . LYS A 1 357 ? -11.765 -0.422 8.530 1.00 94.81 357 LYS A O 1
ATOM 2886 N N . THR A 1 358 ? -12.411 -2.218 7.346 1.00 94.31 358 THR A N 1
ATOM 2887 C CA . THR A 1 358 ? -11.597 -1.950 6.156 1.00 94.31 358 THR A CA 1
ATOM 2888 C C . THR A 1 358 ? -12.465 -1.761 4.917 1.00 94.31 358 THR A C 1
ATOM 2890 O O . THR A 1 358 ? -13.373 -2.550 4.641 1.00 94.31 358 THR A O 1
ATOM 2893 N N . PHE A 1 359 ? -12.135 -0.736 4.136 1.00 93.00 359 PHE A N 1
ATOM 2894 C CA . PHE A 1 359 ? -12.752 -0.405 2.858 1.00 93.00 359 PHE A CA 1
ATOM 2895 C C . PHE A 1 359 ? -11.708 -0.497 1.749 1.00 93.00 359 PHE A C 1
ATOM 2897 O O . PHE A 1 359 ? -10.663 0.150 1.829 1.00 93.00 359 PHE A O 1
ATOM 2904 N N . VAL A 1 360 ? -12.003 -1.265 0.699 1.00 90.62 360 VAL A N 1
ATOM 2905 C CA . VAL A 1 360 ? -11.190 -1.290 -0.523 1.00 90.62 360 VAL A CA 1
ATOM 2906 C C . VAL A 1 360 ? -11.832 -0.333 -1.520 1.00 90.62 360 VAL A C 1
ATOM 2908 O O . VAL A 1 360 ? -12.970 -0.529 -1.955 1.00 90.62 360 VAL A O 1
ATOM 2911 N N . LEU A 1 361 ? -11.129 0.746 -1.863 1.00 89.44 361 LEU A N 1
ATOM 2912 C CA . LEU A 1 361 ? -11.740 1.846 -2.611 1.00 89.44 361 LEU A CA 1
ATOM 2913 C C . LEU A 1 361 ? -11.902 1.510 -4.097 1.00 89.44 361 LEU A C 1
ATOM 2915 O O . LEU A 1 361 ? -12.889 1.915 -4.711 1.00 89.44 361 LEU A O 1
ATOM 2919 N N . SER A 1 362 ? -10.978 0.728 -4.666 1.00 81.94 362 SER A N 1
ATOM 2920 C CA . SER A 1 362 ? -10.946 0.415 -6.102 1.00 81.94 362 SER A CA 1
ATOM 2921 C C . SER A 1 362 ? -12.163 -0.380 -6.585 1.00 81.94 362 SER A C 1
ATOM 2923 O O . SER A 1 362 ? -12.633 -0.173 -7.703 1.00 81.94 362 SER A O 1
ATOM 2925 N N . ASN A 1 363 ? -12.720 -1.251 -5.744 1.00 81.25 363 ASN A N 1
ATOM 2926 C CA . ASN A 1 363 ? -13.927 -2.027 -6.039 1.00 81.25 363 ASN A CA 1
ATOM 2927 C C . ASN A 1 363 ? -15.149 -1.586 -5.213 1.00 81.25 363 ASN A C 1
ATOM 2929 O O . ASN A 1 363 ? -16.215 -2.180 -5.363 1.00 81.25 363 ASN A O 1
ATOM 2933 N N . ARG A 1 364 ? -15.009 -0.541 -4.383 1.00 81.62 364 ARG A N 1
ATOM 2934 C CA . ARG A 1 364 ? -16.068 0.016 -3.525 1.00 81.62 364 ARG A CA 1
ATOM 2935 C C . ARG A 1 364 ? -16.726 -1.030 -2.618 1.00 81.62 364 ARG A C 1
ATOM 2937 O O . ARG A 1 364 ? -17.924 -0.947 -2.349 1.00 81.62 364 ARG A O 1
ATOM 2944 N N . THR A 1 365 ? -15.968 -2.032 -2.177 1.00 74.06 365 THR A N 1
ATOM 2945 C CA . THR A 1 365 ? -16.480 -3.068 -1.273 1.00 74.06 365 THR A CA 1
ATOM 2946 C C . THR A 1 365 ? -15.967 -2.873 0.143 1.00 74.06 365 THR A C 1
ATOM 2948 O O . THR A 1 365 ? -14.800 -2.538 0.357 1.00 74.06 365 THR A O 1
ATOM 2951 N N . GLU A 1 366 ? -16.831 -3.165 1.111 1.00 70.38 366 GLU A N 1
ATOM 2952 C CA . GLU A 1 366 ? -16.407 -3.445 2.481 1.00 70.38 366 GLU A CA 1
ATOM 2953 C C . GLU A 1 366 ? -15.726 -4.815 2.509 1.00 70.38 366 GLU A C 1
ATOM 2955 O O . GLU A 1 366 ? -16.271 -5.792 1.988 1.00 70.38 366 GLU A O 1
ATOM 2960 N N . ASP A 1 367 ? -14.525 -4.876 3.077 1.00 77.88 367 ASP A N 1
ATOM 2961 C CA . ASP A 1 367 ? -13.720 -6.102 3.067 1.00 77.88 367 ASP A CA 1
ATOM 2962 C C . ASP A 1 367 ? -13.800 -6.818 4.420 1.00 77.88 367 ASP A C 1
ATOM 2964 O O . ASP A 1 367 ? -14.054 -8.023 4.497 1.00 77.88 367 ASP A O 1
ATOM 2968 N N . ILE A 1 368 ? -13.647 -6.052 5.503 1.00 88.56 368 ILE A N 1
ATOM 2969 C CA . ILE A 1 368 ? -13.548 -6.560 6.873 1.00 88.56 368 ILE A CA 1
ATOM 2970 C C . ILE A 1 368 ? -14.334 -5.628 7.803 1.00 88.56 368 ILE A C 1
ATOM 2972 O O . ILE A 1 368 ? -14.135 -4.420 7.737 1.00 88.56 368 ILE A O 1
ATOM 2976 N N . ASP A 1 369 ? -15.193 -6.162 8.677 1.00 92.44 369 ASP A N 1
ATOM 2977 C CA . ASP A 1 369 ? -15.777 -5.441 9.828 1.00 92.44 369 ASP A CA 1
ATOM 2978 C C . ASP A 1 369 ? -15.785 -6.377 11.041 1.00 92.44 369 ASP A C 1
ATOM 2980 O O . ASP A 1 369 ? -16.478 -7.398 11.051 1.00 92.44 369 ASP A O 1
ATOM 2984 N N . VAL A 1 370 ? -14.979 -6.059 12.048 1.00 93.38 370 VAL A N 1
ATOM 2985 C CA . VAL A 1 370 ? -14.645 -6.939 13.171 1.00 93.38 370 VAL A CA 1
ATOM 2986 C C . VAL A 1 370 ? -14.751 -6.172 14.485 1.00 93.38 370 VAL A C 1
ATOM 2988 O O . VAL A 1 370 ? -14.255 -5.056 14.611 1.00 93.38 370 VAL A O 1
ATOM 2991 N N . ALA A 1 371 ? -15.354 -6.794 15.490 1.00 94.31 371 ALA A N 1
ATOM 2992 C CA . ALA A 1 371 ? -15.307 -6.385 16.884 1.00 94.31 371 ALA A CA 1
ATOM 2993 C C . ALA A 1 371 ? -14.424 -7.352 17.685 1.00 94.31 371 ALA A C 1
ATOM 2995 O O . ALA A 1 371 ? -14.643 -8.565 17.669 1.00 94.31 371 ALA A O 1
ATOM 2996 N N . VAL A 1 372 ? -13.457 -6.811 18.425 1.00 93.19 372 VAL A N 1
ATOM 2997 C CA . VAL A 1 372 ? -12.554 -7.568 19.300 1.00 93.19 372 VAL A CA 1
ATOM 2998 C C . VAL A 1 372 ? -12.730 -7.101 20.737 1.00 93.19 372 VAL A C 1
ATOM 3000 O O . VAL A 1 372 ? -12.778 -5.906 21.015 1.00 93.19 372 VAL A O 1
ATOM 3003 N N . LEU A 1 373 ? -12.823 -8.039 21.673 1.00 92.56 373 LEU A N 1
ATOM 3004 C CA . LEU A 1 373 ? -12.915 -7.753 23.099 1.00 92.56 373 LEU A CA 1
ATOM 3005 C C . LEU A 1 373 ? -11.948 -8.658 23.843 1.00 92.56 373 LEU A C 1
ATOM 3007 O O . LEU A 1 373 ? -12.081 -9.877 23.776 1.00 92.56 373 LEU A O 1
ATOM 3011 N N . GLY A 1 374 ? -11.017 -8.070 24.585 1.00 92.12 374 GLY A N 1
ATOM 3012 C CA . GLY A 1 374 ? -10.165 -8.764 25.544 1.00 92.12 374 GLY A CA 1
ATOM 3013 C C . GLY A 1 374 ? -10.500 -8.307 26.953 1.00 92.12 374 GLY A C 1
ATOM 3014 O O . GLY A 1 374 ? -10.366 -7.129 27.269 1.00 92.12 374 GLY A O 1
ATOM 3015 N N . CYS A 1 375 ? -10.948 -9.208 27.819 1.00 89.88 375 CYS A N 1
ATOM 3016 C CA . CYS A 1 375 ? -11.454 -8.826 29.134 1.00 89.88 375 CYS A CA 1
ATOM 3017 C C . CYS A 1 375 ? -11.476 -9.974 30.147 1.00 89.88 375 CYS A C 1
ATOM 3019 O O . CYS A 1 375 ? -11.325 -11.149 29.815 1.00 89.88 375 CYS A O 1
ATOM 3021 N N . GLN A 1 376 ? -11.654 -9.610 31.420 1.00 90.94 376 GLN A N 1
ATOM 3022 C CA . GLN A 1 376 ? -11.546 -10.530 32.560 1.00 90.94 376 GLN A CA 1
ATOM 3023 C C . GLN A 1 376 ? -12.875 -10.806 33.279 1.00 90.94 376 GLN A C 1
ATOM 3025 O O . GLN A 1 376 ? -12.927 -11.637 34.186 1.00 90.94 376 GLN A O 1
ATOM 3030 N N . LEU A 1 377 ? -13.952 -10.107 32.909 1.00 90.94 377 LEU A N 1
ATOM 3031 C CA . LEU A 1 377 ? -15.273 -10.311 33.501 1.00 90.94 377 LEU A CA 1
ATOM 3032 C C . LEU A 1 377 ? -15.930 -11.596 32.991 1.00 90.94 377 LEU A C 1
ATOM 3034 O O . LEU A 1 377 ? -15.712 -12.027 31.859 1.00 90.94 377 LEU A O 1
ATOM 3038 N N . LYS A 1 378 ? -16.797 -12.174 33.825 1.00 90.00 378 LYS A N 1
ATOM 3039 C CA . LYS A 1 378 ? -17.577 -13.358 33.464 1.00 90.00 378 LYS A CA 1
ATOM 3040 C C . LYS A 1 378 ? -18.446 -13.106 32.231 1.00 90.00 378 LYS A C 1
ATOM 3042 O O . LYS A 1 378 ? -19.219 -12.149 32.217 1.00 90.00 378 LYS A O 1
ATOM 3047 N N . GLY A 1 379 ? -18.352 -13.994 31.238 1.00 85.50 379 GLY A N 1
ATOM 3048 C CA . GLY A 1 379 ? -19.141 -13.923 30.002 1.00 85.50 379 GLY A CA 1
ATOM 3049 C C . GLY A 1 379 ? -18.752 -12.754 29.096 1.00 85.50 379 GLY A C 1
ATOM 3050 O O . GLY A 1 379 ? -19.521 -12.364 28.213 1.00 85.50 379 GLY A O 1
ATOM 3051 N N . CYS A 1 380 ? -17.580 -12.159 29.334 1.00 85.94 380 CYS A N 1
ATOM 3052 C CA . CYS A 1 380 ? -17.152 -10.992 28.587 1.00 85.94 380 CYS A CA 1
ATOM 3053 C C . CYS A 1 380 ? -16.847 -11.319 27.115 1.00 85.94 380 CYS A C 1
ATOM 3055 O O . CYS A 1 380 ? -17.233 -10.562 26.227 1.00 85.94 380 CYS A O 1
ATOM 3057 N N . ASN A 1 381 ? -16.294 -12.503 26.855 1.00 85.81 381 ASN A N 1
ATOM 3058 C CA . ASN A 1 381 ? -16.039 -13.082 25.535 1.00 85.81 381 ASN A CA 1
ATOM 3059 C C . ASN A 1 381 ? -17.308 -13.643 24.852 1.00 85.81 381 ASN A C 1
ATOM 3061 O O . ASN A 1 381 ? -17.273 -14.722 24.265 1.00 85.81 381 ASN A O 1
ATOM 3065 N N . SER A 1 382 ? -18.444 -12.949 24.949 1.00 88.69 382 SER A N 1
ATOM 3066 C CA . SER A 1 382 ? -19.709 -13.382 24.345 1.00 88.69 382 SER A CA 1
ATOM 3067 C C . SER A 1 382 ? -20.040 -12.606 23.071 1.00 88.69 382 SER A C 1
ATOM 3069 O O . SER A 1 382 ? -19.755 -11.414 22.957 1.00 88.69 382 SER A O 1
ATOM 3071 N N . VAL A 1 383 ? -20.731 -13.265 22.133 1.00 89.25 383 VAL A N 1
ATOM 3072 C CA . VAL A 1 383 ? -21.250 -12.627 20.906 1.00 89.25 383 VAL A CA 1
ATOM 3073 C C . VAL A 1 383 ? -22.184 -11.457 21.240 1.00 89.25 383 VAL A C 1
ATOM 3075 O O . VAL A 1 383 ? -22.196 -10.451 20.540 1.00 89.25 383 VAL A O 1
ATOM 3078 N N . ASN A 1 384 ? -22.924 -11.536 22.351 1.00 91.19 384 ASN A N 1
ATOM 3079 C CA . ASN A 1 384 ? -23.770 -10.434 22.809 1.00 91.19 384 ASN A CA 1
ATOM 3080 C C . ASN A 1 384 ? -22.962 -9.173 23.121 1.00 91.19 384 ASN A C 1
ATOM 3082 O O . ASN A 1 384 ? -23.380 -8.089 22.725 1.00 91.19 384 ASN A O 1
ATOM 3086 N N . ASN A 1 385 ? -21.810 -9.302 23.783 1.00 91.94 385 ASN A N 1
ATOM 3087 C CA . ASN A 1 385 ? -20.958 -8.149 24.060 1.00 91.94 385 ASN A CA 1
ATOM 3088 C C . ASN A 1 385 ? -20.290 -7.623 22.792 1.00 91.94 385 ASN A C 1
ATOM 3090 O O . ASN A 1 385 ? -20.231 -6.413 22.619 1.00 91.94 385 ASN A O 1
ATOM 3094 N N . ALA A 1 386 ? -19.884 -8.497 21.866 1.00 91.81 386 ALA A N 1
ATOM 3095 C CA . ALA A 1 386 ? -19.417 -8.059 20.550 1.00 91.81 386 ALA A CA 1
ATOM 3096 C C . ALA A 1 386 ? -20.493 -7.263 19.788 1.00 91.81 386 ALA A C 1
ATOM 3098 O O . ALA A 1 386 ? -20.215 -6.203 19.234 1.00 91.81 386 ALA A O 1
ATOM 3099 N N . ASN A 1 387 ? -21.755 -7.692 19.856 1.00 92.25 387 ASN A N 1
ATOM 3100 C CA . ASN A 1 387 ? -22.883 -6.952 19.289 1.00 92.25 387 ASN A CA 1
ATOM 3101 C C . ASN A 1 387 ? -23.118 -5.590 19.960 1.00 92.25 387 ASN A C 1
ATOM 3103 O O . ASN A 1 387 ? -23.635 -4.684 19.308 1.00 92.25 387 ASN A O 1
ATOM 3107 N N . ILE A 1 388 ? -22.760 -5.422 21.239 1.00 93.44 388 ILE A N 1
ATOM 3108 C CA . ILE A 1 388 ? -22.771 -4.102 21.890 1.00 93.44 388 ILE A CA 1
ATOM 3109 C C . ILE A 1 388 ? -21.717 -3.203 21.240 1.00 93.44 388 ILE A C 1
ATOM 3111 O O . ILE A 1 388 ? -22.038 -2.073 20.906 1.00 93.44 388 ILE A O 1
ATOM 3115 N N . VAL A 1 389 ? -20.511 -3.707 20.962 1.00 93.88 389 VAL A N 1
ATOM 3116 C CA . VAL A 1 389 ? -19.453 -2.938 20.271 1.00 93.88 389 VAL A CA 1
ATOM 3117 C C . VAL A 1 389 ? -19.921 -2.431 18.905 1.00 93.88 389 VAL A C 1
ATOM 3119 O O . VAL A 1 389 ? -19.740 -1.257 18.577 1.00 93.88 389 VAL A O 1
ATOM 3122 N N . TYR A 1 390 ? -20.584 -3.295 18.132 1.00 93.44 390 TYR A N 1
ATOM 3123 C CA . TYR A 1 390 ? -21.167 -2.920 16.843 1.00 93.44 390 TYR A CA 1
ATOM 3124 C C . TYR A 1 390 ? -22.234 -1.832 16.950 1.00 93.44 390 TYR A C 1
ATOM 3126 O O . TYR A 1 390 ? -22.280 -0.952 16.096 1.00 93.44 390 TYR A O 1
ATOM 3134 N N . LYS A 1 391 ? -23.090 -1.884 17.975 1.00 93.88 391 LYS A N 1
ATOM 3135 C CA . LYS A 1 391 ? -24.146 -0.882 18.204 1.00 93.88 391 LYS A CA 1
ATOM 3136 C C . LYS A 1 391 ? -23.600 0.429 18.758 1.00 93.88 391 LYS A C 1
ATOM 3138 O O . LYS A 1 391 ? -24.096 1.488 18.395 1.00 93.88 391 LYS A O 1
ATOM 3143 N N . ALA A 1 392 ? -22.558 0.345 19.577 1.00 94.75 392 ALA A N 1
ATOM 3144 C CA . ALA A 1 392 ? -21.900 1.479 20.204 1.00 94.75 392 ALA A CA 1
ATOM 3145 C C . ALA A 1 392 ? -21.014 2.268 19.227 1.00 94.75 392 ALA A C 1
ATOM 3147 O O . ALA A 1 392 ? -20.258 3.131 19.662 1.00 94.75 392 ALA A O 1
ATOM 3148 N N . SER A 1 393 ? -21.021 1.959 17.929 1.00 94.25 393 SER A N 1
ATOM 3149 C CA . SER A 1 393 ? -20.199 2.659 16.944 1.00 94.25 393 SER A CA 1
ATOM 3150 C C . SER A 1 393 ? -20.793 2.620 15.543 1.00 94.25 393 SER A C 1
ATOM 3152 O O . SER A 1 393 ? -21.545 1.716 15.179 1.00 94.25 393 SER A O 1
ATOM 3154 N N . GLN A 1 394 ? -20.401 3.585 14.724 1.00 94.62 394 GLN A N 1
ATOM 3155 C CA . GLN A 1 394 ? -20.708 3.628 13.305 1.00 94.62 394 GLN A CA 1
ATOM 3156 C C . GLN A 1 394 ? -19.445 4.010 12.537 1.00 94.62 394 GLN A C 1
ATOM 3158 O O . GLN A 1 394 ? -18.827 5.038 12.802 1.00 94.62 394 GLN A O 1
ATOM 3163 N N . ILE A 1 395 ? -19.069 3.161 11.578 1.00 95.44 395 ILE A N 1
ATOM 3164 C CA . ILE A 1 395 ? -17.974 3.413 10.642 1.00 95.44 395 ILE A CA 1
ATOM 3165 C C . ILE A 1 395 ? -18.538 3.256 9.234 1.00 95.44 395 ILE A C 1
ATOM 3167 O O . ILE A 1 395 ? -18.902 2.150 8.818 1.00 95.44 395 ILE A O 1
ATOM 3171 N N . THR A 1 396 ? -18.620 4.363 8.504 1.00 94.81 396 THR A N 1
ATOM 3172 C CA . THR A 1 396 ? -19.124 4.382 7.127 1.00 94.81 396 THR A CA 1
ATOM 3173 C C . THR A 1 396 ? -18.203 5.187 6.231 1.00 94.81 396 THR A C 1
ATOM 3175 O O . THR A 1 396 ? -17.743 6.259 6.622 1.00 94.81 396 THR A O 1
ATOM 3178 N N . PHE A 1 397 ? -17.986 4.688 5.017 1.00 94.62 397 PHE A N 1
ATOM 3179 C CA . PHE A 1 397 ? -17.185 5.351 3.999 1.00 94.62 397 PHE A CA 1
ATOM 3180 C C . PHE A 1 397 ? -18.036 5.642 2.761 1.00 94.62 397 PHE A C 1
ATOM 3182 O O . PHE A 1 397 ? -18.648 4.742 2.186 1.00 94.62 397 PHE A O 1
ATOM 3189 N N . ASN A 1 398 ? -18.081 6.903 2.345 1.00 94.12 398 ASN A N 1
ATOM 3190 C CA . ASN A 1 398 ? -18.832 7.362 1.188 1.00 94.12 398 ASN A CA 1
ATOM 3191 C C . ASN A 1 398 ? -17.942 7.357 -0.061 1.00 94.12 398 ASN A C 1
ATOM 3193 O O . ASN A 1 398 ? -17.314 8.359 -0.403 1.00 94.12 398 ASN A O 1
ATOM 3197 N N . SER A 1 399 ? -17.903 6.228 -0.773 1.00 89.56 399 SER A N 1
ATOM 3198 C CA . SER A 1 399 ? -17.104 6.116 -2.000 1.00 89.56 399 SER A CA 1
ATOM 3199 C C . SER A 1 399 ? -17.518 7.123 -3.078 1.00 89.56 399 SER A C 1
ATOM 3201 O O . SER A 1 399 ? -16.669 7.578 -3.836 1.00 89.56 399 SER A O 1
ATOM 3203 N N . ASP A 1 400 ? -18.796 7.499 -3.163 1.00 90.12 400 ASP A N 1
ATOM 3204 C CA . ASP A 1 400 ? -19.242 8.466 -4.170 1.00 90.12 400 ASP A CA 1
ATOM 3205 C C . ASP A 1 400 ? -18.732 9.875 -3.880 1.00 90.12 400 ASP A C 1
ATOM 3207 O O . ASP A 1 400 ? -18.440 10.620 -4.807 1.00 90.12 400 ASP A O 1
ATOM 3211 N N . GLU A 1 401 ? -18.619 10.259 -2.612 1.00 90.75 401 GLU A N 1
ATOM 3212 C CA . GLU A 1 401 ? -17.975 11.515 -2.223 1.00 90.75 401 GLU A CA 1
ATOM 3213 C C . GLU A 1 401 ? -16.472 11.477 -2.466 1.00 90.75 401 GLU A C 1
ATOM 3215 O O . GLU A 1 401 ? -15.931 12.409 -3.061 1.00 90.75 401 GLU A O 1
ATOM 3220 N N . TYR A 1 402 ? -15.833 10.355 -2.138 1.00 92.12 402 TYR A N 1
ATOM 3221 C CA . TYR A 1 402 ? -14.411 10.168 -2.382 1.00 92.12 402 TYR A CA 1
ATOM 3222 C C . TYR A 1 402 ? -14.059 10.263 -3.873 1.00 92.12 402 TYR A C 1
ATOM 3224 O O . TYR A 1 402 ? -13.047 10.846 -4.217 1.00 92.12 402 TYR A O 1
ATOM 3232 N N . PHE A 1 403 ? -14.874 9.751 -4.798 1.00 88.38 403 PHE A N 1
ATOM 3233 C CA . PHE A 1 403 ? -14.554 9.798 -6.236 1.00 88.38 403 PHE A CA 1
ATOM 3234 C C . PHE A 1 403 ? -15.132 11.010 -6.995 1.00 88.38 403 PHE A C 1
ATOM 3236 O O . PHE A 1 403 ? -14.995 11.072 -8.217 1.00 88.38 403 PHE A O 1
ATOM 3243 N N . LYS A 1 404 ? -15.794 11.962 -6.319 1.00 84.88 404 LYS A N 1
ATOM 3244 C CA . LYS A 1 404 ? -16.344 13.179 -6.962 1.00 84.88 404 LYS A CA 1
ATOM 3245 C C . LYS A 1 404 ? -15.293 14.241 -7.282 1.00 84.88 404 LYS A C 1
ATOM 3247 O O . LYS A 1 404 ? -15.505 15.018 -8.212 1.00 84.88 404 LYS A O 1
ATOM 3252 N N . ASN A 1 405 ? -14.213 14.270 -6.507 1.00 56.12 405 ASN A N 1
ATOM 3253 C CA . ASN A 1 405 ? -13.098 15.215 -6.601 1.00 56.12 405 ASN A CA 1
ATOM 3254 C C . ASN A 1 405 ? -11.816 14.470 -6.964 1.00 56.12 405 ASN A C 1
ATOM 3256 O O . ASN A 1 405 ? -10.891 15.119 -7.485 1.00 56.12 405 ASN A O 1
#